Protein AF-A0A2N3QF26-F1 (afdb_monomer_lite)

Secondary structure (DSSP, 8-state):
--TT----PPPPPP-----HHHHHHHHHHTT-BS--HHHHHHHHHHH-HHHHHHHHGGGEEEETTEEEEEEEEEPTT-BHHHHHHHHHHHHHHHHHHHHHHHHHHHHHHHHHHHHHHHHH-TTGGGSGGGSTTS-HHHHHHHHHHHHHHHHH---HHHHHHHHH--SSS--HHHHGGG--HHHHIIIIIHHS-HHHHHHHHHHTT-B-S---GGG-B-HHHHHHHHHHHHHHHHHHHTT---TT---GGG-PPPPPP--GGG-TT-GGGGGGGGTT--SSHHHHHHHHHHHHHHTTTHHHHHHHHHHHH-TTS-HHHHT--TTGGGSTTTS--TTTHHHHHHHHHHHHHHHHHHHHS-HHHHHHHHHHHHHHT-S-HHHHHHHHHHHTTTTSPPPHHHHHHHHHHHHHHHTTT-S-------

pLDDT: mean 91.16, std 11.88, range [35.34, 98.75]

Radius of gyration: 29.39 Å; chains: 1; bounding box: 63×59×89 Å

Structure (mmCIF, N/CA/C/O backbone):
data_AF-A0A2N3QF26-F1
#
_entry.id   AF-A0A2N3QF26-F1
#
loop_
_atom_site.group_PDB
_atom_site.id
_atom_site.type_symbol
_atom_site.label_atom_id
_atom_site.label_alt_id
_atom_site.label_comp_id
_atom_site.label_asym_id
_atom_site.label_entity_id
_atom_site.label_seq_id
_atom_site.pdbx_PDB_ins_code
_atom_site.Cartn_x
_atom_site.Cartn_y
_atom_site.Cartn_z
_atom_site.occupancy
_atom_site.B_iso_or_equiv
_atom_site.auth_seq_id
_atom_site.auth_comp_id
_atom_site.auth_asym_id
_atom_site.auth_atom_id
_atom_site.pdbx_PDB_model_num
ATOM 1 N N . MET A 1 1 ? 15.203 16.065 37.038 1.00 43.53 1 MET A N 1
ATOM 2 C CA . MET A 1 1 ? 16.280 16.205 36.044 1.00 43.53 1 MET A CA 1
ATOM 3 C C . MET A 1 1 ? 17.538 16.141 36.862 1.00 43.53 1 MET A C 1
ATOM 5 O O . MET A 1 1 ? 17.670 16.973 37.750 1.00 43.53 1 MET A O 1
ATOM 9 N N . ASP A 1 2 ? 18.353 15.118 36.649 1.00 53.50 2 ASP A N 1
ATOM 10 C CA . ASP A 1 2 ? 19.681 15.079 37.258 1.00 53.50 2 ASP A CA 1
ATOM 11 C C . ASP A 1 2 ? 20.612 15.972 36.416 1.00 53.50 2 ASP A C 1
ATOM 13 O O . ASP A 1 2 ? 20.248 16.342 35.293 1.00 53.50 2 ASP A O 1
ATOM 17 N N . ASP A 1 3 ? 21.771 16.337 36.967 1.00 51.81 3 ASP A N 1
ATOM 18 C CA . ASP A 1 3 ? 22.710 17.361 36.457 1.00 51.81 3 ASP A CA 1
ATOM 19 C C . ASP A 1 3 ? 23.173 17.151 34.990 1.00 51.81 3 ASP A C 1
ATOM 21 O O . ASP A 1 3 ? 23.673 18.074 34.356 1.00 51.81 3 ASP A O 1
ATOM 25 N N . ASP A 1 4 ? 22.924 15.969 34.411 1.00 62.44 4 ASP A N 1
ATOM 26 C CA . ASP A 1 4 ? 23.272 15.582 33.033 1.00 62.44 4 ASP A CA 1
ATOM 27 C C . ASP A 1 4 ? 22.104 15.644 32.021 1.00 62.44 4 ASP A C 1
ATOM 29 O O . ASP A 1 4 ? 22.229 15.197 30.879 1.00 62.44 4 ASP A O 1
ATOM 33 N N . GLY A 1 5 ? 20.921 16.140 32.403 1.00 54.12 5 GLY A N 1
ATOM 34 C CA . GLY A 1 5 ? 19.781 16.268 31.477 1.00 54.12 5 GLY A CA 1
ATOM 35 C C . GLY A 1 5 ? 19.164 14.936 31.014 1.00 54.12 5 GLY A C 1
ATOM 36 O O . GLY A 1 5 ? 18.272 14.926 30.162 1.00 54.12 5 GLY A O 1
ATOM 37 N N . ILE A 1 6 ? 19.582 13.806 31.593 1.00 60.75 6 ILE A N 1
ATOM 38 C CA . ILE A 1 6 ? 18.999 12.489 31.327 1.00 60.75 6 ILE A CA 1
ATOM 39 C C . ILE A 1 6 ? 17.662 12.387 32.068 1.00 60.75 6 ILE A C 1
ATOM 41 O O . ILE A 1 6 ? 17.575 12.519 33.292 1.00 60.75 6 ILE A O 1
ATOM 45 N N . GLN A 1 7 ? 16.586 12.154 31.317 1.00 70.69 7 GLN A N 1
ATOM 46 C CA . GLN A 1 7 ? 15.273 11.882 31.887 1.00 70.69 7 GLN A CA 1
ATOM 47 C C . GLN A 1 7 ? 15.339 10.569 32.681 1.00 70.69 7 GLN A C 1
ATOM 49 O O . GLN A 1 7 ? 15.508 9.504 32.091 1.00 70.69 7 GLN A O 1
ATOM 54 N N . GLN A 1 8 ? 15.200 10.635 34.011 1.00 73.19 8 GLN A N 1
ATOM 55 C CA . GLN A 1 8 ? 15.078 9.442 34.852 1.00 73.19 8 GLN A CA 1
ATOM 56 C C . GLN A 1 8 ? 13.891 8.603 34.366 1.00 73.19 8 GLN A C 1
ATOM 58 O O . GLN A 1 8 ? 12.732 9.017 34.448 1.00 73.19 8 GLN A O 1
ATOM 63 N N . LEU A 1 9 ? 14.192 7.424 33.828 1.00 80.44 9 LEU A N 1
ATOM 64 C CA . LEU A 1 9 ? 13.188 6.449 33.431 1.00 80.44 9 LEU A CA 1
ATOM 65 C C . LEU A 1 9 ? 12.769 5.660 34.670 1.00 80.44 9 LEU A C 1
ATOM 67 O O . LEU A 1 9 ? 13.603 5.084 35.366 1.00 80.44 9 LEU A O 1
ATOM 71 N N . HIS A 1 10 ? 11.470 5.620 34.949 1.00 81.44 10 HIS A N 1
ATOM 72 C CA . HIS A 1 10 ? 10.944 4.783 36.022 1.00 81.44 10 HIS A CA 1
ATOM 73 C C . HIS A 1 10 ? 10.898 3.312 35.580 1.00 81.44 10 HIS A C 1
ATOM 75 O O . HIS A 1 10 ? 10.584 3.041 34.415 1.00 81.44 10 HIS A O 1
ATOM 81 N N . PRO A 1 11 ? 11.165 2.353 36.489 1.00 83.81 11 PRO A N 1
ATOM 82 C CA . PRO A 1 11 ? 11.002 0.941 36.178 1.00 83.81 11 PRO A CA 1
ATOM 83 C C . PRO A 1 11 ? 9.550 0.655 35.794 1.00 83.81 11 PRO A C 1
ATOM 85 O O . PRO A 1 11 ? 8.614 1.268 36.315 1.00 83.81 11 PRO A O 1
ATOM 88 N N . TYR A 1 12 ? 9.366 -0.293 34.876 1.00 82.25 12 TYR A N 1
ATOM 89 C CA . TYR A 1 12 ? 8.034 -0.724 34.477 1.00 82.25 12 TYR A CA 1
ATOM 90 C C . TYR A 1 12 ? 7.265 -1.228 35.712 1.00 82.25 12 TYR A C 1
ATOM 92 O O . TYR A 1 12 ? 7.781 -2.086 36.436 1.00 82.25 12 TYR A O 1
ATOM 100 N N . PRO A 1 13 ? 6.055 -0.707 35.986 1.00 86.25 13 PRO A N 1
ATOM 101 C CA . PRO A 1 13 ? 5.284 -1.120 37.149 1.00 86.25 13 PRO A CA 1
ATOM 102 C C . PRO A 1 13 ? 4.952 -2.612 37.071 1.00 86.25 13 PRO A C 1
ATOM 104 O O . PRO A 1 13 ? 4.628 -3.139 36.004 1.00 86.25 13 PRO A O 1
ATOM 107 N N . GLN A 1 14 ? 5.006 -3.306 38.209 1.00 85.81 14 GLN A N 1
ATOM 108 C CA . GLN A 1 14 ? 4.639 -4.718 38.254 1.00 85.81 14 GLN A CA 1
ATOM 109 C C . GLN A 1 14 ? 3.149 -4.885 37.926 1.00 85.81 14 GLN A C 1
ATOM 111 O O . GLN A 1 14 ? 2.264 -4.417 38.644 1.00 85.81 14 GLN A O 1
ATOM 116 N N . HIS A 1 15 ? 2.874 -5.571 36.822 1.00 83.06 15 HIS A N 1
ATOM 117 C CA . HIS A 1 15 ? 1.535 -5.956 36.397 1.00 83.06 15 HIS A CA 1
ATOM 118 C C . HIS A 1 15 ? 1.479 -7.484 36.338 1.00 83.06 15 HIS A C 1
ATOM 120 O O . HIS A 1 15 ? 1.835 -8.049 35.301 1.00 83.06 15 HIS A O 1
ATOM 126 N N . PRO A 1 16 ? 1.095 -8.165 37.438 1.00 88.75 16 PRO A N 1
ATOM 127 C CA . PRO A 1 16 ? 1.017 -9.618 37.442 1.00 88.75 16 PRO A CA 1
ATOM 128 C C . PRO A 1 16 ? 0.041 -10.102 36.357 1.00 88.75 16 PRO A C 1
ATOM 130 O O . PRO A 1 16 ? -0.967 -9.429 36.093 1.00 88.75 16 PRO A O 1
ATOM 133 N N . PRO A 1 17 ? 0.335 -11.243 35.709 1.00 91.50 17 PRO A N 1
ATOM 134 C CA . PRO A 1 17 ? -0.543 -11.800 34.693 1.00 91.50 17 PRO A CA 1
ATOM 135 C C . PRO A 1 17 ? -1.908 -12.137 35.301 1.00 91.50 17 PRO A C 1
ATOM 137 O O . PRO A 1 17 ? -2.015 -12.503 36.470 1.00 91.50 17 PRO A O 1
ATOM 140 N N . LYS A 1 18 ? -2.956 -12.004 34.491 1.00 94.56 18 LYS A N 1
ATOM 141 C CA . LYS A 1 18 ? -4.336 -12.336 34.858 1.00 94.56 18 LYS A CA 1
ATOM 142 C C . LYS A 1 18 ? -4.854 -13.442 33.954 1.00 94.56 18 LYS A C 1
ATOM 144 O O . LYS A 1 18 ? -4.462 -13.494 32.786 1.00 94.56 18 LYS A O 1
ATOM 149 N N . SER A 1 19 ? -5.746 -14.284 34.472 1.00 96.69 19 SER A N 1
ATOM 150 C CA . SER A 1 19 ? -6.440 -15.260 33.632 1.00 96.69 19 SER A CA 1
ATOM 151 C C . SER A 1 19 ? -7.351 -14.546 32.627 1.00 96.69 19 SER A C 1
ATOM 153 O O . SER A 1 19 ? -7.770 -13.406 32.846 1.00 96.69 19 SER A O 1
ATOM 155 N N . VAL A 1 20 ? -7.692 -15.216 31.525 1.00 96.94 20 VAL A N 1
ATOM 156 C CA . VAL A 1 20 ? -8.659 -14.694 30.543 1.00 96.94 20 VAL A CA 1
ATOM 157 C C . VAL A 1 20 ? -9.991 -14.366 31.222 1.00 96.94 20 VAL A C 1
ATOM 159 O O . VAL A 1 20 ? -10.564 -13.307 30.967 1.00 96.94 20 VAL A O 1
ATOM 162 N N . GLY A 1 21 ? -10.440 -15.219 32.144 1.00 97.56 21 GLY A N 1
ATOM 163 C CA . GLY A 1 21 ? -11.671 -15.003 32.892 1.00 97.56 21 GLY A CA 1
ATOM 164 C C . GLY A 1 21 ? -11.637 -13.770 33.796 1.00 97.56 21 GLY A C 1
ATOM 165 O O . GLY A 1 21 ? -12.637 -13.054 33.883 1.00 97.56 21 GLY A O 1
ATOM 166 N N . ASP A 1 22 ? -10.501 -13.474 34.433 1.00 97.38 22 ASP A N 1
ATOM 167 C CA . ASP A 1 22 ? -10.335 -12.250 35.235 1.00 97.38 22 ASP A CA 1
ATOM 168 C C . ASP A 1 22 ? -10.293 -11.001 34.350 1.00 97.38 22 ASP A C 1
ATOM 170 O O . ASP A 1 22 ? -10.781 -9.936 34.729 1.00 97.38 22 ASP A O 1
ATOM 174 N N . LEU A 1 23 ? -9.692 -11.113 33.162 1.00 97.31 23 LEU A N 1
ATOM 175 C CA . LEU A 1 23 ? -9.662 -10.031 32.182 1.00 97.31 23 LEU A CA 1
ATOM 176 C C . LEU A 1 23 ? -11.065 -9.733 31.642 1.00 97.31 23 LEU A C 1
ATOM 178 O O . LEU A 1 23 ? -11.435 -8.563 31.563 1.00 97.31 23 LEU A O 1
ATOM 182 N N . ALA A 1 24 ? -11.850 -10.762 31.318 1.00 98.00 24 ALA A N 1
ATOM 183 C CA . ALA A 1 24 ? -13.232 -10.619 30.869 1.00 98.00 24 ALA A CA 1
ATOM 184 C C . ALA A 1 24 ? -14.129 -10.030 31.969 1.00 98.00 24 ALA A C 1
ATOM 186 O O . ALA A 1 24 ? -14.817 -9.037 31.725 1.00 98.00 24 ALA A O 1
ATOM 187 N N . ALA A 1 25 ? -14.064 -10.583 33.188 1.00 97.75 25 ALA A N 1
ATOM 188 C CA . ALA A 1 25 ? -14.806 -10.076 34.344 1.00 97.75 25 ALA A CA 1
ATOM 189 C C . ALA A 1 25 ? -14.500 -8.595 34.591 1.00 97.75 25 ALA A C 1
ATOM 191 O O . ALA A 1 25 ? -15.417 -7.780 34.637 1.00 97.75 25 ALA A O 1
ATOM 192 N N . LYS A 1 26 ? -13.211 -8.222 34.595 1.00 96.94 26 LYS A N 1
ATOM 193 C CA . LYS A 1 26 ? -12.780 -6.830 34.755 1.00 96.94 26 LYS A CA 1
ATOM 194 C C . LYS A 1 26 ? -13.444 -5.890 33.748 1.00 96.94 26 LYS A C 1
ATOM 196 O O . LYS A 1 26 ? -13.823 -4.787 34.126 1.00 96.94 26 LYS A O 1
ATOM 201 N N . LEU A 1 27 ? -13.530 -6.262 32.469 1.00 97.81 27 LEU A N 1
ATOM 202 C CA . LEU A 1 27 ? -14.129 -5.384 31.458 1.00 97.81 27 LEU A CA 1
ATOM 203 C C . LEU A 1 27 ? -15.638 -5.209 31.688 1.00 97.81 27 LEU A C 1
ATOM 205 O O . LEU A 1 27 ? -16.118 -4.079 31.627 1.00 97.81 27 LEU A O 1
ATOM 209 N N . ILE A 1 28 ? -16.353 -6.293 32.006 1.00 97.81 28 ILE A N 1
ATOM 210 C CA . ILE A 1 28 ? -17.800 -6.277 32.281 1.00 97.81 28 ILE A CA 1
ATOM 211 C C . ILE A 1 28 ? -18.106 -5.464 33.546 1.00 97.81 28 ILE A C 1
ATOM 213 O O . ILE A 1 28 ? -18.933 -4.556 33.507 1.00 97.81 28 ILE A O 1
ATOM 217 N N . GLU A 1 29 ? -17.382 -5.713 34.640 1.00 97.69 29 GLU A N 1
ATOM 218 C CA . GLU A 1 29 ? -17.510 -4.979 35.911 1.00 97.69 29 GLU A CA 1
ATOM 219 C C . GLU A 1 29 ? -17.2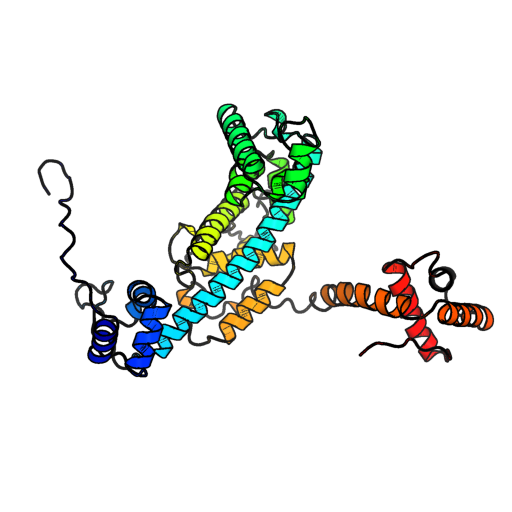53 -3.476 35.753 1.00 97.69 29 GLU A C 1
ATOM 221 O O . GLU A 1 29 ? -17.804 -2.665 36.488 1.00 97.69 29 GLU A O 1
ATOM 226 N N . ASN A 1 30 ? -16.426 -3.091 34.777 1.00 97.81 30 ASN A N 1
ATOM 227 C CA . ASN A 1 30 ? -16.121 -1.694 34.477 1.00 97.81 30 ASN A CA 1
ATOM 228 C C . ASN A 1 30 ? -17.047 -1.088 33.406 1.00 97.81 30 ASN A C 1
ATOM 230 O O . ASN A 1 30 ? -16.693 -0.069 32.811 1.00 97.81 30 ASN A O 1
ATOM 234 N N . GLY A 1 31 ? -18.217 -1.683 33.162 1.00 97.00 31 GLY A N 1
ATOM 235 C CA . GLY A 1 31 ? -19.284 -1.087 32.355 1.00 97.00 31 GLY A CA 1
ATOM 236 C C . GLY A 1 31 ? -19.319 -1.508 30.885 1.00 97.00 31 GLY A C 1
ATOM 237 O O . GLY A 1 31 ? -20.007 -0.860 30.099 1.00 97.00 31 GLY A O 1
ATOM 238 N N . LEU A 1 32 ? -18.604 -2.567 30.483 1.00 97.94 32 LEU A N 1
ATOM 239 C CA . LEU A 1 32 ? -18.746 -3.130 29.137 1.00 97.94 32 LEU A CA 1
ATOM 240 C C . LEU A 1 32 ? -20.041 -3.946 29.033 1.00 97.94 32 LEU A C 1
ATOM 242 O O . LEU A 1 32 ? -20.129 -5.049 29.572 1.00 97.94 32 LEU A O 1
ATOM 246 N N . GLY A 1 33 ? -21.034 -3.419 28.318 1.00 97.06 33 GLY A N 1
ATOM 247 C CA . GLY A 1 33 ? -22.328 -4.074 28.133 1.00 97.06 33 GLY A CA 1
ATOM 248 C C . GLY A 1 33 ? -22.424 -4.950 26.879 1.00 97.06 33 GLY A C 1
ATOM 249 O O . GLY A 1 33 ? -21.571 -4.926 25.991 1.00 97.06 33 GLY A O 1
ATOM 250 N N . GLY A 1 34 ? -23.527 -5.695 26.764 1.00 96.12 34 GLY A N 1
ATOM 251 C CA . GLY A 1 34 ? -23.913 -6.381 25.523 1.00 96.12 34 GLY A CA 1
ATOM 252 C C . GLY A 1 34 ? -23.093 -7.623 25.158 1.00 96.12 34 GLY A C 1
ATOM 253 O O . GLY A 1 34 ? -23.084 -7.994 23.987 1.00 96.12 34 GLY A O 1
ATOM 254 N N . VAL A 1 35 ? -22.409 -8.249 26.121 1.00 97.06 35 VAL A N 1
ATOM 255 C CA . VAL A 1 35 ? -21.685 -9.517 25.945 1.00 97.06 35 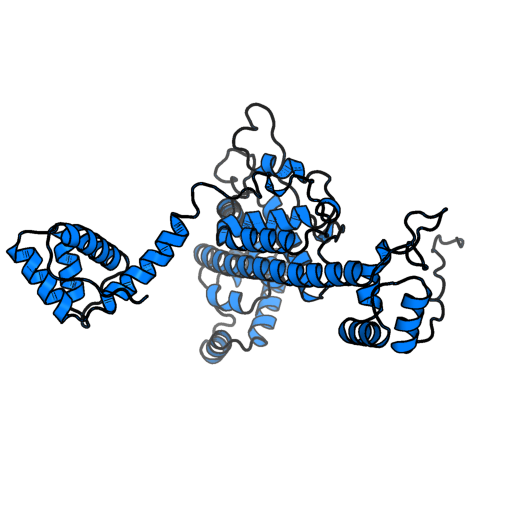VAL A CA 1
ATOM 256 C C . VAL A 1 35 ? -21.689 -10.319 27.247 1.00 97.06 35 VAL A C 1
ATOM 258 O O . VAL A 1 35 ? -21.560 -9.743 28.326 1.00 97.06 35 VAL A O 1
ATOM 261 N N . ASP A 1 36 ? -21.835 -11.640 27.157 1.00 97.12 36 ASP A N 1
ATOM 262 C CA . ASP A 1 36 ? -21.639 -12.535 28.300 1.00 97.12 36 ASP A CA 1
ATOM 263 C C . ASP A 1 36 ? -20.153 -12.877 28.511 1.00 97.12 36 ASP A C 1
ATOM 265 O O . ASP A 1 36 ? -19.320 -12.781 27.604 1.00 97.12 36 ASP A O 1
ATOM 269 N N . ARG A 1 37 ? -19.806 -13.282 29.737 1.00 97.12 37 ARG A N 1
ATOM 270 C CA . ARG A 1 37 ? -18.420 -13.596 30.109 1.00 97.12 37 ARG A CA 1
ATOM 271 C C . ARG A 1 37 ? -17.803 -14.702 29.229 1.00 97.12 37 ARG A C 1
ATOM 273 O O . ARG A 1 37 ? -16.736 -14.434 28.681 1.00 97.12 37 ARG A O 1
ATOM 280 N N . PRO A 1 38 ? -18.438 -15.871 28.998 1.00 97.88 38 PRO A N 1
ATOM 281 C CA . PRO A 1 38 ? -17.870 -16.916 28.133 1.00 97.88 38 PRO A CA 1
ATOM 282 C C . PRO A 1 38 ? -17.596 -16.475 26.687 1.00 97.88 38 PRO A C 1
ATOM 284 O O . PRO A 1 38 ? -16.665 -16.955 26.039 1.00 97.88 38 PRO A O 1
ATOM 287 N N . THR A 1 39 ? -18.420 -15.589 26.134 1.00 97.31 39 THR A N 1
ATOM 288 C CA . THR A 1 39 ? -18.222 -15.038 24.791 1.00 97.31 39 THR A CA 1
ATOM 289 C C . THR A 1 39 ? -17.046 -14.069 24.777 1.00 97.31 39 THR A C 1
ATOM 291 O O . THR A 1 39 ? -16.192 -14.162 23.894 1.00 97.31 39 THR A O 1
ATOM 294 N N . LEU A 1 40 ? -16.949 -13.181 25.770 1.00 97.81 40 LEU A N 1
ATOM 295 C CA . LEU A 1 40 ? -15.833 -12.244 25.886 1.00 97.81 40 LEU A CA 1
ATOM 296 C C . LEU A 1 40 ? -14.493 -12.964 26.112 1.00 97.81 40 LEU A C 1
ATOM 298 O O . LEU A 1 40 ? -13.499 -12.594 25.490 1.00 97.81 40 LEU A O 1
ATOM 302 N N . GLU A 1 41 ? -14.472 -14.014 26.937 1.00 98.19 41 GLU A N 1
ATOM 303 C CA . GLU A 1 41 ? -13.297 -14.869 27.151 1.00 98.19 41 GLU A CA 1
ATOM 304 C C . GLU A 1 41 ? -12.785 -15.450 25.828 1.00 98.19 41 GLU A C 1
ATOM 306 O O . GLU A 1 41 ? -11.631 -15.222 25.463 1.00 98.19 41 GLU A O 1
ATOM 311 N N . ARG A 1 42 ? -13.672 -16.080 25.044 1.00 97.69 42 ARG A N 1
ATOM 312 C CA . ARG A 1 42 ? -13.333 -16.637 23.723 1.00 97.69 42 ARG A CA 1
ATOM 313 C C . ARG A 1 42 ? -12.752 -15.592 22.768 1.00 97.69 42 ARG A C 1
ATOM 315 O O . ARG A 1 42 ? -11.823 -15.884 22.019 1.00 97.69 42 ARG A O 1
ATOM 322 N N . ARG A 1 43 ? -13.266 -14.356 22.781 1.00 96.81 43 ARG A N 1
ATOM 323 C CA . ARG A 1 43 ? -12.722 -13.269 21.943 1.00 96.81 43 ARG A CA 1
ATOM 324 C C . ARG A 1 43 ? -11.360 -12.778 22.426 1.00 96.81 43 ARG A C 1
ATOM 326 O O . ARG A 1 43 ? -10.493 -12.497 21.598 1.00 96.81 43 ARG A O 1
ATOM 333 N N . ILE A 1 44 ? -11.151 -12.700 23.739 1.00 97.50 44 ILE A N 1
ATOM 334 C CA . ILE A 1 44 ? -9.849 -12.358 24.321 1.00 97.50 44 ILE A CA 1
ATOM 335 C C . ILE A 1 44 ? -8.813 -13.441 24.000 1.00 97.50 44 ILE A C 1
ATOM 337 O O . ILE A 1 44 ? -7.684 -13.087 23.672 1.00 97.50 44 ILE A O 1
ATOM 341 N N . GLU A 1 45 ? -9.179 -14.722 24.041 1.00 96.88 45 GLU A N 1
ATOM 342 C CA . GLU A 1 45 ? -8.305 -15.832 23.632 1.00 96.88 45 GLU A CA 1
ATOM 343 C C . GLU A 1 45 ? -7.941 -15.760 22.150 1.00 96.88 45 GLU A C 1
ATOM 345 O O . GLU A 1 45 ? -6.774 -15.896 21.793 1.00 96.88 45 GLU A O 1
ATOM 350 N N . GLN A 1 46 ? -8.927 -15.494 21.290 1.00 95.19 46 GLN A N 1
ATOM 351 C CA . GLN A 1 46 ? -8.729 -15.437 19.844 1.00 95.19 46 GLN A CA 1
ATOM 352 C C . GLN A 1 46 ? -7.827 -14.269 19.411 1.00 95.19 46 GLN A C 1
ATOM 354 O O . GLN A 1 46 ? -6.998 -14.424 18.516 1.00 95.19 46 GLN A O 1
ATOM 359 N N . VAL A 1 47 ? -8.017 -13.082 19.997 1.00 94.81 47 VAL A N 1
ATOM 360 C CA . VAL A 1 47 ? -7.411 -11.830 19.499 1.00 94.81 47 VAL A CA 1
ATOM 361 C C . VAL A 1 47 ? -6.295 -11.310 20.409 1.00 94.81 47 VAL A C 1
ATOM 363 O O . VAL A 1 47 ? -5.371 -10.632 19.954 1.00 94.81 47 VAL A O 1
ATOM 366 N N . GLY A 1 48 ? -6.361 -11.620 21.700 1.00 95.69 48 GLY A N 1
ATOM 367 C CA . GLY A 1 48 ? -5.481 -11.092 22.733 1.00 95.69 48 GLY A CA 1
ATOM 368 C C . GLY A 1 48 ? -6.004 -9.795 23.357 1.00 95.69 48 GLY A C 1
ATOM 369 O O . GLY A 1 48 ? -6.357 -8.830 22.672 1.00 95.69 48 GLY A O 1
ATOM 370 N N . TYR A 1 49 ? -5.977 -9.733 24.693 1.00 95.56 49 TYR A N 1
ATOM 371 C CA . TYR A 1 49 ? -6.456 -8.583 25.474 1.00 95.56 49 TYR A CA 1
ATOM 372 C C . TYR A 1 49 ? -5.773 -7.267 25.078 1.00 95.56 49 TYR A C 1
ATOM 374 O O . TYR A 1 49 ? -6.427 -6.245 24.892 1.00 95.56 49 TYR A O 1
ATOM 382 N N . PHE A 1 50 ? -4.445 -7.266 24.928 1.00 93.38 50 PHE A N 1
ATOM 383 C CA . PHE A 1 50 ? -3.708 -6.037 24.620 1.00 93.38 50 PHE A CA 1
ATOM 384 C C . PHE A 1 50 ? -4.010 -5.505 23.212 1.00 93.38 50 PHE A C 1
ATOM 386 O O . PHE A 1 50 ? -4.074 -4.294 23.015 1.00 93.38 50 PHE A O 1
ATOM 393 N N . ARG A 1 51 ? -4.263 -6.396 22.247 1.00 94.62 51 ARG A N 1
ATOM 394 C CA . ARG A 1 51 ? -4.665 -6.019 20.889 1.00 94.62 51 ARG A CA 1
ATOM 395 C C . ARG A 1 51 ? -6.051 -5.380 20.892 1.00 94.62 51 ARG A C 1
ATOM 397 O O . ARG A 1 51 ? -6.208 -4.274 20.380 1.00 94.62 51 ARG A O 1
ATOM 404 N N . LEU A 1 52 ? -7.032 -6.034 21.520 1.00 96.00 52 LEU A N 1
ATOM 405 C CA . LEU A 1 52 ? -8.387 -5.491 21.638 1.00 96.00 52 LEU A CA 1
ATOM 406 C C . LEU A 1 52 ? -8.426 -4.178 22.440 1.00 96.00 52 LEU A C 1
ATOM 408 O O . LEU A 1 52 ? -9.251 -3.312 22.150 1.00 96.00 52 LEU A O 1
ATOM 412 N N . LYS A 1 53 ? -7.469 -3.958 23.355 1.00 95.38 53 LYS A N 1
ATOM 413 C CA . LYS A 1 53 ? -7.303 -2.679 24.062 1.00 95.38 53 LYS A CA 1
ATOM 414 C C . LYS A 1 53 ? -7.176 -1.480 23.142 1.00 95.38 53 LYS A C 1
ATOM 416 O O . LYS A 1 53 ? -7.721 -0.433 23.477 1.00 95.38 53 LYS A O 1
ATOM 421 N N . GLY A 1 54 ? -6.539 -1.619 21.982 1.00 93.69 54 GLY A N 1
ATOM 422 C CA . GLY A 1 54 ? -6.523 -0.547 20.987 1.00 93.69 54 GLY A CA 1
ATOM 423 C C . GLY A 1 54 ? -7.938 -0.115 20.575 1.00 93.69 54 GLY A C 1
ATOM 424 O O . GLY A 1 54 ? -8.206 1.079 20.451 1.00 93.69 54 GLY A O 1
ATOM 425 N N . TYR A 1 55 ? -8.855 -1.072 20.426 1.00 95.44 55 TYR A N 1
ATOM 426 C CA . TYR A 1 55 ? -10.230 -0.883 19.941 1.00 95.44 55 TYR A CA 1
ATOM 427 C C . TYR A 1 55 ? -11.174 -0.353 20.991 1.00 95.44 55 TYR A C 1
ATOM 429 O O . TYR A 1 55 ? -11.973 0.523 20.687 1.00 95.44 55 TYR A O 1
ATOM 437 N N . TRP A 1 56 ? -11.005 -0.750 22.243 1.00 95.56 56 TRP A N 1
ATOM 438 C CA . TRP A 1 56 ? -11.861 -0.224 23.294 1.00 95.56 56 TRP A CA 1
ATOM 439 C C . TRP A 1 56 ? -11.312 1.025 23.990 1.00 95.56 56 TRP A C 1
ATOM 441 O O . TRP A 1 56 ? -12.060 1.696 24.693 1.00 95.56 56 TRP A O 1
ATOM 451 N N . TYR A 1 57 ? -10.030 1.378 23.809 1.00 94.94 57 TYR A N 1
ATOM 452 C CA . TYR A 1 57 ? -9.433 2.564 24.442 1.00 94.94 57 TYR A CA 1
ATOM 453 C C . TYR A 1 57 ? -10.222 3.864 24.188 1.00 94.94 57 TYR A C 1
ATOM 455 O O . TYR A 1 57 ? -10.423 4.612 25.147 1.00 94.94 57 TYR A O 1
ATOM 463 N N . PRO A 1 58 ? -10.737 4.147 22.972 1.00 92.00 58 PRO A N 1
ATOM 464 C CA . PRO A 1 58 ? -11.583 5.317 22.739 1.00 92.00 58 PRO A CA 1
ATOM 465 C C . PRO A 1 58 ? -12.865 5.333 23.580 1.00 92.00 58 PRO A C 1
ATOM 467 O O . PRO A 1 58 ? -13.313 6.414 23.953 1.00 92.00 58 PRO A O 1
ATOM 470 N N . PHE A 1 59 ? -13.417 4.172 23.936 1.00 94.81 59 PHE A N 1
ATOM 471 C CA . PHE A 1 59 ? -14.656 4.026 24.710 1.00 94.81 59 PHE A CA 1
ATOM 472 C C . PHE A 1 59 ? -14.453 4.158 26.225 1.00 94.81 59 PHE A C 1
ATOM 474 O O . PHE A 1 59 ? -15.413 4.144 26.990 1.00 94.81 59 PHE A O 1
ATOM 481 N N . LEU A 1 60 ? -13.208 4.315 26.675 1.00 96.62 60 LEU A N 1
ATOM 482 C CA . LEU A 1 60 ? -12.886 4.570 28.073 1.00 96.62 60 LEU A CA 1
ATOM 483 C C . LEU A 1 60 ? -13.207 6.018 28.477 1.00 96.62 60 LEU A C 1
ATOM 485 O O . LEU A 1 60 ? -13.211 6.946 27.648 1.00 96.62 60 LEU A O 1
ATOM 489 N N . THR A 1 61 ? -13.436 6.206 29.775 1.00 95.75 61 THR A N 1
ATOM 490 C CA . THR A 1 61 ? -13.729 7.511 30.374 1.00 95.75 61 THR A CA 1
ATOM 491 C C . THR A 1 61 ? -12.495 8.425 30.292 1.00 95.75 61 THR A C 1
ATOM 493 O O . THR A 1 61 ? -11.392 7.995 30.651 1.00 95.75 61 THR A O 1
ATOM 496 N N . PRO A 1 62 ? -12.624 9.665 29.775 1.00 93.88 62 PRO A N 1
ATOM 497 C CA . PRO A 1 62 ? -11.536 10.642 29.792 1.00 93.88 62 PRO A CA 1
ATOM 498 C C . PRO A 1 62 ? -11.146 11.028 31.222 1.00 93.88 62 PRO A C 1
ATOM 500 O O . PRO A 1 62 ? -12.002 11.137 32.095 1.00 93.88 62 PRO A O 1
ATOM 503 N N . ILE A 1 63 ? -9.863 11.300 31.452 1.00 92.81 63 ILE A N 1
ATOM 504 C CA . ILE A 1 63 ? -9.410 11.903 32.711 1.00 92.81 63 ILE A CA 1
ATOM 505 C C . ILE A 1 63 ? -9.652 13.424 32.635 1.00 92.81 63 ILE A C 1
ATOM 507 O O . ILE A 1 63 ? -9.133 14.033 31.696 1.00 92.81 63 ILE A O 1
ATOM 511 N N . PRO A 1 64 ? -10.364 14.052 33.596 1.00 86.50 64 PRO A N 1
ATOM 512 C CA . PRO A 1 64 ? -10.702 15.482 33.555 1.00 86.50 64 PRO A CA 1
ATOM 513 C C . PRO A 1 64 ? -9.502 16.404 33.292 1.00 86.50 64 PRO A C 1
ATOM 515 O O . PRO A 1 64 ? -9.535 17.212 32.369 1.00 86.50 64 PRO A O 1
ATOM 518 N N . ASP A 1 65 ? -8.395 16.197 34.008 1.00 87.19 65 ASP A N 1
ATOM 519 C CA . ASP A 1 65 ? -7.189 17.036 33.893 1.00 87.19 65 ASP A CA 1
ATOM 520 C C . ASP A 1 65 ? -6.233 16.593 32.773 1.00 87.19 65 ASP A C 1
ATOM 522 O O . ASP A 1 65 ? -5.161 17.168 32.572 1.00 87.19 65 ASP A O 1
ATOM 526 N N . ARG A 1 66 ? -6.563 15.505 32.067 1.00 86.12 66 ARG A N 1
ATOM 527 C CA . ARG A 1 66 ? -5.741 14.918 31.000 1.00 86.12 66 ARG A CA 1
ATOM 528 C C . ARG A 1 66 ? -6.649 14.353 29.905 1.00 86.12 66 ARG A C 1
ATOM 530 O O . ARG A 1 66 ? -6.716 13.132 29.764 1.00 86.12 66 ARG A O 1
ATOM 537 N N . PRO A 1 67 ? -7.296 15.200 29.087 1.00 76.94 67 PRO A N 1
ATOM 538 C CA . PRO A 1 67 ? -8.336 14.769 28.145 1.00 76.94 67 PRO A CA 1
ATOM 539 C C . PRO A 1 67 ? -7.846 13.773 27.077 1.00 76.94 67 PRO A C 1
ATOM 541 O O . PRO A 1 67 ? -8.629 12.979 26.559 1.00 76.94 67 PRO A O 1
ATOM 544 N N . ALA A 1 68 ? -6.541 13.756 26.776 1.00 82.69 68 ALA A N 1
ATOM 545 C CA . ALA A 1 68 ? -5.920 12.771 25.884 1.00 82.69 68 ALA A CA 1
ATOM 546 C C . ALA A 1 68 ? -5.746 11.373 26.522 1.00 82.69 68 ALA A C 1
ATOM 548 O O . ALA A 1 68 ? -5.516 10.382 25.821 1.00 82.69 68 ALA A O 1
ATOM 549 N N . LYS A 1 69 ? -5.836 11.270 27.853 1.00 89.88 69 LYS A N 1
ATOM 550 C CA . LYS A 1 69 ? -5.741 10.010 28.593 1.00 89.88 69 LYS A CA 1
ATOM 551 C C . LYS A 1 69 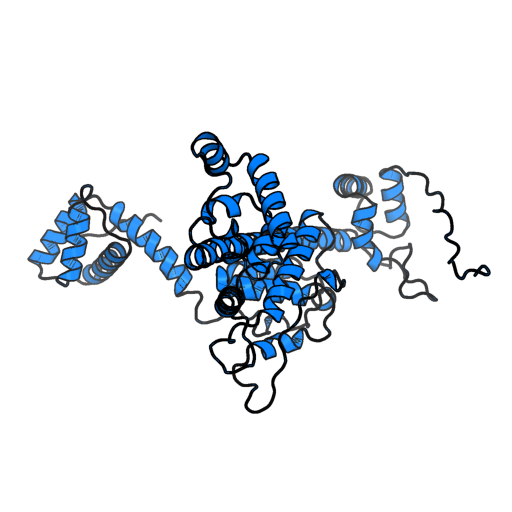? -7.127 9.497 28.947 1.00 89.88 69 LYS A C 1
ATOM 553 O O . LYS A 1 69 ? -7.997 10.244 29.388 1.00 89.88 69 LYS A O 1
ATOM 558 N N . ARG A 1 70 ? -7.304 8.191 28.777 1.00 93.06 70 ARG A N 1
ATOM 559 C CA . ARG A 1 70 ? -8.550 7.491 29.071 1.00 93.06 70 ARG A CA 1
ATOM 560 C C . ARG A 1 70 ? -8.269 6.275 29.936 1.00 93.06 70 ARG A C 1
ATOM 562 O O . ARG A 1 70 ? -7.253 5.601 29.751 1.00 93.06 70 ARG A O 1
ATOM 569 N N . VAL A 1 71 ? -9.157 6.003 30.879 1.00 94.69 71 VAL A N 1
ATOM 570 C CA . VAL A 1 71 ? -9.049 4.883 31.821 1.00 94.69 71 VAL A CA 1
ATOM 571 C C . VAL A 1 71 ? -10.422 4.265 32.047 1.00 94.69 71 VAL A C 1
ATOM 573 O O . VAL A 1 71 ? -11.438 4.880 31.739 1.00 94.69 71 VAL A O 1
ATOM 576 N N . LEU A 1 72 ? -10.448 3.032 32.553 1.00 94.69 72 LEU A N 1
ATOM 577 C CA . LEU A 1 72 ? -11.698 2.440 33.027 1.00 94.69 72 LEU A CA 1
ATOM 578 C C . LEU A 1 72 ? -12.293 3.321 34.148 1.00 94.69 72 LEU A C 1
ATOM 580 O O . LEU A 1 72 ? -11.510 3.904 34.906 1.00 94.69 72 LEU A O 1
ATOM 584 N N . PRO A 1 73 ? -13.629 3.423 34.258 1.00 96.88 73 PRO A N 1
ATOM 585 C CA . PRO A 1 73 ? -14.640 2.606 33.573 1.00 96.88 73 PRO A CA 1
ATOM 586 C C . PRO A 1 73 ? -14.894 2.994 32.105 1.00 96.88 73 PRO A C 1
ATOM 588 O O . PRO A 1 73 ? -14.406 4.013 31.605 1.00 96.88 73 PRO A O 1
ATOM 591 N N . PHE A 1 74 ? -15.639 2.150 31.392 1.00 97.62 74 PHE A N 1
ATOM 592 C CA . PHE A 1 74 ? -16.215 2.482 30.090 1.00 97.62 74 PHE A CA 1
ATOM 593 C C . PHE A 1 74 ? -17.208 3.638 30.214 1.00 97.62 74 PHE A C 1
ATOM 595 O O . PHE A 1 74 ? -17.830 3.822 31.260 1.00 97.62 74 PHE A O 1
ATOM 602 N N . ARG A 1 75 ? -17.365 4.418 29.141 1.00 96.50 75 ARG A N 1
ATOM 603 C CA . ARG A 1 75 ? -18.445 5.407 29.071 1.00 96.50 75 ARG A CA 1
ATOM 604 C C . ARG A 1 75 ? -19.793 4.692 29.115 1.00 96.50 75 ARG A C 1
ATOM 606 O O . ARG A 1 75 ? -19.929 3.595 28.566 1.00 96.50 75 ARG A O 1
ATOM 613 N N . GLU A 1 76 ? -20.776 5.331 29.733 1.00 95.69 76 GLU A N 1
ATOM 614 C CA . GLU A 1 76 ? -22.133 4.800 29.843 1.00 95.69 76 GLU A CA 1
ATOM 615 C C . GLU A 1 76 ? -22.689 4.389 28.469 1.00 95.69 76 GLU A C 1
ATOM 617 O O . GLU A 1 76 ? -22.494 5.083 27.471 1.00 95.69 76 GLU A O 1
ATOM 622 N N . GLY A 1 77 ? -23.329 3.218 28.411 1.00 95.31 77 GLY A N 1
ATOM 623 C CA . GLY A 1 77 ? -23.902 2.674 27.179 1.00 95.31 77 GLY A CA 1
ATOM 624 C C . GLY A 1 77 ? -22.910 2.009 26.218 1.00 95.31 77 GLY A C 1
ATOM 625 O O . GLY A 1 77 ? -23.344 1.529 25.175 1.00 95.31 77 GLY A O 1
ATOM 626 N N . THR A 1 78 ? -21.612 1.923 26.541 1.00 96.75 78 THR A N 1
ATOM 627 C CA . THR A 1 78 ? -20.637 1.204 25.696 1.00 96.75 78 THR A CA 1
ATOM 628 C C . THR A 1 78 ? -21.012 -0.273 25.572 1.00 96.75 78 THR A C 1
ATOM 630 O O . THR A 1 78 ? -21.060 -0.995 26.574 1.00 96.75 78 THR A O 1
ATOM 633 N N . ARG A 1 79 ? -21.212 -0.761 24.342 1.00 97.00 79 ARG A N 1
ATOM 634 C CA . ARG A 1 79 ? -21.501 -2.173 24.082 1.00 97.00 79 ARG A CA 1
ATOM 635 C C . ARG A 1 79 ? -20.323 -2.854 23.390 1.00 97.00 79 ARG A C 1
ATOM 637 O O . ARG A 1 79 ? -19.646 -2.277 22.547 1.00 97.00 79 ARG A O 1
ATOM 644 N N . PHE A 1 80 ? -20.110 -4.134 23.682 1.00 96.75 80 PHE A N 1
ATOM 645 C CA . PHE A 1 80 ? -19.012 -4.911 23.099 1.00 96.75 80 PHE A CA 1
ATOM 646 C C . PHE A 1 80 ? -19.026 -4.950 21.567 1.00 96.75 80 PHE A C 1
ATOM 648 O O . PHE A 1 80 ? -17.961 -4.893 20.957 1.00 96.75 80 PHE A O 1
ATOM 655 N N . HIS A 1 81 ? -20.207 -4.996 20.944 1.00 95.25 81 HIS A N 1
ATOM 656 C CA . HIS A 1 81 ? -20.312 -4.993 19.482 1.00 95.25 81 HIS A CA 1
ATOM 657 C C . HIS A 1 81 ? -19.707 -3.733 18.831 1.00 95.25 81 HIS A C 1
ATOM 659 O O . HIS A 1 81 ? -19.073 -3.864 17.795 1.00 95.25 81 HIS A O 1
ATOM 665 N N . ASP A 1 82 ? -19.751 -2.559 19.480 1.00 93.44 82 ASP A N 1
ATOM 666 C CA . ASP A 1 82 ? -19.167 -1.319 18.938 1.00 93.44 82 ASP A CA 1
ATOM 667 C C . ASP A 1 82 ? -17.639 -1.435 18.800 1.00 93.44 82 ASP A C 1
ATOM 669 O O . ASP A 1 82 ? -17.019 -0.910 17.877 1.00 93.44 82 ASP A O 1
ATOM 673 N N . ILE A 1 83 ? -17.023 -2.152 19.741 1.00 95.81 83 ILE A N 1
ATOM 674 C CA . ILE A 1 83 ? -15.584 -2.425 19.783 1.00 95.81 83 ILE A CA 1
ATOM 675 C C . ILE A 1 83 ? -15.232 -3.553 18.813 1.00 95.81 83 ILE A C 1
ATOM 677 O O . ILE A 1 83 ? -14.216 -3.489 18.117 1.00 95.81 83 ILE A O 1
ATOM 681 N N . TRP A 1 84 ? -16.045 -4.609 18.807 1.00 96.25 84 TRP A N 1
ATOM 682 C CA . TRP A 1 84 ? -15.807 -5.789 17.989 1.00 96.25 84 TRP A CA 1
ATOM 683 C C . TRP A 1 84 ? -15.935 -5.470 16.500 1.00 96.25 84 TRP A C 1
ATOM 685 O O . TRP A 1 84 ? -15.061 -5.853 15.726 1.00 96.25 84 TRP A O 1
ATOM 695 N N . ASP A 1 85 ? -16.940 -4.693 16.106 1.00 95.56 85 ASP A N 1
ATOM 696 C CA . ASP A 1 85 ? -17.134 -4.291 14.716 1.00 95.56 85 ASP A CA 1
ATOM 697 C C . ASP A 1 85 ? -15.984 -3.414 14.213 1.00 95.56 85 ASP A C 1
ATOM 699 O O . ASP A 1 85 ? -15.514 -3.620 13.098 1.00 95.56 85 ASP A O 1
ATOM 703 N N . GLN A 1 86 ? -15.441 -2.513 15.045 1.00 95.88 86 GLN A N 1
ATOM 704 C CA . GLN A 1 86 ? -14.217 -1.772 14.706 1.00 95.88 86 GLN A CA 1
ATOM 705 C C . GLN A 1 86 ? -13.021 -2.699 14.466 1.00 95.88 86 GLN A C 1
ATOM 707 O O . GLN A 1 86 ? -12.204 -2.440 13.583 1.00 95.88 86 GLN A O 1
ATOM 712 N N . TYR A 1 87 ? -12.889 -3.766 15.259 1.00 96.88 87 TYR A N 1
ATOM 713 C CA . TYR A 1 87 ? -11.824 -4.751 15.077 1.00 96.88 87 TYR A CA 1
ATOM 714 C C . TYR A 1 87 ? -11.984 -5.537 13.773 1.00 96.88 87 TYR A C 1
ATOM 716 O O . TYR A 1 87 ? -11.010 -5.683 13.030 1.00 96.88 87 TYR A O 1
ATOM 724 N N . VAL A 1 88 ? -13.197 -6.014 13.484 1.00 97.12 88 VAL A N 1
ATOM 725 C CA . VAL A 1 88 ? -13.483 -6.784 12.267 1.00 97.12 88 VAL A CA 1
ATOM 726 C C . VAL A 1 88 ? -13.349 -5.903 11.024 1.00 97.12 88 VAL A C 1
ATOM 728 O O . VAL A 1 88 ? -12.665 -6.304 10.086 1.00 97.12 88 VAL A O 1
ATOM 731 N N . PHE A 1 89 ? -13.891 -4.683 11.042 1.00 98.25 89 PHE A N 1
ATOM 732 C CA . PHE A 1 89 ? -13.722 -3.709 9.961 1.00 98.25 89 PHE A CA 1
ATOM 733 C C . PHE A 1 89 ? -12.244 -3.473 9.641 1.00 98.25 89 PHE A C 1
ATOM 735 O O . PHE A 1 89 ? -11.831 -3.592 8.492 1.00 98.25 89 PHE A O 1
ATOM 742 N N . ASP A 1 90 ? -11.420 -3.196 10.655 1.00 98.00 90 ASP A N 1
ATOM 743 C CA . ASP A 1 90 ? -9.988 -2.961 10.463 1.00 98.00 90 ASP A CA 1
ATOM 744 C C . ASP A 1 90 ? -9.263 -4.214 9.941 1.00 98.00 90 ASP A C 1
ATOM 746 O O . ASP A 1 90 ? -8.330 -4.119 9.147 1.00 98.00 90 ASP A O 1
ATOM 750 N N . GLN A 1 91 ? -9.693 -5.413 10.345 1.00 97.25 91 GLN A N 1
ATOM 751 C CA . GLN A 1 91 ? -9.176 -6.662 9.785 1.00 97.25 91 GLN A CA 1
ATOM 752 C C . GLN A 1 91 ? -9.493 -6.801 8.297 1.00 97.25 91 GLN A C 1
ATOM 754 O O . GLN A 1 91 ? -8.586 -7.106 7.522 1.00 97.25 91 GLN A O 1
ATOM 759 N N . GLU A 1 92 ? -10.740 -6.582 7.898 1.00 98.50 92 GLU A N 1
ATOM 760 C CA . GLU A 1 92 ? -11.146 -6.664 6.496 1.00 98.50 92 GLU A CA 1
ATOM 761 C C . GLU A 1 92 ? -10.501 -5.562 5.649 1.00 98.50 92 GLU A C 1
ATOM 763 O O . GLU A 1 92 ? -10.018 -5.834 4.550 1.00 98.50 92 GLU A O 1
ATOM 768 N N . LEU A 1 93 ? -10.391 -4.348 6.194 1.00 98.62 93 LEU A N 1
ATOM 769 C CA . LEU A 1 93 ? -9.691 -3.239 5.558 1.00 98.62 93 LEU A CA 1
ATOM 770 C C . LEU A 1 93 ? -8.221 -3.579 5.308 1.00 98.62 93 LEU A C 1
ATOM 772 O O . LEU A 1 93 ? -7.728 -3.361 4.206 1.00 98.62 93 LEU A O 1
ATOM 776 N N . ARG A 1 94 ? -7.515 -4.157 6.291 1.00 98.19 94 ARG A N 1
ATOM 777 C CA . ARG A 1 94 ? -6.121 -4.590 6.102 1.00 98.19 94 ARG A CA 1
ATOM 778 C C . ARG A 1 94 ? -5.972 -5.609 4.979 1.00 98.19 94 ARG A C 1
ATOM 780 O O . ARG A 1 94 ? -4.989 -5.541 4.250 1.00 98.19 94 ARG A O 1
ATOM 787 N N . VAL A 1 95 ? -6.905 -6.555 4.862 1.00 98.19 95 VAL A N 1
ATOM 788 C CA . VAL A 1 95 ? -6.890 -7.549 3.779 1.00 98.19 95 VAL A CA 1
ATOM 789 C C . VAL A 1 95 ? -7.082 -6.858 2.431 1.00 98.19 95 VAL A C 1
ATOM 791 O O . VAL A 1 95 ? -6.321 -7.127 1.507 1.00 98.19 95 VAL A O 1
ATOM 794 N N . LEU A 1 96 ? -8.033 -5.926 2.337 1.00 98.50 96 LEU A N 1
ATOM 795 C CA . LEU A 1 96 ? -8.296 -5.164 1.116 1.00 98.50 96 LEU A CA 1
ATOM 796 C C . LEU A 1 96 ? -7.115 -4.271 0.700 1.00 98.50 96 LEU A C 1
ATOM 798 O O . LEU A 1 96 ? -6.763 -4.216 -0.477 1.00 98.50 96 LEU A O 1
ATOM 802 N N . VAL A 1 97 ? -6.478 -3.596 1.657 1.00 98.50 97 VAL A N 1
ATOM 803 C CA . VAL A 1 97 ? -5.248 -2.826 1.416 1.00 98.50 97 VAL A CA 1
ATOM 804 C C . VAL A 1 97 ? -4.128 -3.758 0.957 1.00 98.50 97 VAL A C 1
ATOM 806 O O . VAL A 1 97 ? -3.436 -3.487 -0.014 1.00 98.50 97 VAL A O 1
ATOM 809 N N . PHE A 1 98 ? -3.945 -4.908 1.605 1.00 97.94 98 PHE A N 1
ATOM 810 C CA . PHE A 1 98 ? -2.891 -5.838 1.201 1.00 97.94 98 PHE A CA 1
ATOM 811 C C . PHE A 1 98 ? -3.108 -6.395 -0.220 1.00 97.94 98 PHE A C 1
ATOM 813 O O . PHE A 1 98 ? -2.146 -6.493 -0.979 1.00 97.94 98 PHE A O 1
ATOM 820 N N . ASP A 1 99 ? -4.355 -6.695 -0.601 1.00 97.56 99 ASP A N 1
ATOM 821 C CA . ASP A 1 99 ? -4.763 -7.090 -1.964 1.00 97.56 99 ASP A CA 1
ATOM 822 C C . ASP A 1 99 ? -4.409 -6.011 -3.007 1.00 97.56 99 ASP A C 1
ATOM 824 O O . ASP A 1 99 ? -3.796 -6.293 -4.044 1.00 97.56 99 ASP A O 1
ATOM 828 N N . GLY A 1 100 ? -4.707 -4.746 -2.693 1.00 98.25 100 GLY A N 1
ATOM 829 C CA . GLY A 1 100 ? -4.327 -3.595 -3.514 1.00 98.25 100 GLY A CA 1
ATOM 830 C C . GLY A 1 100 ? -2.811 -3.467 -3.687 1.00 98.25 100 GLY A C 1
ATOM 831 O O . GLY A 1 100 ? -2.299 -3.409 -4.810 1.00 98.25 100 GLY A O 1
ATOM 832 N N . ILE A 1 101 ? -2.063 -3.522 -2.585 1.00 98.44 101 ILE A N 1
ATOM 833 C CA . ILE A 1 101 ? -0.596 -3.470 -2.601 1.00 98.44 101 ILE A CA 1
ATOM 834 C C . ILE A 1 101 ? 0.011 -4.611 -3.428 1.00 98.44 101 ILE A C 1
ATOM 836 O O . ILE A 1 101 ? 0.982 -4.370 -4.146 1.00 98.44 101 ILE A O 1
ATOM 840 N N . ILE A 1 102 ? -0.532 -5.834 -3.364 1.00 97.56 102 ILE A N 1
ATOM 841 C CA . ILE A 1 102 ? -0.059 -6.964 -4.186 1.00 97.56 102 ILE A CA 1
ATOM 842 C C . ILE A 1 102 ? -0.178 -6.628 -5.675 1.00 97.56 102 ILE A C 1
ATOM 844 O O . ILE A 1 102 ? 0.776 -6.835 -6.428 1.00 97.56 102 ILE A O 1
ATOM 848 N N . THR A 1 103 ? -1.314 -6.071 -6.090 1.00 98.31 103 THR A N 1
ATOM 849 C CA . THR A 1 103 ? -1.559 -5.678 -7.486 1.00 98.31 103 THR A CA 1
ATOM 850 C C . THR A 1 103 ? -0.545 -4.625 -7.947 1.00 98.31 103 THR A C 1
ATOM 852 O O . THR A 1 103 ? 0.084 -4.774 -8.998 1.00 98.31 103 THR A O 1
ATOM 855 N N . ILE A 1 104 ? -0.287 -3.611 -7.113 1.00 98.56 104 ILE A N 1
ATOM 856 C CA . ILE A 1 104 ? 0.742 -2.591 -7.374 1.00 98.56 104 ILE A CA 1
ATOM 857 C C . ILE A 1 104 ? 2.150 -3.211 -7.427 1.00 98.56 104 ILE A C 1
ATOM 859 O O . ILE A 1 104 ? 2.952 -2.854 -8.291 1.00 98.56 104 ILE A O 1
ATOM 863 N N . GLU A 1 105 ? 2.472 -4.145 -6.527 1.00 98.19 105 GLU A N 1
ATOM 864 C CA . GLU A 1 105 ? 3.771 -4.826 -6.481 1.00 98.19 105 GLU A CA 1
ATOM 865 C C . GLU A 1 105 ? 4.034 -5.630 -7.761 1.00 98.19 105 GLU A C 1
ATOM 867 O O . GLU A 1 105 ? 5.136 -5.561 -8.312 1.00 98.19 105 GLU A O 1
ATOM 872 N N . ILE A 1 106 ? 3.036 -6.369 -8.250 1.00 98.25 106 ILE A N 1
ATOM 873 C CA . ILE A 1 106 ? 3.138 -7.154 -9.488 1.00 98.25 106 ILE A CA 1
ATOM 874 C C . ILE A 1 106 ? 3.360 -6.229 -10.688 1.00 98.25 106 ILE A C 1
ATOM 876 O O . ILE A 1 106 ? 4.289 -6.461 -11.469 1.00 98.25 106 ILE A O 1
ATOM 880 N N . TYR A 1 107 ? 2.577 -5.149 -10.794 1.00 98.62 107 TYR A N 1
ATOM 881 C CA . TYR A 1 107 ? 2.757 -4.136 -11.835 1.00 98.62 107 TYR A CA 1
ATOM 882 C C . TYR A 1 107 ? 4.172 -3.546 -11.805 1.00 98.62 107 TYR A C 1
ATOM 884 O O . TYR A 1 107 ? 4.862 -3.517 -12.825 1.00 98.62 107 TYR A O 1
ATOM 892 N N . LEU A 1 108 ? 4.651 -3.149 -10.622 1.00 98.56 108 LEU A N 1
ATOM 893 C CA . LEU A 1 108 ? 5.977 -2.560 -10.452 1.00 98.56 108 LEU A CA 1
ATOM 894 C C . LEU A 1 108 ? 7.099 -3.527 -10.855 1.00 98.56 108 LEU A C 1
ATOM 896 O O . LEU A 1 108 ? 8.057 -3.112 -11.509 1.00 98.56 108 LEU A O 1
ATOM 900 N N . LYS A 1 109 ? 6.989 -4.813 -10.491 1.00 98.62 109 LYS A N 1
ATOM 901 C CA . LYS A 1 109 ? 7.951 -5.855 -10.896 1.00 98.62 109 LYS A CA 1
ATOM 902 C C . LYS A 1 109 ? 8.004 -6.000 -12.409 1.00 98.62 109 LYS A C 1
ATOM 904 O O . LYS A 1 109 ? 9.100 -6.021 -12.964 1.00 98.62 109 LYS A O 1
ATOM 909 N N . SER A 1 110 ? 6.839 -6.085 -13.049 1.00 98.56 110 SER A N 1
ATOM 910 C CA . SER A 1 110 ? 6.730 -6.222 -14.501 1.00 98.56 110 SER A CA 1
ATOM 911 C C . SER A 1 110 ? 7.322 -5.007 -15.217 1.00 98.56 110 SER A C 1
ATOM 913 O O . SER A 1 110 ? 8.231 -5.156 -16.035 1.00 98.56 110 SER A O 1
ATOM 915 N N . PHE A 1 111 ? 6.896 -3.802 -14.827 1.00 98.75 111 PHE A N 1
ATOM 916 C CA . PHE A 1 111 ? 7.362 -2.553 -15.419 1.00 98.75 111 PHE A CA 1
ATOM 917 C C . PHE A 1 111 ? 8.882 -2.398 -15.298 1.00 98.75 111 PHE A C 1
ATOM 919 O O . PHE A 1 111 ? 9.564 -2.151 -16.291 1.00 98.75 111 PHE A O 1
ATOM 926 N N . LEU A 1 112 ? 9.434 -2.558 -14.089 1.00 98.75 112 LEU A N 1
ATOM 927 C CA . LEU A 1 112 ? 10.870 -2.380 -13.870 1.00 98.75 112 LEU A CA 1
ATOM 928 C C . LEU A 1 112 ? 11.691 -3.442 -14.592 1.00 98.75 112 LEU A C 1
ATOM 930 O O . LEU A 1 112 ? 12.719 -3.097 -15.165 1.00 98.75 112 LEU A O 1
ATOM 934 N N . ALA A 1 113 ? 11.256 -4.706 -14.581 1.00 98.69 113 ALA A N 1
ATOM 935 C CA . ALA A 1 113 ? 11.961 -5.754 -15.305 1.00 98.69 113 ALA A CA 1
ATOM 936 C C . ALA A 1 113 ? 12.016 -5.449 -16.804 1.00 98.69 113 ALA A C 1
ATOM 938 O O . ALA A 1 113 ? 13.090 -5.512 -17.391 1.00 98.69 113 ALA A O 1
ATOM 939 N N . HIS A 1 114 ? 10.885 -5.065 -17.397 1.00 98.75 114 HIS A N 1
ATOM 940 C CA . HIS A 1 114 ? 10.799 -4.740 -18.816 1.00 98.75 114 HIS A CA 1
ATOM 941 C C . HIS A 1 114 ? 11.677 -3.538 -19.191 1.00 98.75 114 HIS A C 1
ATOM 943 O O . HIS A 1 114 ? 12.550 -3.641 -20.051 1.00 98.75 114 HIS A O 1
ATOM 949 N N . GLU A 1 115 ? 11.484 -2.399 -18.525 1.00 98.69 115 GLU A N 1
ATOM 950 C CA . GLU A 1 115 ? 12.166 -1.156 -18.894 1.00 98.69 115 GLU A CA 1
ATOM 951 C C . GLU A 1 115 ? 13.672 -1.207 -18.624 1.00 98.69 115 GLU A C 1
ATOM 953 O O . GLU A 1 115 ? 14.459 -0.696 -19.420 1.00 98.69 115 GLU A O 1
ATOM 958 N N . LEU A 1 116 ? 14.098 -1.849 -17.531 1.00 98.62 116 LEU A N 1
ATOM 959 C CA . LEU A 1 116 ? 15.524 -2.010 -17.248 1.00 98.62 116 LEU A CA 1
ATOM 960 C C . LEU A 1 116 ? 16.186 -3.012 -18.200 1.00 98.62 116 LEU A C 1
ATOM 962 O O . LEU A 1 116 ? 17.332 -2.788 -18.587 1.00 98.62 116 LEU A O 1
ATOM 966 N N . SER A 1 117 ? 15.473 -4.060 -18.631 1.00 98.44 117 SER A N 1
ATOM 967 C CA . SER A 1 117 ? 15.963 -4.958 -19.682 1.00 98.44 117 SER A CA 1
ATOM 968 C C . SER A 1 117 ? 16.174 -4.237 -21.009 1.00 98.44 117 SER A C 1
ATOM 970 O O . SER A 1 117 ? 17.200 -4.450 -21.648 1.00 98.44 117 SER A O 1
ATOM 972 N N . LEU A 1 118 ? 15.254 -3.357 -21.415 1.00 98.50 118 LEU A N 1
ATOM 973 C CA . LEU A 1 118 ? 15.429 -2.554 -22.631 1.00 98.50 118 LEU A CA 1
ATOM 974 C C . LEU A 1 118 ? 16.592 -1.561 -22.517 1.00 98.50 118 LEU A C 1
ATOM 976 O O . LEU A 1 118 ? 17.265 -1.287 -23.505 1.00 98.50 118 LEU A O 1
ATOM 980 N N . PHE A 1 119 ? 16.826 -1.018 -21.322 1.00 98.25 119 PHE A N 1
ATOM 981 C CA . PHE A 1 119 ? 17.877 -0.031 -21.089 1.00 98.25 119 PHE A CA 1
ATOM 982 C C . PHE A 1 119 ? 19.284 -0.639 -21.020 1.00 98.25 119 PHE A C 1
ATOM 984 O O . PHE A 1 119 ? 20.213 -0.092 -21.607 1.00 98.25 119 PHE A O 1
ATOM 991 N N . GLY A 1 120 ? 19.454 -1.738 -20.280 1.00 96.44 120 GLY A N 1
ATOM 992 C CA . GLY A 1 120 ? 20.770 -2.296 -19.947 1.00 96.44 120 GLY A CA 1
ATOM 993 C C . GLY A 1 120 ? 21.011 -3.729 -20.422 1.00 96.44 120 GLY A C 1
ATOM 994 O O . GLY A 1 120 ? 22.041 -4.303 -20.074 1.00 96.44 120 GLY A O 1
ATOM 995 N N . GLY A 1 121 ? 20.076 -4.324 -21.164 1.00 97.88 121 GLY A N 1
ATOM 996 C CA . GLY A 1 121 ? 20.092 -5.746 -21.507 1.00 97.88 121 GLY A CA 1
ATOM 997 C C . GLY A 1 121 ? 19.569 -6.638 -20.377 1.00 97.88 121 GLY A C 1
ATOM 998 O O . GLY A 1 121 ? 19.244 -6.190 -19.274 1.00 97.88 121 GLY A O 1
ATOM 999 N N . GLU A 1 122 ? 19.492 -7.939 -20.635 1.00 97.50 122 GLU A N 1
ATOM 1000 C CA . GLU A 1 122 ? 18.871 -8.926 -19.748 1.00 97.50 122 GLU A CA 1
ATOM 1001 C C . GLU A 1 122 ? 19.507 -9.002 -18.345 1.00 97.50 122 GLU A C 1
ATOM 1003 O O . GLU A 1 122 ? 18.800 -9.223 -17.356 1.00 97.50 122 GLU A O 1
ATOM 1008 N N . PHE A 1 123 ? 20.816 -8.741 -18.256 1.00 97.94 123 PHE A N 1
ATOM 1009 C CA . PHE A 1 123 ? 21.623 -8.747 -17.031 1.00 97.94 123 PHE A CA 1
ATOM 1010 C C . PHE A 1 123 ? 22.157 -7.356 -16.659 1.00 97.94 123 PHE A C 1
ATOM 1012 O O . PHE A 1 123 ? 23.101 -7.258 -15.875 1.00 97.94 123 PHE A O 1
ATOM 1019 N N . GLY A 1 124 ? 21.584 -6.273 -17.200 1.00 97.44 124 GLY A N 1
ATOM 1020 C CA . GLY A 1 124 ? 22.125 -4.913 -17.056 1.00 97.44 124 GLY A CA 1
ATOM 1021 C C . GLY A 1 124 ? 22.454 -4.505 -15.615 1.00 97.44 124 GLY A C 1
ATOM 1022 O O . GLY A 1 124 ? 23.479 -3.865 -15.371 1.00 97.44 124 GLY A O 1
ATOM 1023 N N . TYR A 1 125 ? 21.662 -4.971 -14.640 1.00 97.94 125 TYR A N 1
ATOM 1024 C CA . TYR A 1 125 ? 21.851 -4.688 -13.212 1.00 97.94 125 TYR A CA 1
ATOM 1025 C C . TYR A 1 125 ? 23.168 -5.230 -12.649 1.00 97.94 125 TYR A C 1
ATOM 1027 O O . TYR A 1 125 ? 23.572 -4.817 -11.565 1.00 97.94 125 TYR A O 1
ATOM 1035 N N . MET A 1 126 ? 23.841 -6.152 -13.343 1.00 97.38 126 MET A N 1
ATOM 1036 C CA . MET A 1 126 ? 25.149 -6.675 -12.943 1.00 97.38 126 MET A CA 1
ATOM 1037 C C . MET A 1 126 ? 26.271 -5.644 -13.083 1.00 97.38 126 MET A C 1
ATOM 1039 O O . MET A 1 126 ? 27.343 -5.836 -12.513 1.00 97.38 126 MET A O 1
ATOM 1043 N N . THR A 1 127 ? 26.024 -4.540 -13.789 1.00 96.56 127 THR A N 1
ATOM 1044 C CA . THR A 1 127 ? 26.961 -3.424 -13.938 1.00 96.56 127 THR A CA 1
ATOM 1045 C C . THR A 1 127 ? 26.351 -2.140 -13.390 1.00 96.56 127 THR A C 1
ATOM 1047 O O . THR A 1 127 ? 25.131 -1.965 -13.406 1.00 96.56 127 THR A O 1
ATOM 1050 N N . GLN A 1 128 ? 27.194 -1.212 -12.935 1.00 95.75 128 GLN A N 1
ATOM 1051 C CA . GLN A 1 128 ? 26.721 0.086 -12.450 1.00 95.75 128 GLN A CA 1
ATOM 1052 C C . GLN A 1 128 ? 26.026 0.893 -13.562 1.00 95.75 128 GLN A C 1
ATOM 1054 O O . GLN A 1 128 ? 25.086 1.630 -13.290 1.00 95.75 128 GLN A O 1
ATOM 1059 N N . ALA A 1 129 ? 26.419 0.702 -14.826 1.00 97.31 129 ALA A N 1
ATOM 1060 C CA . ALA A 1 129 ? 25.794 1.371 -15.966 1.00 97.31 129 ALA A CA 1
ATOM 1061 C C . ALA A 1 129 ? 24.306 1.011 -16.139 1.00 97.31 129 ALA A C 1
ATOM 1063 O O . ALA A 1 129 ? 23.536 1.856 -16.585 1.00 97.31 129 ALA A O 1
ATOM 1064 N N . GLY A 1 130 ? 23.885 -0.203 -15.757 1.00 97.19 130 GLY A N 1
ATOM 1065 C CA . GLY A 1 130 ? 22.478 -0.622 -15.809 1.00 97.19 130 GLY A CA 1
ATOM 1066 C C . GLY A 1 130 ? 21.626 -0.139 -14.628 1.00 97.19 130 GLY A C 1
ATOM 1067 O O . GLY A 1 130 ? 20.399 -0.163 -14.710 1.00 97.19 130 GLY A O 1
ATOM 1068 N N . LEU A 1 131 ? 22.257 0.318 -13.541 1.00 98.25 131 LEU A N 1
ATOM 1069 C CA . LEU A 1 131 ? 21.606 0.939 -12.380 1.00 98.25 131 LEU A CA 1
ATOM 1070 C C . LEU A 1 131 ? 22.349 2.231 -11.984 1.00 98.25 131 LEU A C 1
ATOM 1072 O O . LEU A 1 131 ? 22.927 2.306 -10.897 1.00 98.25 131 LEU A O 1
ATOM 1076 N N . PRO A 1 132 ? 22.354 3.251 -12.861 1.00 98.12 132 PRO A N 1
ATOM 1077 C CA . PRO A 1 132 ? 23.255 4.399 -12.753 1.00 98.12 132 PRO A CA 1
ATOM 1078 C C . PRO A 1 132 ? 22.956 5.326 -11.569 1.00 98.12 132 PRO A C 1
ATOM 1080 O O . PRO A 1 132 ? 23.789 6.155 -11.220 1.00 98.12 132 PRO A O 1
ATOM 1083 N N . GLU A 1 133 ? 21.782 5.205 -10.945 1.00 98.12 133 GLU A N 1
ATOM 1084 C CA . GLU A 1 133 ? 21.405 6.015 -9.778 1.00 98.12 133 GLU A CA 1
ATOM 1085 C C . GLU A 1 133 ? 21.833 5.372 -8.442 1.00 98.12 133 GLU A C 1
ATOM 1087 O O . GLU A 1 133 ? 21.490 5.889 -7.379 1.00 98.12 133 GLU A O 1
ATOM 1092 N N . LEU A 1 134 ? 22.557 4.245 -8.477 1.00 98.12 134 LEU A N 1
ATOM 1093 C CA . LEU A 1 134 ? 23.269 3.705 -7.317 1.00 98.12 134 LEU A CA 1
ATOM 1094 C C . LEU A 1 134 ? 24.730 4.163 -7.341 1.00 98.12 134 LEU A C 1
ATOM 1096 O O . LEU A 1 134 ? 25.403 4.107 -8.377 1.00 98.12 134 LEU A O 1
ATOM 1100 N N . SER A 1 135 ? 25.247 4.556 -6.177 1.00 97.94 135 SER A N 1
ATOM 1101 C CA . SER A 1 135 ? 26.692 4.684 -5.991 1.00 97.94 135 SER A CA 1
ATOM 1102 C C . SER A 1 135 ? 27.380 3.320 -6.138 1.00 97.94 135 SER A C 1
ATOM 1104 O O . SER A 1 135 ? 26.731 2.271 -6.136 1.00 97.94 135 SER A O 1
ATOM 1106 N N . TYR A 1 136 ? 28.709 3.319 -6.241 1.00 97.50 136 TYR A N 1
ATOM 1107 C CA . TYR A 1 136 ? 29.483 2.081 -6.332 1.00 97.50 136 TYR A CA 1
ATOM 1108 C C . TYR A 1 136 ? 29.194 1.124 -5.158 1.00 97.50 136 TYR A C 1
ATOM 1110 O O . TYR A 1 136 ? 28.837 -0.034 -5.374 1.00 97.50 136 TYR A O 1
ATOM 1118 N N . ASP A 1 137 ? 29.250 1.622 -3.919 1.00 98.19 137 ASP A N 1
ATOM 1119 C CA . ASP A 1 137 ? 29.004 0.806 -2.722 1.00 98.19 137 ASP A CA 1
ATOM 1120 C C . ASP A 1 137 ? 27.550 0.319 -2.639 1.00 98.19 137 ASP A C 1
ATOM 1122 O O . ASP A 1 137 ? 27.273 -0.809 -2.226 1.00 98.19 137 ASP A O 1
ATOM 1126 N N . GLU A 1 138 ? 26.602 1.149 -3.075 1.00 98.25 138 GLU A N 1
ATOM 1127 C CA . GLU A 1 138 ? 25.185 0.788 -3.121 1.00 98.25 138 GLU A CA 1
ATOM 1128 C C . GLU A 1 138 ? 24.900 -0.278 -4.179 1.00 98.25 138 GLU A C 1
ATOM 1130 O O . GLU A 1 138 ? 24.083 -1.173 -3.953 1.00 98.25 138 GLU A O 1
ATOM 1135 N N . HIS A 1 139 ? 25.593 -0.222 -5.318 1.00 98.56 139 HIS A N 1
ATOM 1136 C CA . HIS A 1 139 ? 25.515 -1.240 -6.360 1.00 98.56 139 HIS A CA 1
ATOM 1137 C C . HIS A 1 139 ? 26.076 -2.582 -5.874 1.00 98.56 139 HIS A C 1
ATOM 1139 O O . HIS A 1 139 ? 25.426 -3.615 -6.051 1.00 98.56 139 HIS A O 1
ATOM 1145 N N . LEU A 1 140 ? 27.206 -2.581 -5.161 1.00 98.19 140 LEU A N 1
ATOM 1146 C CA . LEU A 1 140 ? 27.740 -3.793 -4.530 1.00 98.19 140 LEU A CA 1
ATOM 1147 C C . LEU A 1 140 ? 26.763 -4.379 -3.498 1.00 98.19 140 LEU A C 1
ATOM 1149 O O . LEU A 1 140 ? 26.457 -5.576 -3.538 1.00 98.19 140 LEU A O 1
ATOM 1153 N N . ALA A 1 141 ? 26.202 -3.538 -2.626 1.00 98.25 141 ALA A N 1
ATOM 1154 C CA . ALA A 1 141 ? 25.199 -3.959 -1.649 1.00 98.25 141 ALA A CA 1
ATOM 1155 C C . ALA A 1 141 ? 23.928 -4.516 -2.321 1.00 98.25 141 ALA A C 1
ATOM 1157 O O . ALA A 1 141 ? 23.353 -5.508 -1.853 1.00 98.25 141 ALA A O 1
ATOM 1158 N N . CYS A 1 142 ? 23.512 -3.917 -3.442 1.00 98.19 142 CYS A N 1
ATOM 1159 C CA . CYS A 1 142 ? 22.430 -4.407 -4.290 1.00 98.19 142 CYS A CA 1
ATOM 1160 C C . CYS A 1 142 ? 22.738 -5.826 -4.792 1.00 98.19 142 CYS A C 1
ATOM 1162 O O . CYS A 1 142 ? 21.947 -6.740 -4.539 1.00 98.19 142 CYS A O 1
ATOM 1164 N N . LEU A 1 143 ? 23.902 -6.058 -5.409 1.00 98.38 143 LEU A N 1
ATOM 1165 C CA . LEU A 1 143 ? 24.292 -7.383 -5.907 1.00 98.38 143 LEU A CA 1
ATOM 1166 C C . LEU A 1 143 ? 24.327 -8.441 -4.801 1.00 98.38 143 LEU A C 1
ATOM 1168 O O . LEU A 1 143 ? 23.835 -9.555 -4.999 1.00 98.38 143 LEU A O 1
ATOM 1172 N N . ASP A 1 144 ? 24.838 -8.108 -3.620 1.00 98.06 144 ASP A N 1
ATOM 1173 C CA . ASP A 1 144 ? 24.871 -9.040 -2.491 1.00 98.06 144 ASP A CA 1
ATOM 1174 C C . ASP A 1 144 ? 23.477 -9.336 -1.929 1.00 98.06 144 ASP A C 1
ATOM 1176 O O . ASP A 1 144 ? 23.166 -10.473 -1.553 1.00 98.06 144 ASP A O 1
ATOM 1180 N N . SER A 1 145 ? 22.593 -8.339 -1.907 1.00 97.75 145 SER A N 1
ATOM 1181 C CA . SER A 1 145 ? 21.176 -8.515 -1.576 1.00 97.75 145 SER A CA 1
ATOM 1182 C C . SER A 1 145 ? 20.473 -9.453 -2.570 1.00 97.75 145 SER A C 1
ATOM 1184 O O . SER A 1 145 ? 19.802 -10.413 -2.163 1.00 97.75 145 SER A O 1
ATOM 1186 N N . LEU A 1 146 ? 20.697 -9.254 -3.873 1.00 98.06 146 LEU A N 1
ATOM 1187 C CA . LEU A 1 146 ? 20.147 -10.089 -4.943 1.00 98.06 146 LEU A CA 1
ATOM 1188 C C . LEU A 1 146 ? 20.682 -11.525 -4.874 1.00 98.06 146 LEU A C 1
ATOM 1190 O O . LEU A 1 146 ? 19.892 -12.467 -4.897 1.00 98.06 146 LEU A O 1
ATOM 1194 N N . ARG A 1 147 ? 21.995 -11.719 -4.689 1.00 97.69 147 ARG A N 1
ATOM 1195 C CA . ARG A 1 147 ? 22.617 -13.048 -4.526 1.00 97.69 147 ARG A CA 1
ATOM 1196 C C . ARG A 1 147 ? 22.060 -13.809 -3.335 1.00 97.69 147 ARG A C 1
ATOM 1198 O O . ARG A 1 147 ? 21.761 -14.997 -3.461 1.00 97.69 147 ARG A O 1
ATOM 1205 N N . ARG A 1 148 ? 21.898 -13.154 -2.181 1.00 96.94 148 ARG A N 1
ATOM 1206 C CA . ARG A 1 148 ? 21.306 -13.789 -0.991 1.00 96.94 148 ARG A CA 1
ATOM 1207 C C . ARG A 1 148 ? 19.870 -14.236 -1.253 1.00 96.94 148 ARG A C 1
ATOM 1209 O O . ARG A 1 148 ? 19.517 -15.361 -0.902 1.00 96.94 148 ARG A O 1
ATOM 1216 N N . THR A 1 149 ? 19.072 -13.383 -1.892 1.00 96.25 149 THR A N 1
ATOM 1217 C CA . THR A 1 149 ? 17.672 -13.679 -2.228 1.00 96.25 149 THR A CA 1
ATOM 1218 C C . THR A 1 149 ? 17.573 -14.816 -3.247 1.00 96.25 149 THR A C 1
ATOM 1220 O O . THR A 1 149 ? 16.861 -15.794 -3.022 1.00 96.25 149 THR A O 1
ATOM 1223 N N . PHE A 1 150 ? 18.368 -14.753 -4.318 1.00 97.12 150 PHE A N 1
ATOM 1224 C CA . PHE A 1 150 ? 18.449 -15.785 -5.348 1.00 97.12 150 PHE A CA 1
ATOM 1225 C C . PHE A 1 150 ? 18.840 -17.149 -4.773 1.00 97.12 150 PHE A C 1
ATOM 1227 O O . PHE A 1 150 ? 18.157 -18.129 -5.060 1.00 97.12 150 PHE A O 1
ATOM 1234 N N . LYS A 1 151 ? 19.879 -17.221 -3.925 1.00 96.06 151 LYS A N 1
ATOM 1235 C CA . LYS A 1 151 ? 20.349 -18.478 -3.309 1.00 96.06 151 LYS A CA 1
ATOM 1236 C C . LYS A 1 151 ? 19.316 -19.107 -2.370 1.00 96.06 151 LYS A C 1
ATOM 1238 O O . LYS A 1 151 ? 19.189 -20.328 -2.342 1.00 96.06 151 LYS A O 1
ATOM 1243 N N . LYS A 1 152 ? 18.577 -18.289 -1.615 1.00 96.25 152 LYS A N 1
ATOM 1244 C CA . LYS A 1 152 ? 17.550 -18.758 -0.667 1.00 96.25 152 LYS A CA 1
ATOM 1245 C C . LYS A 1 152 ? 16.213 -19.101 -1.327 1.00 96.25 152 LYS A C 1
ATOM 1247 O O . LYS A 1 152 ? 15.414 -19.813 -0.729 1.00 96.25 152 LYS A O 1
ATOM 1252 N N . SER A 1 153 ? 15.951 -18.590 -2.529 1.00 96.12 153 SER A N 1
ATOM 1253 C CA . SER A 1 153 ? 14.677 -18.804 -3.215 1.00 96.12 153 SER A CA 1
ATOM 1254 C C . SER A 1 153 ? 14.474 -20.271 -3.599 1.00 96.12 153 SER A C 1
ATOM 1256 O O . SER A 1 153 ? 15.367 -20.910 -4.157 1.00 96.12 153 SER A O 1
ATOM 1258 N N . ASN A 1 154 ? 13.267 -20.776 -3.342 1.00 95.81 154 ASN A N 1
ATOM 1259 C CA . ASN A 1 154 ? 12.828 -22.120 -3.720 1.00 95.81 154 ASN A CA 1
ATOM 1260 C C . ASN A 1 154 ? 11.849 -22.125 -4.902 1.00 95.81 154 ASN A C 1
ATOM 1262 O O . ASN A 1 154 ? 11.334 -23.191 -5.246 1.00 95.81 154 ASN A O 1
ATOM 1266 N N . ILE A 1 155 ? 11.607 -20.966 -5.525 1.00 96.88 155 ILE A N 1
ATOM 1267 C CA . ILE A 1 155 ? 10.694 -20.826 -6.665 1.00 96.88 155 ILE A CA 1
ATOM 1268 C C . ILE A 1 155 ? 11.168 -21.730 -7.822 1.00 96.88 155 ILE A C 1
ATOM 1270 O O . ILE A 1 155 ? 12.361 -21.691 -8.144 1.00 96.88 155 ILE A O 1
ATOM 1274 N N . PRO A 1 156 ? 10.285 -22.531 -8.459 1.00 98.00 156 PRO A N 1
ATOM 1275 C CA . PRO A 1 156 ? 10.689 -23.557 -9.424 1.00 98.00 156 PRO A CA 1
ATOM 1276 C C . PRO A 1 156 ? 11.605 -23.059 -10.547 1.00 98.00 156 PRO A C 1
ATOM 1278 O O . PRO A 1 156 ? 12.674 -23.628 -10.750 1.00 98.00 156 PRO A O 1
ATOM 1281 N N . TYR A 1 157 ? 11.254 -21.959 -11.221 1.00 97.25 157 TYR A N 1
ATOM 1282 C CA . TYR A 1 157 ? 12.061 -21.426 -12.325 1.00 97.25 157 TYR A CA 1
ATOM 1283 C C . TYR A 1 157 ? 13.391 -20.803 -11.859 1.00 97.25 157 TYR A C 1
ATOM 1285 O O . TYR A 1 157 ? 14.374 -20.838 -12.592 1.00 97.25 157 TYR A O 1
ATOM 1293 N N . ILE A 1 158 ? 13.466 -20.288 -10.625 1.00 97.69 158 ILE A N 1
ATOM 1294 C CA . ILE A 1 158 ? 14.722 -19.798 -10.029 1.00 97.69 158 ILE A CA 1
ATOM 1295 C C . ILE A 1 158 ? 15.655 -20.965 -9.702 1.00 97.69 158 ILE A C 1
ATOM 1297 O O . ILE A 1 158 ? 16.860 -20.892 -9.942 1.00 97.69 158 ILE A O 1
ATOM 1301 N N . ARG A 1 159 ? 15.095 -22.050 -9.160 1.00 97.19 159 ARG A N 1
ATOM 1302 C CA . ARG A 1 159 ? 15.835 -23.283 -8.882 1.00 97.19 159 ARG A CA 1
ATOM 1303 C C . ARG A 1 159 ? 16.344 -23.913 -10.171 1.00 97.19 159 ARG A C 1
ATOM 1305 O O . ARG A 1 159 ? 17.505 -24.293 -10.227 1.00 97.19 159 ARG A O 1
ATOM 1312 N N . HIS A 1 160 ? 15.490 -23.981 -11.192 1.00 97.75 160 HIS A N 1
ATOM 1313 C CA . HIS A 1 160 ? 15.881 -24.433 -12.519 1.00 97.75 160 HIS A CA 1
ATOM 1314 C C . HIS A 1 160 ? 17.046 -23.594 -13.049 1.00 97.75 160 HIS A C 1
ATOM 1316 O O . HIS A 1 160 ? 18.084 -24.159 -13.361 1.00 97.75 160 HIS A O 1
ATOM 1322 N N . PHE A 1 161 ? 16.937 -22.260 -13.033 1.00 98.19 161 PHE A N 1
ATOM 1323 C CA . PHE A 1 161 ? 18.013 -21.390 -13.509 1.00 98.19 161 PHE A CA 1
ATOM 1324 C C . PHE A 1 161 ? 19.358 -21.694 -12.836 1.00 98.19 161 PHE A C 1
ATOM 1326 O O . PHE A 1 161 ? 20.361 -21.896 -13.512 1.00 98.19 161 PHE A O 1
ATOM 1333 N N . ARG A 1 162 ? 19.361 -21.791 -11.499 1.00 96.31 162 ARG A N 1
ATOM 1334 C CA . ARG A 1 162 ? 20.562 -22.070 -10.695 1.00 96.31 162 ARG A CA 1
ATOM 1335 C C . ARG A 1 162 ? 21.230 -23.405 -11.031 1.00 96.31 162 ARG A C 1
ATOM 1337 O O . ARG A 1 162 ? 22.430 -23.539 -10.828 1.00 96.31 162 ARG A O 1
ATOM 1344 N N . ASN A 1 163 ? 20.450 -24.387 -11.472 1.00 96.69 163 ASN A N 1
ATOM 1345 C CA . ASN A 1 163 ? 20.931 -25.736 -11.757 1.00 96.69 163 ASN A CA 1
ATOM 1346 C C . ASN A 1 163 ? 21.286 -25.944 -13.237 1.00 96.69 163 ASN A C 1
ATOM 1348 O O . ASN A 1 163 ? 21.899 -26.957 -13.560 1.00 96.69 163 ASN A O 1
ATOM 1352 N N . THR A 1 164 ? 20.879 -25.026 -14.118 1.00 97.94 164 THR A N 1
ATOM 1353 C CA . THR A 1 164 ? 21.018 -25.164 -15.575 1.00 97.94 164 THR A CA 1
ATOM 1354 C C . THR A 1 164 ? 22.088 -24.239 -16.154 1.00 97.94 164 THR A C 1
ATOM 1356 O O . THR A 1 164 ? 22.799 -24.652 -17.065 1.00 97.94 164 THR A O 1
ATOM 1359 N N . TYR A 1 165 ? 22.204 -23.002 -15.658 1.00 97.25 165 TYR A N 1
ATOM 1360 C CA . TYR A 1 165 ? 23.047 -21.962 -16.265 1.00 97.25 165 TYR A CA 1
ATOM 1361 C C . TYR A 1 165 ? 24.254 -21.609 -15.387 1.00 97.25 165 TYR A C 1
ATOM 1363 O O . TYR A 1 165 ? 24.183 -21.672 -14.160 1.00 97.25 165 TYR A O 1
ATOM 1371 N N . ASP A 1 166 ? 25.355 -21.204 -16.022 1.00 94.38 166 ASP A N 1
ATOM 1372 C CA . ASP A 1 166 ? 26.603 -20.775 -15.375 1.00 94.38 166 ASP A CA 1
ATOM 1373 C C . ASP A 1 166 ? 26.593 -19.291 -14.959 1.00 94.38 166 ASP A C 1
ATOM 1375 O O . ASP A 1 166 ? 27.413 -18.863 -14.140 1.00 94.38 166 ASP A O 1
ATOM 1379 N N . ASN A 1 167 ? 25.635 -18.505 -15.464 1.00 95.62 167 ASN A N 1
ATOM 1380 C CA . ASN A 1 167 ? 25.422 -17.125 -15.044 1.00 95.62 167 ASN A CA 1
ATOM 1381 C C . ASN A 1 167 ? 25.208 -17.039 -13.515 1.00 95.62 167 ASN A C 1
ATOM 1383 O O . ASN A 1 167 ? 24.381 -17.760 -12.949 1.00 95.62 167 ASN A O 1
ATOM 1387 N N . PRO A 1 168 ? 25.864 -16.092 -12.816 1.00 93.50 168 PRO A N 1
ATOM 1388 C CA . PRO A 1 168 ? 25.802 -16.019 -11.355 1.00 93.50 168 PRO A CA 1
ATOM 1389 C C . PRO A 1 168 ? 24.438 -15.554 -10.817 1.00 93.50 168 PRO A C 1
ATOM 1391 O O . PRO A 1 168 ? 24.144 -15.760 -9.637 1.00 93.50 168 PRO A O 1
ATOM 1394 N N . LEU A 1 169 ? 23.630 -14.886 -11.648 1.00 97.38 169 LEU A N 1
ATOM 1395 C CA . LEU A 1 169 ? 22.290 -14.390 -11.336 1.00 97.38 169 LEU A CA 1
ATOM 1396 C C . LEU A 1 169 ? 21.390 -14.446 -12.589 1.00 97.38 169 LEU A C 1
ATOM 1398 O O . LEU A 1 169 ? 21.913 -14.334 -13.696 1.00 97.38 169 LEU A O 1
ATOM 1402 N N . PRO A 1 170 ? 20.060 -14.594 -12.424 1.00 98.00 170 PRO A N 1
ATOM 1403 C CA . PRO A 1 170 ? 19.111 -14.686 -13.533 1.00 98.00 170 PRO A CA 1
ATOM 1404 C C . PRO A 1 170 ? 18.686 -13.323 -14.088 1.00 98.00 170 PRO A C 1
ATOM 1406 O O . PRO A 1 170 ? 18.705 -12.348 -13.343 1.00 98.00 170 PRO A O 1
ATOM 1409 N N . PRO A 1 171 ? 18.224 -13.243 -15.351 1.00 98.31 171 PRO A N 1
ATOM 1410 C CA . PRO A 1 171 ? 17.847 -11.976 -15.975 1.00 98.31 171 PRO A CA 1
ATOM 1411 C C . PRO A 1 171 ? 16.701 -11.277 -15.230 1.00 98.31 171 PRO A C 1
ATOM 1413 O O . PRO A 1 171 ? 15.980 -11.903 -14.442 1.00 98.31 171 PRO A O 1
ATOM 1416 N N . TYR A 1 172 ? 16.504 -9.981 -15.495 1.00 98.50 172 TYR A N 1
ATOM 1417 C CA . TYR A 1 172 ? 15.541 -9.132 -14.775 1.00 98.50 172 TYR A CA 1
ATOM 1418 C C . TYR A 1 172 ? 14.156 -9.776 -14.584 1.00 98.50 172 TYR A C 1
ATOM 1420 O O . TYR A 1 172 ? 13.681 -9.861 -13.452 1.00 98.50 172 TYR A O 1
ATOM 1428 N N . TRP A 1 173 ? 13.526 -10.278 -15.654 1.00 97.94 173 TRP A N 1
ATOM 1429 C CA . TRP A 1 173 ? 12.173 -10.862 -15.613 1.00 97.94 173 TRP A CA 1
ATOM 1430 C C . TRP A 1 173 ? 12.064 -12.119 -14.743 1.00 97.94 173 TRP A C 1
ATOM 1432 O O . TRP A 1 173 ? 10.985 -12.441 -14.250 1.00 97.94 173 TRP A O 1
ATOM 1442 N N . MET A 1 174 ? 13.175 -12.816 -14.503 1.00 98.31 174 MET A N 1
ATOM 1443 C CA . MET A 1 174 ? 13.217 -13.943 -13.577 1.00 98.31 174 MET A CA 1
ATOM 1444 C C . MET A 1 174 ? 13.505 -13.468 -12.153 1.00 98.31 174 MET A C 1
ATOM 1446 O O . MET A 1 174 ? 12.782 -13.844 -11.226 1.00 98.31 174 MET A O 1
ATOM 1450 N N . ILE A 1 175 ? 14.545 -12.644 -11.959 1.00 98.12 175 ILE A N 1
ATOM 1451 C CA . ILE A 1 175 ? 15.014 -12.288 -10.614 1.00 98.12 175 ILE A CA 1
ATOM 1452 C C . ILE A 1 175 ? 13.964 -11.505 -9.826 1.00 98.12 175 ILE A C 1
ATOM 1454 O O . ILE A 1 175 ? 13.797 -11.773 -8.638 1.00 98.12 175 ILE A O 1
ATOM 1458 N N . VAL A 1 176 ? 13.195 -10.614 -10.470 1.00 98.06 176 VAL A N 1
ATOM 1459 C CA . VAL A 1 176 ? 12.152 -9.821 -9.787 1.00 98.06 176 VAL A CA 1
ATOM 1460 C C . VAL A 1 176 ? 11.120 -10.687 -9.070 1.00 98.06 176 VAL A C 1
ATOM 1462 O O . VAL A 1 176 ? 10.591 -10.277 -8.036 1.00 98.06 176 VAL A O 1
ATOM 1465 N N . GLY A 1 177 ? 10.860 -11.898 -9.567 1.00 96.12 177 GLY A N 1
ATOM 1466 C CA . GLY A 1 177 ? 9.852 -12.780 -8.992 1.00 96.12 177 GLY A CA 1
ATOM 1467 C C . GLY A 1 177 ? 10.229 -13.366 -7.628 1.00 96.12 177 GLY A C 1
ATOM 1468 O O . GLY A 1 177 ? 9.339 -13.769 -6.887 1.00 96.12 177 GLY A O 1
ATOM 1469 N N . CYS A 1 178 ? 11.512 -13.363 -7.241 1.00 96.12 178 CYS A N 1
ATOM 1470 C CA . CYS A 1 178 ? 11.926 -13.749 -5.886 1.00 96.12 178 CYS A CA 1
ATOM 1471 C C . CYS A 1 178 ? 12.195 -12.563 -4.951 1.00 96.12 178 CYS A C 1
ATOM 1473 O O . CYS A 1 178 ? 12.489 -12.777 -3.775 1.00 96.12 178 CYS A O 1
ATOM 1475 N N . LEU A 1 179 ? 12.092 -11.323 -5.438 1.00 97.69 179 LEU A N 1
ATOM 1476 C CA . LEU A 1 179 ? 12.323 -10.135 -4.620 1.00 97.69 179 LEU A CA 1
ATOM 1477 C C . LEU A 1 179 ? 11.085 -9.793 -3.791 1.00 97.69 179 LEU A C 1
ATOM 1479 O O . LEU A 1 179 ? 9.954 -9.868 -4.273 1.00 97.69 179 LEU A O 1
ATOM 1483 N N . SER A 1 180 ? 11.312 -9.349 -2.555 1.00 96.25 180 SER A N 1
ATOM 1484 C CA . SER A 1 180 ? 10.284 -8.641 -1.788 1.00 96.25 180 SER A CA 1
ATOM 1485 C C . SER A 1 180 ? 10.047 -7.243 -2.372 1.00 96.25 180 SER A C 1
ATOM 1487 O O . SER A 1 180 ? 10.952 -6.684 -2.999 1.00 96.25 180 SER A O 1
ATOM 1489 N N . TYR A 1 181 ? 8.890 -6.636 -2.090 1.00 97.50 181 TYR A N 1
ATOM 1490 C CA . TYR A 1 181 ? 8.626 -5.227 -2.409 1.00 97.50 181 TYR A CA 1
ATOM 1491 C C . TYR A 1 181 ? 9.779 -4.300 -1.993 1.00 97.50 181 TYR A C 1
ATOM 1493 O O . TYR A 1 181 ? 10.259 -3.490 -2.783 1.00 97.50 181 TYR A O 1
ATOM 1501 N N . GLY A 1 182 ? 10.254 -4.435 -0.748 1.00 96.62 182 GLY A N 1
ATOM 1502 C CA . GLY A 1 182 ? 11.320 -3.590 -0.209 1.00 96.62 182 GLY A CA 1
ATOM 1503 C C . GLY A 1 182 ? 12.627 -3.747 -0.982 1.00 96.62 182 GLY A C 1
ATOM 1504 O O . GLY A 1 182 ? 13.244 -2.751 -1.342 1.00 96.62 182 GLY A O 1
ATOM 1505 N N . THR A 1 183 ? 13.009 -4.986 -1.299 1.00 96.88 183 THR A N 1
ATOM 1506 C CA . THR A 1 183 ? 14.208 -5.282 -2.096 1.00 96.88 183 THR A CA 1
ATOM 1507 C C . THR A 1 183 ? 14.091 -4.728 -3.514 1.00 96.88 183 THR A C 1
ATOM 1509 O O . THR A 1 183 ? 15.037 -4.122 -4.003 1.00 96.88 183 THR A O 1
ATOM 1512 N N . LEU A 1 184 ? 12.937 -4.892 -4.166 1.00 98.19 184 LEU A N 1
ATOM 1513 C CA . LEU A 1 184 ? 12.687 -4.352 -5.504 1.00 98.19 184 LEU A CA 1
ATOM 1514 C C . LEU A 1 184 ? 12.788 -2.820 -5.520 1.00 98.19 184 LEU A C 1
ATOM 1516 O O . LEU A 1 184 ? 13.463 -2.251 -6.378 1.00 98.19 184 LEU A O 1
ATOM 1520 N N . LYS A 1 185 ? 12.141 -2.155 -4.556 1.00 97.75 185 LYS A N 1
ATOM 1521 C CA . LYS A 1 185 ? 12.152 -0.695 -4.430 1.00 97.75 185 LYS A CA 1
ATOM 1522 C C . LYS A 1 185 ? 13.568 -0.167 -4.164 1.00 97.75 185 LYS A C 1
ATOM 1524 O O . LYS A 1 185 ? 13.995 0.783 -4.816 1.00 97.75 185 LYS A O 1
ATOM 1529 N N . GLU A 1 186 ? 14.292 -0.783 -3.233 1.00 96.50 186 GLU A N 1
ATOM 1530 C CA . GLU A 1 186 ? 15.628 -0.340 -2.814 1.00 96.50 186 GLU A CA 1
ATOM 1531 C C . GLU A 1 186 ? 16.711 -0.603 -3.864 1.00 96.50 186 GLU A C 1
ATOM 1533 O O . GLU A 1 186 ? 17.596 0.224 -4.041 1.00 96.50 186 GLU A O 1
ATOM 1538 N N . ASN A 1 187 ? 16.628 -1.722 -4.585 1.00 96.81 187 ASN A N 1
ATOM 1539 C CA . ASN A 1 187 ? 17.652 -2.101 -5.555 1.00 96.81 187 ASN A CA 1
ATOM 1540 C C . ASN A 1 187 ? 17.325 -1.595 -6.965 1.00 96.81 187 ASN A C 1
ATOM 1542 O O . ASN A 1 187 ? 18.146 -0.941 -7.601 1.00 96.81 187 ASN A O 1
ATOM 1546 N N . PHE A 1 188 ? 16.129 -1.903 -7.475 1.00 98.38 188 PHE A N 1
ATOM 1547 C CA . PHE A 1 188 ? 15.787 -1.659 -8.879 1.00 98.38 188 PHE A CA 1
ATOM 1548 C C . PHE A 1 188 ? 15.120 -0.313 -9.088 1.00 98.38 188 PHE A C 1
ATOM 1550 O O . PHE A 1 188 ? 15.597 0.453 -9.917 1.00 98.38 188 PHE A O 1
ATOM 1557 N N . TYR A 1 189 ? 14.074 0.030 -8.329 1.00 98.56 189 TYR A N 1
ATOM 1558 C CA . TYR A 1 189 ? 13.456 1.347 -8.502 1.00 98.56 189 TYR A CA 1
ATOM 1559 C C . TYR A 1 189 ? 14.446 2.462 -8.158 1.00 98.56 189 TYR A C 1
ATOM 1561 O O . TYR A 1 189 ? 14.587 3.396 -8.938 1.00 98.56 189 TYR A O 1
ATOM 1569 N N . ARG A 1 190 ? 15.171 2.368 -7.034 1.00 98.12 190 ARG A N 1
ATOM 1570 C CA . ARG A 1 190 ? 16.154 3.391 -6.644 1.00 98.12 190 ARG A CA 1
ATOM 1571 C C . ARG A 1 190 ? 17.302 3.514 -7.641 1.00 98.12 190 ARG A C 1
ATOM 1573 O O . ARG A 1 190 ? 17.654 4.642 -7.974 1.00 98.12 190 ARG A O 1
ATOM 1580 N N . GLY A 1 191 ? 17.826 2.393 -8.137 1.00 98.12 191 GLY A N 1
ATOM 1581 C CA . GLY A 1 191 ? 18.929 2.372 -9.097 1.00 98.12 191 GLY A CA 1
ATOM 1582 C C . GLY A 1 191 ? 18.547 2.693 -10.539 1.00 98.12 191 GLY A C 1
ATOM 1583 O O . GLY A 1 191 ? 19.419 3.039 -11.332 1.00 98.12 191 GLY A O 1
ATOM 1584 N N . ALA A 1 192 ? 17.260 2.610 -10.886 1.00 98.56 192 ALA A N 1
ATOM 1585 C CA . ALA A 1 192 ? 16.788 2.873 -12.238 1.00 98.56 192 ALA A CA 1
ATOM 1586 C C . ALA A 1 192 ? 17.091 4.315 -12.685 1.00 98.56 192 ALA A C 1
ATOM 1588 O O . ALA A 1 192 ? 16.902 5.243 -11.889 1.00 98.56 192 ALA A O 1
ATOM 1589 N N . PRO A 1 193 ? 17.449 4.530 -13.965 1.00 97.94 193 PRO A N 1
ATOM 1590 C CA . PRO A 1 193 ? 17.575 5.856 -14.553 1.00 97.94 193 PRO A CA 1
ATOM 1591 C C . PRO A 1 193 ? 16.348 6.732 -14.295 1.00 97.94 193 PRO A C 1
ATOM 1593 O O . PRO A 1 193 ? 15.200 6.271 -14.324 1.00 97.94 193 PRO A O 1
ATOM 1596 N N . ASN A 1 194 ? 16.573 8.034 -14.126 1.00 97.06 194 ASN A N 1
ATOM 1597 C CA . ASN A 1 194 ? 15.480 8.981 -13.916 1.00 97.06 194 ASN A CA 1
ATOM 1598 C C . ASN A 1 194 ? 14.459 9.002 -15.069 1.00 97.06 194 ASN A C 1
ATOM 1600 O O . ASN A 1 194 ? 13.283 9.247 -14.815 1.00 97.06 194 ASN A O 1
ATOM 1604 N N . SER A 1 195 ? 14.856 8.699 -16.310 1.00 96.81 195 SER A N 1
ATOM 1605 C CA . SER A 1 195 ? 13.929 8.551 -17.445 1.00 96.81 195 SER A CA 1
ATOM 1606 C C . SER A 1 195 ? 12.910 7.424 -17.226 1.00 96.81 195 SER A C 1
ATOM 1608 O O . SER A 1 195 ? 11.714 7.645 -17.402 1.00 96.81 195 SER A O 1
ATOM 1610 N N . ILE A 1 196 ? 13.349 6.254 -16.751 1.00 98.12 196 ILE A N 1
ATOM 1611 C CA . ILE A 1 196 ? 12.473 5.112 -16.442 1.00 98.12 196 ILE A CA 1
ATOM 1612 C C . ILE A 1 196 ? 11.550 5.440 -15.264 1.00 98.12 196 ILE A C 1
ATOM 1614 O O . ILE A 1 196 ? 10.350 5.181 -15.330 1.00 98.12 196 ILE A O 1
ATOM 1618 N N . LYS A 1 197 ? 12.071 6.080 -14.208 1.00 98.31 197 LYS A N 1
ATOM 1619 C CA . LYS A 1 197 ? 11.251 6.528 -13.065 1.00 98.31 197 LYS A CA 1
ATOM 1620 C C . LYS A 1 197 ? 10.165 7.521 -13.490 1.00 98.31 197 LYS A C 1
ATOM 1622 O O . LYS A 1 197 ? 9.034 7.432 -13.018 1.00 98.31 197 LYS A O 1
ATOM 1627 N N . ARG A 1 198 ? 10.487 8.459 -14.391 1.00 97.81 198 ARG A N 1
ATOM 1628 C CA . ARG A 1 198 ? 9.504 9.401 -14.955 1.00 97.81 198 ARG A CA 1
ATOM 1629 C C . ARG A 1 198 ? 8.475 8.698 -15.817 1.00 97.81 198 ARG A C 1
ATOM 1631 O O . ARG A 1 198 ? 7.295 9.002 -15.680 1.00 97.81 198 ARG A O 1
ATOM 1638 N N . LYS A 1 199 ? 8.902 7.748 -16.650 1.00 97.50 199 LYS A N 1
ATOM 1639 C CA . LYS A 1 199 ? 7.994 6.927 -17.455 1.00 97.50 199 LYS A CA 1
ATOM 1640 C C . LYS A 1 199 ? 7.009 6.167 -16.564 1.00 97.50 199 LYS A C 1
ATOM 1642 O O . LYS A 1 199 ? 5.814 6.199 -16.834 1.00 97.50 199 LYS A O 1
ATOM 1647 N N . LEU A 1 200 ? 7.484 5.579 -15.462 1.00 98.38 200 LEU A N 1
ATOM 1648 C CA . LEU A 1 200 ? 6.624 4.918 -14.478 1.00 98.38 200 LEU A CA 1
ATOM 1649 C C . LEU A 1 200 ? 5.620 5.895 -13.856 1.00 98.38 200 LEU A C 1
ATOM 1651 O O . LEU A 1 200 ? 4.423 5.620 -13.851 1.00 98.38 200 LEU A O 1
ATOM 1655 N N . ALA A 1 201 ? 6.085 7.050 -13.373 1.00 98.25 201 ALA A N 1
ATOM 1656 C CA . ALA A 1 201 ? 5.212 8.066 -12.787 1.00 98.25 201 ALA A CA 1
ATOM 1657 C C . ALA A 1 201 ? 4.136 8.530 -13.780 1.00 98.25 201 ALA A C 1
ATOM 1659 O O . ALA A 1 201 ? 2.959 8.535 -13.436 1.00 98.25 201 ALA A O 1
ATOM 1660 N N . ALA A 1 202 ? 4.515 8.816 -15.026 1.00 96.38 202 ALA A N 1
ATOM 1661 C CA . ALA A 1 202 ? 3.576 9.196 -16.075 1.00 96.38 202 ALA A CA 1
ATOM 1662 C C . ALA A 1 202 ? 2.581 8.070 -16.412 1.00 96.38 202 ALA A C 1
ATOM 1664 O O . ALA A 1 202 ? 1.399 8.352 -16.571 1.00 96.38 202 ALA A O 1
ATOM 1665 N N . SER A 1 203 ? 3.018 6.803 -16.452 1.00 96.25 203 SER A N 1
ATOM 1666 C CA . SER A 1 203 ? 2.123 5.651 -16.681 1.00 96.25 203 SER A CA 1
ATOM 1667 C C . SER A 1 203 ? 1.066 5.481 -15.585 1.00 96.25 203 SER A C 1
ATOM 1669 O O . SER A 1 203 ? -0.023 4.991 -15.847 1.00 96.25 203 SER A O 1
ATOM 1671 N N . LEU A 1 204 ? 1.377 5.938 -14.370 1.00 97.50 204 LEU A N 1
ATOM 1672 C CA . LEU A 1 204 ? 0.480 5.941 -13.213 1.00 97.50 204 LEU A CA 1
ATOM 1673 C C . LEU A 1 204 ? -0.243 7.284 -13.033 1.00 97.50 204 LEU A C 1
ATOM 1675 O O . LEU A 1 204 ? -0.831 7.530 -11.984 1.00 97.50 204 LEU A O 1
ATOM 1679 N N . HIS A 1 205 ? -0.162 8.165 -14.033 1.00 96.06 205 HIS A N 1
ATOM 1680 C CA . HIS A 1 205 ? -0.745 9.508 -14.053 1.00 96.06 205 HIS A CA 1
ATOM 1681 C C . HIS A 1 205 ? -0.251 10.450 -12.935 1.00 96.06 205 HIS A C 1
ATOM 1683 O O . HIS A 1 205 ? -0.845 11.484 -12.640 1.00 96.06 205 HIS A O 1
ATOM 1689 N N . VAL A 1 206 ? 0.904 10.146 -12.346 1.00 97.31 206 VAL A N 1
ATOM 1690 C CA . VAL A 1 206 ? 1.569 10.984 -11.346 1.00 97.31 206 VAL A CA 1
ATOM 1691 C C . VAL A 1 206 ? 2.386 12.055 -12.068 1.00 97.31 206 VAL A C 1
ATOM 1693 O O . VAL A 1 206 ? 3.574 11.874 -12.358 1.00 97.31 206 VAL A O 1
ATOM 1696 N N . PHE A 1 207 ? 1.735 13.172 -12.394 1.00 95.50 207 PHE A N 1
ATOM 1697 C CA . PHE A 1 207 ? 2.311 14.207 -13.255 1.00 95.50 207 PHE A CA 1
ATOM 1698 C C . PHE A 1 207 ? 3.020 15.330 -12.499 1.00 95.50 207 PHE A C 1
ATOM 1700 O O . PHE A 1 207 ? 2.606 15.760 -11.420 1.00 95.50 207 PHE A O 1
ATOM 1707 N N . ASN A 1 208 ? 4.078 15.846 -13.119 1.00 92.50 208 ASN A N 1
ATOM 1708 C CA . ASN A 1 208 ? 4.828 17.019 -12.701 1.00 92.50 208 ASN A CA 1
ATOM 1709 C C . ASN A 1 208 ? 4.153 18.289 -13.249 1.00 92.50 208 ASN A C 1
ATOM 1711 O O . ASN A 1 208 ? 3.718 18.293 -14.398 1.00 92.50 208 ASN A O 1
ATOM 1715 N N . PRO A 1 209 ? 4.087 19.393 -12.480 1.00 87.56 209 PRO A N 1
ATOM 1716 C CA . PRO A 1 209 ? 3.525 20.655 -12.970 1.00 87.56 209 PRO A CA 1
ATOM 1717 C C . PRO A 1 209 ? 4.362 21.332 -14.070 1.00 87.56 209 PRO A C 1
ATOM 1719 O O . PRO A 1 209 ? 3.921 22.331 -14.636 1.00 87.56 209 PRO A O 1
ATOM 1722 N N . ASN A 1 210 ? 5.579 20.852 -14.338 1.00 85.06 210 ASN A N 1
ATOM 1723 C CA . ASN A 1 210 ? 6.417 21.337 -15.428 1.00 85.06 210 ASN A CA 1
ATOM 1724 C C . ASN A 1 210 ? 5.855 20.876 -16.784 1.00 85.06 210 ASN A C 1
ATOM 1726 O O . ASN A 1 210 ? 5.590 19.693 -16.978 1.00 85.06 210 ASN A O 1
ATOM 1730 N N . SER A 1 211 ? 5.705 21.812 -17.722 1.00 77.94 211 SER A N 1
ATOM 1731 C CA . SER A 1 211 ? 5.184 21.560 -19.068 1.00 77.94 211 SER A CA 1
ATOM 1732 C C . SER A 1 211 ? 6.167 20.844 -19.997 1.00 77.94 211 SER A C 1
ATOM 1734 O O . SER A 1 211 ? 5.757 20.419 -21.073 1.00 77.94 211 SER A O 1
ATOM 1736 N N . ASN A 1 212 ? 7.442 20.702 -19.618 1.00 84.31 212 ASN A N 1
ATOM 1737 C CA . ASN A 1 212 ? 8.411 19.952 -20.410 1.00 84.31 212 ASN A CA 1
ATOM 1738 C C . ASN A 1 212 ? 8.048 18.443 -20.425 1.00 84.31 212 ASN A C 1
ATOM 1740 O O . ASN A 1 212 ? 8.081 17.807 -19.362 1.00 84.31 212 ASN A O 1
ATOM 1744 N N . PRO A 1 213 ? 7.762 17.852 -21.606 1.00 79.12 213 PRO A N 1
ATOM 1745 C CA . PRO A 1 213 ? 7.417 16.435 -21.746 1.00 79.12 213 PRO A CA 1
ATOM 1746 C C . PRO A 1 213 ? 8.462 15.474 -21.159 1.00 79.12 213 PRO A C 1
ATOM 1748 O O . PRO A 1 213 ? 8.098 14.450 -20.581 1.00 79.12 213 PRO A O 1
ATOM 1751 N N . ASP A 1 214 ? 9.749 15.830 -21.207 1.00 81.50 214 ASP A N 1
ATOM 1752 C CA . ASP A 1 214 ? 10.849 14.989 -20.712 1.00 81.50 214 ASP A CA 1
ATOM 1753 C C . ASP A 1 214 ? 10.834 14.813 -19.187 1.00 81.50 214 ASP A C 1
ATOM 1755 O O . ASP A 1 214 ? 11.480 13.917 -18.634 1.00 81.50 214 ASP A O 1
ATOM 1759 N N . VAL A 1 215 ? 10.106 15.684 -18.481 1.00 85.88 215 VAL A N 1
ATOM 1760 C CA . VAL A 1 215 ? 9.959 15.660 -17.022 1.00 85.88 215 VAL A CA 1
ATOM 1761 C C . VAL A 1 215 ? 8.513 15.510 -16.567 1.00 85.88 215 VAL A C 1
ATOM 1763 O O . VAL A 1 215 ? 8.216 15.761 -15.399 1.00 85.88 215 VAL A O 1
ATOM 1766 N N . HIS A 1 216 ? 7.637 15.054 -17.464 1.00 88.69 216 HIS A N 1
ATOM 1767 C CA . HIS A 1 216 ? 6.198 14.982 -17.239 1.00 88.69 216 HIS A CA 1
ATOM 1768 C C . HIS A 1 216 ? 5.800 14.098 -16.047 1.00 88.69 216 HIS A C 1
ATOM 1770 O O . HIS A 1 216 ? 4.834 14.406 -15.361 1.00 88.69 216 HIS A O 1
ATOM 1776 N N . GLY A 1 217 ? 6.557 13.040 -15.741 1.00 95.94 217 GLY A N 1
ATOM 1777 C CA . GLY A 1 217 ? 6.345 12.220 -14.543 1.00 95.94 217 GLY A CA 1
ATOM 1778 C C . GLY A 1 217 ? 6.983 12.814 -13.278 1.00 95.94 217 GLY A C 1
ATOM 1779 O O . GLY A 1 217 ? 8.173 13.147 -13.263 1.00 95.94 217 GLY A O 1
ATOM 1780 N N . ASP A 1 218 ? 6.231 12.899 -12.178 1.00 96.75 218 ASP A N 1
ATOM 1781 C CA . ASP A 1 218 ? 6.741 13.381 -10.887 1.00 96.75 218 ASP A CA 1
ATOM 1782 C C . ASP A 1 218 ? 7.385 12.250 -10.062 1.00 96.75 218 ASP A C 1
ATOM 1784 O O . ASP A 1 218 ? 6.754 11.593 -9.230 1.00 96.75 218 ASP A O 1
ATOM 1788 N N . ILE A 1 219 ? 8.699 12.070 -10.250 1.00 96.56 219 ILE A N 1
ATOM 1789 C CA . ILE A 1 219 ? 9.511 11.108 -9.481 1.00 96.56 219 ILE A CA 1
ATOM 1790 C C . ILE A 1 219 ? 9.413 11.364 -7.970 1.00 96.56 219 ILE A C 1
ATOM 1792 O O . ILE A 1 219 ? 9.484 10.418 -7.186 1.00 96.56 219 ILE A O 1
ATOM 1796 N N . LYS A 1 220 ? 9.296 12.623 -7.524 1.00 96.56 220 LYS A N 1
ATOM 1797 C CA . LYS A 1 220 ? 9.335 12.952 -6.090 1.00 96.56 220 LYS A CA 1
ATOM 1798 C C . LYS A 1 220 ? 8.066 12.478 -5.394 1.00 96.56 220 LYS A C 1
ATOM 1800 O O . LYS A 1 220 ? 8.156 11.975 -4.276 1.00 96.56 220 LYS A O 1
ATOM 1805 N N . ILE A 1 221 ? 6.912 12.647 -6.039 1.00 97.62 221 ILE A N 1
ATOM 1806 C CA . ILE A 1 221 ? 5.635 12.132 -5.537 1.00 97.62 221 ILE A CA 1
ATOM 1807 C C . ILE A 1 221 ? 5.643 10.606 -5.583 1.00 97.62 221 ILE A C 1
ATOM 1809 O O . ILE A 1 221 ? 5.477 9.981 -4.538 1.00 97.62 221 ILE A O 1
ATOM 1813 N N . LEU A 1 222 ? 5.958 10.005 -6.737 1.00 98.38 222 LEU A N 1
ATOM 1814 C CA . LEU A 1 222 ? 5.937 8.547 -6.868 1.00 98.38 222 LEU A CA 1
ATOM 1815 C C . LEU A 1 222 ? 6.908 7.861 -5.895 1.00 98.38 222 LEU A C 1
ATOM 1817 O O . LEU A 1 222 ? 6.540 6.897 -5.235 1.00 98.38 222 LEU A O 1
ATOM 1821 N N . SER A 1 223 ? 8.135 8.368 -5.744 1.00 98.06 223 SER A N 1
ATOM 1822 C CA . SER A 1 223 ? 9.115 7.768 -4.823 1.00 98.06 223 SER A CA 1
ATOM 1823 C C . SER A 1 223 ? 8.651 7.817 -3.370 1.00 98.06 223 SER A C 1
ATOM 1825 O O . SER A 1 223 ? 8.929 6.891 -2.609 1.00 98.06 223 SER A O 1
ATOM 1827 N N . ASN A 1 224 ? 7.946 8.885 -2.982 1.00 97.94 224 ASN A N 1
ATOM 1828 C CA . ASN A 1 224 ? 7.335 8.964 -1.666 1.00 97.94 224 ASN A CA 1
ATOM 1829 C C . ASN A 1 224 ? 6.191 7.951 -1.537 1.00 97.94 224 ASN A C 1
ATOM 1831 O O . ASN A 1 224 ? 6.194 7.188 -0.581 1.00 97.94 224 ASN A O 1
ATOM 1835 N N . TRP A 1 225 ? 5.291 7.873 -2.517 1.00 98.44 225 TRP A N 1
ATOM 1836 C CA . TRP A 1 225 ? 4.176 6.924 -2.508 1.00 98.44 225 TRP A CA 1
ATOM 1837 C C . TRP A 1 225 ? 4.641 5.470 -2.430 1.00 98.44 225 TRP A C 1
ATOM 1839 O O . TRP A 1 225 ? 4.121 4.703 -1.625 1.00 98.44 225 TRP A O 1
ATOM 1849 N N . LEU A 1 226 ? 5.679 5.095 -3.184 1.00 98.50 226 LEU A N 1
ATOM 1850 C CA . LEU A 1 226 ? 6.256 3.751 -3.115 1.00 98.50 226 LEU A CA 1
ATOM 1851 C C . LEU A 1 226 ? 6.846 3.437 -1.732 1.00 98.50 226 LEU A C 1
ATOM 1853 O O . LEU A 1 226 ? 6.799 2.285 -1.298 1.00 98.50 226 LEU A O 1
ATOM 1857 N N . GLU A 1 227 ? 7.393 4.432 -1.027 1.00 97.88 227 GLU A N 1
ATOM 1858 C CA . GLU A 1 227 ? 7.827 4.272 0.363 1.00 97.88 227 GLU A CA 1
ATOM 1859 C C . GLU A 1 227 ? 6.636 4.177 1.325 1.00 97.88 227 GLU A C 1
ATOM 1861 O O . GLU A 1 227 ? 6.628 3.300 2.185 1.00 97.88 227 GLU A O 1
ATOM 1866 N N . THR A 1 228 ? 5.602 5.000 1.152 1.00 97.56 228 THR A N 1
ATOM 1867 C CA . THR A 1 228 ? 4.370 4.936 1.947 1.00 97.56 228 THR A CA 1
ATOM 1868 C C . THR A 1 228 ? 3.686 3.569 1.808 1.00 97.56 228 THR A C 1
ATOM 1870 O O . THR A 1 228 ? 3.302 2.967 2.810 1.00 97.56 228 THR A O 1
ATOM 1873 N N . ILE A 1 229 ? 3.626 3.012 0.592 1.00 98.31 229 ILE A N 1
ATOM 1874 C CA . ILE A 1 229 ? 3.145 1.646 0.322 1.00 98.31 229 ILE A CA 1
ATOM 1875 C C . ILE A 1 229 ? 3.985 0.609 1.065 1.00 98.31 229 ILE A C 1
ATOM 1877 O O . ILE A 1 229 ? 3.432 -0.306 1.668 1.00 98.31 229 ILE A O 1
ATOM 1881 N N . ARG A 1 230 ? 5.317 0.755 1.099 1.00 97.38 230 ARG A N 1
ATOM 1882 C CA . ARG A 1 230 ? 6.189 -0.152 1.866 1.00 97.38 230 ARG A CA 1
ATOM 1883 C C . ARG A 1 230 ? 5.828 -0.157 3.354 1.00 97.38 230 ARG A C 1
ATOM 1885 O O . ARG A 1 230 ? 5.802 -1.222 3.970 1.00 97.38 230 ARG A O 1
ATOM 1892 N N . GLN A 1 231 ? 5.569 1.018 3.927 1.00 96.88 231 GLN A N 1
ATOM 1893 C CA . GLN A 1 231 ? 5.191 1.165 5.335 1.00 96.88 231 GLN A CA 1
ATOM 1894 C C . GLN A 1 231 ? 3.817 0.537 5.602 1.00 96.88 231 GLN A C 1
ATOM 1896 O O . GLN A 1 231 ? 3.688 -0.280 6.512 1.00 96.88 231 GLN A O 1
ATOM 1901 N N . ALA A 1 232 ? 2.823 0.833 4.761 1.00 97.38 232 ALA A N 1
ATOM 1902 C CA . ALA A 1 232 ? 1.482 0.257 4.852 1.00 97.38 232 ALA A CA 1
ATOM 1903 C C . ALA A 1 232 ? 1.476 -1.271 4.672 1.00 97.38 232 ALA A C 1
ATOM 1905 O O . ALA A 1 232 ? 0.812 -1.979 5.430 1.00 97.38 232 ALA A O 1
ATOM 1906 N N . ARG A 1 233 ? 2.274 -1.804 3.736 1.00 97.06 233 ARG A N 1
ATOM 1907 C CA . ARG A 1 233 ? 2.472 -3.249 3.533 1.00 97.06 233 ARG A CA 1
ATOM 1908 C C . ARG A 1 233 ? 2.999 -3.924 4.793 1.00 97.06 233 ARG A C 1
ATOM 1910 O O . ARG A 1 233 ? 2.534 -4.996 5.160 1.00 97.06 233 ARG A O 1
ATOM 1917 N N . ASN A 1 234 ? 3.990 -3.320 5.447 1.00 94.94 234 ASN A N 1
ATOM 1918 C CA . ASN A 1 234 ? 4.542 -3.871 6.681 1.00 94.94 234 ASN A CA 1
ATOM 1919 C C . ASN A 1 234 ? 3.505 -3.827 7.808 1.00 94.94 234 ASN A C 1
ATOM 1921 O O . ASN A 1 234 ? 3.320 -4.822 8.498 1.00 94.94 234 ASN A O 1
ATOM 1925 N N . MET A 1 235 ? 2.793 -2.710 7.950 1.00 94.88 235 MET A N 1
ATOM 1926 C CA . MET A 1 235 ? 1.757 -2.530 8.968 1.00 94.88 235 MET A CA 1
ATOM 1927 C C . MET A 1 235 ? 0.631 -3.568 8.829 1.00 94.88 235 MET A C 1
ATOM 1929 O O . MET A 1 235 ? 0.274 -4.254 9.786 1.00 94.88 235 MET A O 1
ATOM 1933 N N . THR A 1 236 ? 0.120 -3.754 7.611 1.00 96.00 236 THR A N 1
ATOM 1934 C CA . THR A 1 236 ? -0.915 -4.754 7.304 1.00 96.00 236 THR A CA 1
ATOM 1935 C C . THR A 1 236 ? -0.412 -6.188 7.505 1.00 96.00 236 THR A C 1
ATOM 1937 O O . THR A 1 236 ? -1.113 -6.988 8.126 1.00 96.00 236 THR A O 1
ATOM 1940 N N . ALA A 1 237 ? 0.818 -6.502 7.078 1.00 93.44 237 ALA A N 1
ATOM 1941 C CA . ALA A 1 237 ? 1.432 -7.823 7.255 1.00 93.44 237 ALA A CA 1
ATOM 1942 C C . ALA A 1 237 ? 1.754 -8.174 8.720 1.00 93.44 237 ALA A C 1
ATOM 1944 O O . ALA A 1 237 ? 1.744 -9.347 9.082 1.00 93.44 237 ALA A O 1
ATOM 1945 N N . HIS A 1 238 ? 2.024 -7.180 9.571 1.00 93.19 238 HIS A N 1
ATOM 1946 C CA . HIS A 1 238 ? 2.199 -7.364 11.018 1.00 93.19 238 HIS A CA 1
ATOM 1947 C C . HIS A 1 238 ? 0.876 -7.289 11.799 1.00 93.19 238 HIS A C 1
ATOM 1949 O O . HIS A 1 238 ? 0.858 -7.435 13.024 1.00 93.19 238 HIS A O 1
ATOM 1955 N N . HIS A 1 239 ? -0.246 -7.135 11.088 1.00 91.62 239 HIS A N 1
ATOM 1956 C CA . HIS A 1 239 ? -1.589 -6.995 11.646 1.00 91.62 239 HIS A CA 1
ATOM 1957 C C . HIS A 1 239 ? -1.735 -5.793 12.583 1.00 91.62 239 HIS A C 1
ATOM 1959 O O . HIS A 1 239 ? -2.554 -5.823 13.502 1.00 91.62 239 HIS A O 1
ATOM 1965 N N . ASP A 1 240 ? -0.950 -4.742 12.387 1.00 93.50 240 ASP A N 1
ATOM 1966 C CA . ASP A 1 240 ? -1.090 -3.507 13.148 1.00 93.50 240 ASP A CA 1
ATOM 1967 C C . ASP A 1 240 ? -2.429 -2.837 12.820 1.00 93.50 240 ASP A C 1
ATOM 1969 O O . ASP A 1 240 ? -3.050 -3.083 11.785 1.00 93.50 240 ASP A O 1
ATOM 1973 N N . ARG A 1 241 ? -2.925 -2.002 13.726 1.00 94.50 241 ARG A N 1
ATOM 1974 C CA . ARG A 1 241 ? -4.159 -1.255 13.478 1.00 94.50 241 ARG A CA 1
ATOM 1975 C C . ARG A 1 241 ? -3.962 -0.304 12.295 1.00 94.50 241 ARG A C 1
ATOM 1977 O O . ARG A 1 241 ? -3.001 0.453 12.301 1.00 94.50 241 ARG A O 1
ATOM 1984 N N . PHE A 1 242 ? -4.879 -0.315 11.328 1.00 96.50 242 PHE A N 1
ATOM 1985 C CA . PHE A 1 242 ? -4.730 0.456 10.091 1.00 96.50 242 PHE A CA 1
ATOM 1986 C C . PHE A 1 242 ? -5.756 1.584 9.957 1.00 96.50 242 PHE A C 1
ATOM 1988 O O . PHE A 1 242 ? -5.397 2.709 9.617 1.00 96.50 242 PHE A O 1
ATOM 1995 N N . TRP A 1 243 ? -7.028 1.302 10.233 1.00 95.69 243 TRP A N 1
ATOM 1996 C CA . TRP A 1 243 ? -8.153 2.132 9.805 1.00 95.69 243 TRP A CA 1
ATOM 1997 C C . TRP A 1 243 ? -8.072 3.601 10.227 1.00 95.69 243 TRP A C 1
ATOM 1999 O O . TRP A 1 243 ? -8.369 4.482 9.427 1.00 95.69 243 TRP A O 1
ATOM 2009 N N . ASN A 1 244 ? -7.616 3.881 11.445 1.00 93.25 244 ASN A N 1
ATOM 2010 C CA . ASN A 1 244 ? -7.436 5.232 11.971 1.00 93.25 244 ASN A CA 1
ATOM 2011 C C . ASN A 1 244 ? -5.982 5.515 12.378 1.00 93.25 244 ASN A C 1
ATOM 2013 O O . ASN A 1 244 ? -5.731 6.264 13.323 1.00 93.25 244 ASN A O 1
ATOM 2017 N N . GLU A 1 245 ? -5.019 4.892 11.695 1.00 92.06 245 GLU A N 1
ATOM 2018 C CA . GLU A 1 245 ? -3.601 5.179 11.904 1.00 92.06 245 GLU A CA 1
ATOM 2019 C C . GLU A 1 245 ? -3.289 6.623 11.488 1.00 92.06 245 GLU A C 1
ATOM 2021 O O . GLU A 1 245 ? -3.414 6.994 10.323 1.00 92.06 245 GLU A O 1
ATOM 2026 N N . SER A 1 246 ? -2.875 7.443 12.452 1.00 87.44 246 SER A N 1
ATOM 2027 C CA . SER A 1 246 ? -2.572 8.864 12.260 1.00 87.44 246 SER A CA 1
ATOM 2028 C C . SER A 1 246 ? -1.074 9.148 12.110 1.00 87.44 246 SER A C 1
ATOM 2030 O O . SER A 1 246 ? -0.665 10.307 12.045 1.00 87.44 246 SER A O 1
ATOM 2032 N N . SER A 1 247 ? -0.228 8.115 12.113 1.00 87.19 247 SER A N 1
ATOM 2033 C CA . SER A 1 247 ? 1.212 8.242 11.921 1.00 87.19 247 SER A CA 1
ATOM 2034 C C . SER A 1 247 ? 1.548 8.828 10.553 1.00 87.19 247 SER A C 1
ATOM 2036 O O . SER A 1 247 ? 1.040 8.405 9.515 1.00 87.19 247 SER A O 1
ATOM 2038 N N . THR A 1 248 ? 2.535 9.723 10.532 1.00 86.00 248 THR A N 1
ATOM 2039 C CA . THR A 1 248 ? 3.099 10.272 9.292 1.00 86.00 248 THR A CA 1
ATOM 2040 C C . THR A 1 248 ? 3.749 9.207 8.403 1.00 86.00 248 THR A C 1
ATOM 2042 O O . THR A 1 248 ? 3.996 9.470 7.230 1.00 86.00 248 THR A O 1
ATOM 2045 N N . ARG A 1 249 ? 4.003 7.994 8.922 1.00 87.06 249 ARG A N 1
ATOM 2046 C CA . ARG A 1 249 ? 4.607 6.880 8.169 1.00 87.06 249 ARG A CA 1
ATOM 2047 C C . ARG A 1 249 ? 3.755 6.413 6.993 1.00 87.06 249 ARG A C 1
ATOM 2049 O O . ARG A 1 249 ? 4.319 5.994 5.987 1.00 87.06 249 ARG A O 1
ATOM 2056 N N . ILE A 1 250 ? 2.430 6.473 7.124 1.00 92.25 250 ILE A N 1
ATOM 2057 C CA . ILE A 1 250 ? 1.499 6.080 6.059 1.00 92.25 250 ILE A CA 1
ATOM 2058 C C . ILE A 1 250 ? 0.851 7.285 5.369 1.00 92.25 250 ILE A C 1
ATOM 2060 O O . ILE A 1 250 ? 0.013 7.101 4.497 1.00 92.25 250 ILE A O 1
ATOM 2064 N N . ALA A 1 251 ? 1.249 8.512 5.712 1.00 93.56 251 ALA A N 1
ATOM 2065 C CA . ALA A 1 251 ? 0.745 9.713 5.060 1.00 93.56 251 ALA A CA 1
ATOM 2066 C C . ALA A 1 251 ? 1.485 9.931 3.726 1.00 93.56 251 ALA A C 1
ATOM 2068 O O . ALA A 1 251 ? 2.692 10.207 3.735 1.00 93.56 251 ALA A O 1
ATOM 2069 N N . PRO A 1 252 ? 0.815 9.806 2.566 1.00 95.88 252 PRO A N 1
ATOM 2070 C CA . PRO A 1 252 ? 1.457 10.083 1.295 1.00 95.88 252 PRO A CA 1
ATOM 2071 C C . PRO A 1 252 ? 1.645 11.585 1.103 1.00 95.88 252 PRO A C 1
ATOM 2073 O O . PRO A 1 252 ? 0.830 12.416 1.509 1.00 95.88 252 PRO A O 1
ATOM 2076 N N . LYS A 1 253 ? 2.723 11.949 0.418 1.00 95.94 253 LYS A N 1
ATOM 2077 C CA . LYS A 1 253 ? 2.935 13.307 -0.060 1.00 95.94 253 LYS A CA 1
ATOM 2078 C C . LYS A 1 253 ? 1.880 13.623 -1.110 1.00 95.94 253 LYS A C 1
ATOM 2080 O O . LYS A 1 253 ? 1.777 12.935 -2.123 1.00 95.94 253 LYS A O 1
ATOM 2085 N N . LEU A 1 254 ? 1.137 14.697 -0.880 1.00 96.06 254 LEU A N 1
ATOM 2086 C CA . LEU A 1 254 ? 0.088 15.123 -1.793 1.00 96.06 254 LEU A CA 1
ATOM 2087 C C . LEU A 1 254 ? 0.665 15.920 -2.973 1.00 96.06 254 LEU A C 1
ATOM 2089 O O . LEU A 1 254 ? 1.636 16.671 -2.794 1.00 96.06 254 LEU A O 1
ATOM 2093 N N . PRO A 1 255 ? 0.059 15.814 -4.166 1.00 94.81 255 PRO A N 1
ATOM 2094 C CA . PRO A 1 255 ? 0.381 16.679 -5.294 1.00 94.81 255 PRO A CA 1
ATOM 2095 C C . PRO A 1 255 ? 0.161 18.153 -4.942 1.00 94.81 255 PRO A C 1
ATOM 2097 O O . PRO A 1 255 ? -0.627 18.499 -4.054 1.00 94.81 255 PRO A O 1
ATOM 2100 N N . LYS A 1 256 ? 0.862 19.055 -5.633 1.00 92.12 256 LYS A N 1
ATOM 2101 C CA . LYS A 1 256 ? 0.706 20.500 -5.406 1.00 92.12 256 LYS A CA 1
ATOM 2102 C C . LYS A 1 256 ? -0.676 20.971 -5.855 1.00 92.12 256 LYS A C 1
ATOM 2104 O O . LYS A 1 256 ? -1.143 20.530 -6.895 1.00 92.12 256 LYS A O 1
ATOM 2109 N N . HIS A 1 257 ? -1.268 21.904 -5.118 1.00 93.62 257 HIS A N 1
ATOM 2110 C CA . HIS A 1 257 ? -2.424 22.666 -5.588 1.00 93.62 257 HIS A CA 1
ATOM 2111 C C . HIS A 1 257 ? -1.977 23.645 -6.684 1.00 93.62 257 HIS A C 1
ATOM 2113 O O . HIS A 1 257 ? -0.868 24.190 -6.609 1.00 93.62 257 HIS A O 1
ATOM 2119 N N . ARG A 1 258 ? -2.832 23.897 -7.678 1.00 93.62 258 ARG A N 1
ATOM 2120 C CA . ARG A 1 258 ? -2.646 24.955 -8.680 1.00 93.62 258 ARG A CA 1
ATOM 2121 C C . ARG A 1 258 ? -3.916 25.788 -8.825 1.00 93.62 258 ARG A C 1
ATOM 2123 O O . ARG A 1 258 ? -5.010 25.246 -8.902 1.00 93.62 258 ARG A O 1
ATOM 2130 N N . SER A 1 259 ? -3.743 27.103 -8.922 1.00 92.06 259 SER A N 1
ATOM 2131 C CA . SER A 1 259 ? -4.814 28.094 -9.068 1.00 92.06 259 SER A CA 1
ATOM 2132 C C . SER A 1 259 ? -4.688 28.877 -10.387 1.00 92.06 259 SER A C 1
ATOM 2134 O O . SER A 1 259 ? -3.683 28.773 -11.098 1.00 92.06 259 SER A O 1
ATOM 2136 N N . GLY A 1 260 ? -5.713 29.662 -10.735 1.00 90.12 260 GLY A N 1
ATOM 2137 C CA . GLY A 1 260 ? -5.724 30.500 -11.941 1.00 90.12 260 GLY A CA 1
ATOM 2138 C C . GLY A 1 260 ? -5.731 29.691 -13.244 1.00 90.12 260 GLY A C 1
ATOM 2139 O O . GLY A 1 260 ? -6.318 28.615 -13.309 1.00 90.12 260 GLY A O 1
ATOM 2140 N N . SER A 1 261 ? -5.033 30.180 -14.276 1.00 86.25 261 SER A N 1
ATOM 2141 C CA . SER A 1 261 ? -4.918 29.528 -15.600 1.00 86.25 261 SER A CA 1
ATOM 2142 C C . SER A 1 261 ? -4.251 28.147 -15.572 1.00 86.25 261 SER A C 1
ATOM 2144 O O . SER A 1 261 ? -4.223 27.434 -16.569 1.00 86.25 261 SER A O 1
ATOM 2146 N N . HIS A 1 262 ? -3.689 27.776 -14.428 1.00 84.81 262 HIS A N 1
ATOM 2147 C CA . HIS A 1 262 ? -2.965 26.541 -14.194 1.00 84.81 262 HIS A CA 1
ATOM 2148 C C . HIS A 1 262 ? -3.772 25.486 -13.425 1.00 84.81 262 HIS A C 1
ATOM 2150 O O . HIS A 1 262 ? -3.240 24.402 -13.178 1.00 84.81 262 HIS A O 1
ATOM 2156 N N . ALA A 1 263 ? -4.999 25.821 -13.011 1.00 87.38 263 ALA A N 1
ATOM 2157 C CA . ALA A 1 263 ? -5.881 24.951 -12.236 1.00 87.38 263 ALA A CA 1
ATOM 2158 C C . ALA A 1 263 ? -6.648 23.947 -13.103 1.00 87.38 263 ALA A C 1
ATOM 2160 O O . ALA A 1 263 ? -6.903 22.829 -12.659 1.00 87.38 263 ALA A O 1
ATOM 2161 N N . THR A 1 264 ? -7.031 24.356 -14.314 1.00 85.19 264 THR A N 1
ATOM 2162 C CA . THR A 1 264 ? -7.841 23.542 -15.223 1.00 85.19 264 THR A CA 1
ATOM 2163 C C . THR A 1 264 ? -7.121 22.236 -15.547 1.00 85.19 264 THR A C 1
ATOM 2165 O O . THR A 1 264 ? -5.941 22.252 -15.895 1.00 85.19 264 THR A O 1
ATOM 2168 N N . ASP A 1 265 ? -7.831 21.119 -15.378 1.00 84.75 265 ASP A N 1
ATOM 2169 C CA . ASP A 1 265 ? -7.363 19.747 -15.621 1.00 84.75 265 ASP A CA 1
ATOM 2170 C C . ASP A 1 265 ? -6.125 19.316 -14.813 1.00 84.75 265 ASP A C 1
ATOM 2172 O O . ASP A 1 265 ? -5.521 18.272 -15.071 1.00 84.75 265 ASP A O 1
ATOM 2176 N N . TRP A 1 266 ? -5.734 20.091 -13.795 1.00 92.56 266 TRP A N 1
ATOM 2177 C CA . TRP A 1 266 ? -4.622 19.716 -12.939 1.00 92.56 266 TRP A CA 1
ATOM 2178 C C . TRP A 1 266 ? -5.052 18.668 -11.910 1.00 92.56 266 TRP A C 1
ATOM 2180 O O . TRP A 1 266 ? -5.682 18.981 -10.900 1.00 92.56 266 TRP A O 1
ATOM 2190 N N . TRP A 1 267 ? -4.603 17.432 -12.132 1.00 93.62 267 TRP A N 1
ATOM 2191 C CA . TRP A 1 267 ? -4.898 16.261 -11.296 1.00 93.62 267 TRP A CA 1
ATOM 2192 C C . TRP A 1 267 ? -4.651 16.472 -9.795 1.00 93.62 267 TRP A C 1
ATOM 2194 O O . TRP A 1 267 ? -5.295 15.854 -8.954 1.00 93.62 267 TRP A O 1
ATOM 2204 N N . GLY A 1 268 ? -3.700 17.340 -9.434 1.00 94.31 268 GLY A N 1
ATOM 2205 C CA . GLY A 1 268 ? -3.336 17.569 -8.043 1.00 94.31 268 GLY A CA 1
ATOM 2206 C C . GLY A 1 268 ? -4.369 18.350 -7.229 1.00 94.31 268 GLY A C 1
ATOM 2207 O O . GLY A 1 268 ? -4.295 18.315 -6.001 1.00 94.31 268 GLY A O 1
ATOM 2208 N N . ASN A 1 269 ? -5.321 19.023 -7.882 1.00 95.25 269 ASN A N 1
ATOM 2209 C CA . ASN A 1 269 ? -6.410 19.735 -7.208 1.00 95.25 269 ASN A CA 1
ATOM 2210 C C . ASN A 1 269 ? -7.474 18.773 -6.660 1.00 95.25 269 ASN A C 1
ATOM 2212 O O . ASN A 1 269 ? -8.072 19.054 -5.624 1.00 95.25 269 ASN A O 1
ATOM 2216 N N . ASP A 1 270 ? -7.627 17.584 -7.253 1.00 94.88 270 ASP A N 1
ATOM 2217 C CA . ASP A 1 270 ? -8.552 16.550 -6.761 1.00 94.88 270 ASP A CA 1
ATOM 2218 C C . ASP A 1 270 ? -8.181 16.025 -5.357 1.00 94.88 270 ASP A C 1
ATOM 2220 O O . ASP A 1 270 ? -8.972 15.351 -4.697 1.00 94.88 270 ASP A O 1
ATOM 2224 N N . TRP A 1 271 ? -6.975 16.349 -4.882 1.00 95.88 271 TRP A N 1
ATOM 2225 C CA . TRP A 1 271 ? -6.436 15.943 -3.585 1.00 95.88 271 TRP A CA 1
ATOM 2226 C C . TRP A 1 271 ? -6.644 16.978 -2.478 1.00 95.88 271 TRP A C 1
ATOM 2228 O O . TRP A 1 271 ? -6.237 16.737 -1.339 1.00 95.88 271 TRP A O 1
ATOM 2238 N N . ASP A 1 272 ? -7.239 18.134 -2.783 1.00 94.50 272 ASP A N 1
ATOM 2239 C CA . ASP A 1 272 ? -7.355 19.247 -1.837 1.00 94.50 272 ASP A CA 1
ATOM 2240 C C . ASP A 1 272 ? -8.138 18.874 -0.571 1.00 94.50 272 ASP A C 1
ATOM 2242 O O . ASP A 1 272 ? -7.751 19.290 0.520 1.00 94.50 272 ASP A O 1
ATOM 2246 N N . ALA A 1 273 ? -9.142 17.999 -0.693 1.00 93.88 273 ALA A N 1
ATOM 2247 C CA . ALA A 1 273 ? -9.929 17.481 0.431 1.00 93.88 273 ALA A CA 1
ATOM 2248 C C . ALA A 1 273 ? -9.094 16.731 1.488 1.00 93.88 273 ALA A C 1
ATOM 2250 O O . ALA A 1 273 ? -9.523 16.584 2.629 1.00 93.88 273 ALA A O 1
ATOM 2251 N N . PHE A 1 274 ? -7.891 16.271 1.132 1.00 94.69 274 PHE A N 1
ATOM 2252 C CA . PHE A 1 274 ? -6.993 15.550 2.036 1.00 94.69 274 PHE A CA 1
ATOM 2253 C C . PHE A 1 274 ? -5.875 16.434 2.600 1.00 94.69 274 PHE A C 1
ATOM 2255 O O . PHE A 1 274 ? -5.072 15.973 3.415 1.00 94.69 274 PHE A O 1
ATOM 2262 N N . ARG A 1 275 ? -5.789 17.712 2.205 1.00 92.19 275 ARG A N 1
ATOM 2263 C CA . ARG A 1 275 ? -4.789 18.630 2.768 1.00 92.19 275 ARG A CA 1
ATOM 2264 C C . ARG A 1 275 ? -5.133 18.939 4.222 1.00 92.19 275 ARG A C 1
ATOM 2266 O O . ARG A 1 275 ? -6.163 19.528 4.514 1.00 92.19 275 ARG A O 1
ATOM 2273 N N . GLY A 1 276 ? -4.243 18.551 5.134 1.00 85.06 276 GLY A N 1
ATOM 2274 C CA . GLY A 1 276 ? -4.460 18.702 6.577 1.00 85.06 276 GLY A CA 1
ATOM 2275 C C . GLY A 1 276 ? -5.311 17.593 7.202 1.00 85.06 276 GLY A C 1
ATOM 2276 O O . GLY A 1 276 ? -5.502 17.599 8.416 1.00 85.06 276 GLY A O 1
ATOM 2277 N N . SER A 1 277 ? -5.769 16.623 6.405 1.00 86.31 277 SER A N 1
ATOM 2278 C CA . SER A 1 277 ? -6.383 15.404 6.923 1.00 86.31 277 SER A CA 1
ATOM 2279 C C . SER A 1 277 ? -5.361 14.583 7.719 1.00 86.31 277 SER A C 1
ATOM 2281 O O . SER A 1 277 ? -4.171 14.547 7.393 1.00 86.31 277 SER A O 1
ATOM 2283 N N . THR A 1 278 ? -5.832 13.920 8.773 1.00 85.75 278 THR A N 1
ATOM 2284 C CA . THR A 1 278 ? -5.061 12.938 9.544 1.00 85.75 278 THR A CA 1
ATOM 2285 C C . THR A 1 278 ? -5.755 11.585 9.450 1.00 85.75 278 THR A C 1
ATOM 2287 O O . THR A 1 278 ? -6.976 11.533 9.357 1.00 85.75 278 THR A O 1
ATOM 2290 N N . GLY A 1 279 ? -4.992 10.492 9.471 1.00 91.00 279 GLY A N 1
ATOM 2291 C CA . GLY A 1 279 ? -5.538 9.139 9.345 1.00 91.00 279 GLY A CA 1
ATOM 2292 C C . GLY A 1 279 ? -5.148 8.437 8.040 1.00 91.00 279 GLY A C 1
ATOM 2293 O O . GLY A 1 279 ? -4.266 8.883 7.302 1.00 91.00 279 GLY A O 1
ATOM 2294 N N . SER A 1 280 ? -5.826 7.325 7.753 1.00 96.56 280 SER A N 1
ATOM 2295 C CA . SER A 1 280 ? -5.549 6.442 6.614 1.00 96.56 280 SER A CA 1
ATOM 2296 C C . SER A 1 280 ? -6.166 6.899 5.282 1.00 96.56 280 SER A C 1
ATOM 2298 O O . SER A 1 280 ? -5.801 6.378 4.230 1.00 96.56 280 SER A O 1
ATOM 2300 N N . ALA A 1 281 ? -7.064 7.888 5.277 1.00 96.88 281 ALA A N 1
ATOM 2301 C CA . ALA A 1 281 ? -7.843 8.293 4.104 1.00 96.88 281 ALA A CA 1
ATOM 2302 C C . ALA A 1 281 ? -6.984 8.748 2.918 1.00 96.88 281 ALA A C 1
ATOM 2304 O O . ALA A 1 281 ? -7.250 8.374 1.773 1.00 96.88 281 ALA A O 1
ATOM 2305 N N . ALA A 1 282 ? -5.923 9.518 3.176 1.00 96.75 282 ALA A N 1
ATOM 2306 C CA . ALA A 1 282 ? -5.002 9.953 2.128 1.00 96.75 282 ALA A CA 1
ATOM 2307 C C . ALA A 1 282 ? -4.266 8.759 1.493 1.00 96.75 282 ALA A C 1
ATOM 2309 O O . ALA A 1 282 ? -4.096 8.720 0.275 1.00 96.75 282 ALA A O 1
ATOM 2310 N N . PHE A 1 283 ? -3.881 7.764 2.301 1.00 97.94 283 PHE A N 1
ATOM 2311 C CA . PHE A 1 283 ? -3.297 6.519 1.803 1.00 97.94 283 PHE A CA 1
ATOM 2312 C C . PHE A 1 283 ? -4.298 5.730 0.958 1.00 97.94 283 PHE A C 1
ATOM 2314 O O . PHE A 1 283 ? -3.976 5.358 -0.164 1.00 97.94 283 PHE A O 1
ATOM 2321 N N . LEU A 1 284 ? -5.510 5.506 1.471 1.00 98.25 284 LEU A N 1
ATOM 2322 C CA . LEU A 1 284 ? -6.558 4.751 0.776 1.00 98.25 284 LEU A CA 1
ATOM 2323 C C . LEU A 1 284 ? -6.926 5.407 -0.558 1.00 98.25 284 LEU A C 1
ATOM 2325 O O . LEU A 1 284 ? -7.138 4.731 -1.559 1.00 98.25 284 LEU A O 1
ATOM 2329 N N . THR A 1 285 ? -6.933 6.738 -0.591 1.00 97.88 285 THR A N 1
ATOM 2330 C CA . THR A 1 285 ? -7.153 7.508 -1.818 1.00 97.88 285 THR A CA 1
ATOM 2331 C C . THR A 1 285 ? -5.994 7.346 -2.802 1.00 97.88 285 THR A C 1
ATOM 2333 O O . THR A 1 285 ? -6.226 7.201 -4.000 1.00 97.88 285 THR A O 1
ATOM 2336 N N . MET A 1 286 ? -4.749 7.318 -2.318 1.00 98.25 286 MET A N 1
ATOM 2337 C CA . MET A 1 286 ? -3.576 7.035 -3.147 1.00 98.25 286 MET A CA 1
ATOM 2338 C C . MET A 1 286 ? -3.579 5.624 -3.716 1.00 98.25 286 MET A C 1
ATOM 2340 O O . MET A 1 286 ? -3.318 5.448 -4.905 1.00 98.25 286 MET A O 1
ATOM 2344 N N . GLU A 1 287 ? -3.897 4.631 -2.899 1.00 98.44 287 GLU A N 1
ATOM 2345 C CA . GLU A 1 287 ? -4.019 3.250 -3.343 1.00 98.44 287 GLU A CA 1
ATOM 2346 C C . GLU A 1 287 ? -5.114 3.104 -4.408 1.00 98.44 287 GLU A C 1
ATOM 2348 O O . GLU A 1 287 ? -4.839 2.608 -5.500 1.00 98.44 287 GLU A O 1
ATOM 2353 N N . ASN A 1 288 ? -6.309 3.645 -4.155 1.00 98.19 288 ASN A N 1
ATOM 2354 C CA . ASN A 1 288 ? -7.398 3.719 -5.131 1.00 98.19 288 ASN A CA 1
ATOM 2355 C C . ASN A 1 288 ? -6.965 4.376 -6.450 1.00 98.19 288 ASN A C 1
ATOM 2357 O O . ASN A 1 288 ? -7.255 3.868 -7.536 1.00 98.19 288 ASN A O 1
ATOM 2361 N N . TYR A 1 289 ? -6.275 5.514 -6.361 1.00 97.94 289 TYR A N 1
ATOM 2362 C CA . TYR A 1 289 ? -5.828 6.273 -7.522 1.00 97.94 289 TYR A CA 1
ATOM 2363 C C . TYR A 1 289 ? -4.883 5.452 -8.403 1.00 97.94 289 TYR A C 1
ATOM 2365 O O . TYR A 1 289 ? -5.098 5.366 -9.614 1.00 97.94 289 TYR A O 1
ATOM 2373 N N . LEU A 1 290 ? -3.878 4.816 -7.791 1.00 98.44 290 LEU A N 1
ATOM 2374 C CA . LEU A 1 290 ? -2.918 3.960 -8.488 1.00 98.44 290 LEU A CA 1
ATOM 2375 C C . LEU A 1 290 ? -3.599 2.731 -9.094 1.00 98.44 290 LEU A C 1
ATOM 2377 O O . LEU A 1 290 ? -3.398 2.436 -10.269 1.00 98.44 290 LEU A O 1
ATOM 2381 N N . LEU A 1 291 ? -4.445 2.045 -8.324 1.00 98.06 291 LEU A N 1
ATOM 2382 C CA . LEU A 1 291 ? -5.149 0.848 -8.785 1.00 98.06 291 LEU A CA 1
ATOM 2383 C C . LEU A 1 291 ? -6.119 1.145 -9.921 1.00 98.06 291 LEU A C 1
ATOM 2385 O O . LEU A 1 291 ? -6.207 0.357 -10.856 1.00 98.06 291 LEU A O 1
ATOM 2389 N N . THR A 1 292 ? -6.760 2.315 -9.913 1.00 96.25 292 THR A N 1
ATOM 2390 C CA . THR A 1 292 ? -7.614 2.750 -11.024 1.00 96.25 292 THR A CA 1
ATOM 2391 C C . THR A 1 292 ? -6.841 2.824 -12.346 1.00 96.25 292 THR A C 1
ATOM 2393 O O . THR A 1 292 ? -7.427 2.547 -13.391 1.00 96.25 292 THR A O 1
ATOM 2396 N N . GLN A 1 293 ? -5.541 3.152 -12.320 1.00 95.44 293 GLN A N 1
ATOM 2397 C CA . GLN A 1 293 ? -4.709 3.177 -13.532 1.00 95.44 293 GLN A CA 1
ATOM 2398 C C . GLN A 1 293 ? -4.159 1.796 -13.917 1.00 95.44 293 GLN A C 1
ATOM 2400 O O . GLN A 1 293 ? -3.882 1.568 -15.091 1.00 95.44 293 GLN A O 1
ATOM 2405 N N . ILE A 1 294 ? -3.991 0.891 -12.946 1.00 95.69 294 ILE A N 1
ATOM 2406 C CA . ILE A 1 294 ? -3.382 -0.433 -13.153 1.00 95.69 294 ILE A CA 1
ATOM 2407 C C . ILE A 1 294 ? -4.428 -1.484 -13.546 1.00 95.69 294 ILE A C 1
ATOM 2409 O O . ILE A 1 294 ? -4.249 -2.173 -14.544 1.00 95.69 294 ILE A O 1
ATOM 2413 N N . ASP A 1 295 ? -5.497 -1.610 -12.759 1.00 91.12 295 ASP A N 1
ATOM 2414 C CA . ASP A 1 295 ? -6.471 -2.717 -12.818 1.00 91.12 295 ASP A CA 1
ATOM 2415 C C . ASP A 1 295 ? -7.933 -2.215 -12.769 1.00 91.12 295 ASP A C 1
ATOM 2417 O O . ASP A 1 295 ? -8.904 -2.959 -12.626 1.00 91.12 295 ASP A O 1
ATOM 2421 N N . GLY A 1 296 ? -8.121 -0.898 -12.881 1.00 91.62 296 GLY A N 1
ATOM 2422 C CA . GLY A 1 296 ? -9.436 -0.276 -12.908 1.00 91.62 296 GLY A CA 1
ATOM 2423 C C . GLY A 1 296 ? -10.124 -0.198 -11.534 1.00 91.62 296 GLY A C 1
ATOM 2424 O O . GLY A 1 296 ? -9.484 -0.149 -10.484 1.00 91.62 296 GLY A O 1
ATOM 2425 N N . PRO A 1 297 ? -11.465 -0.106 -11.503 1.00 91.31 297 PRO A N 1
ATOM 2426 C CA . PRO A 1 297 ? -12.204 0.381 -10.337 1.00 91.31 297 PRO A CA 1
ATOM 2427 C C . PRO A 1 297 ? -12.603 -0.713 -9.334 1.00 91.31 297 PRO A C 1
ATOM 2429 O O . PRO A 1 297 ? -13.419 -0.469 -8.444 1.00 91.31 297 PRO A O 1
ATOM 2432 N N . SER A 1 298 ? -12.099 -1.943 -9.484 1.00 92.12 298 SER A N 1
ATOM 2433 C CA . SER A 1 298 ? -12.479 -3.085 -8.637 1.00 92.12 298 SER A CA 1
ATOM 2434 C C . SER A 1 298 ? -12.212 -2.825 -7.156 1.00 92.12 298 SER A C 1
ATOM 2436 O O . SER A 1 298 ? -13.119 -2.938 -6.330 1.00 92.12 298 SER A O 1
ATOM 2438 N N . TRP A 1 299 ? -11.001 -2.375 -6.829 1.00 96.56 299 TRP A N 1
ATOM 2439 C CA . TRP A 1 299 ? -10.620 -2.064 -5.455 1.00 96.56 299 TRP A CA 1
ATOM 2440 C C . TRP A 1 299 ? -11.507 -0.972 -4.839 1.00 96.56 299 TRP A C 1
ATOM 2442 O O . TRP A 1 299 ? -11.983 -1.122 -3.715 1.00 96.56 299 TRP A O 1
ATOM 2452 N N . ARG A 1 300 ? -11.825 0.081 -5.608 1.00 96.69 300 ARG A N 1
ATOM 2453 C CA . ARG A 1 300 ? -12.719 1.168 -5.177 1.00 96.69 300 ARG A CA 1
ATOM 2454 C C . ARG A 1 300 ? -14.093 0.649 -4.766 1.00 96.69 300 ARG A C 1
ATOM 2456 O O . ARG A 1 300 ? -14.603 1.041 -3.722 1.00 96.69 300 ARG A O 1
ATOM 2463 N N . ARG A 1 301 ? -14.681 -0.233 -5.584 1.00 95.56 301 ARG A N 1
ATOM 2464 C CA . ARG A 1 301 ? -15.984 -0.858 -5.303 1.00 95.56 301 ARG A CA 1
ATOM 2465 C C . ARG A 1 301 ? -15.926 -1.660 -4.006 1.00 95.56 301 ARG A C 1
ATOM 2467 O O . ARG A 1 301 ? -16.711 -1.385 -3.109 1.00 95.56 301 ARG A O 1
ATOM 2474 N N . LYS A 1 302 ? -14.922 -2.535 -3.857 1.00 97.44 302 LYS A N 1
ATOM 2475 C CA . LYS A 1 302 ? -14.705 -3.319 -2.628 1.00 97.44 302 LYS A CA 1
ATOM 2476 C C . LYS A 1 302 ? -14.575 -2.430 -1.382 1.00 97.44 302 LYS A C 1
ATOM 2478 O O . LYS A 1 302 ? -15.116 -2.776 -0.336 1.00 97.44 302 LYS A O 1
ATOM 2483 N N . PHE A 1 303 ? -13.872 -1.298 -1.482 1.00 98.00 303 PHE A N 1
ATOM 2484 C CA . PHE A 1 303 ? -13.722 -0.360 -0.366 1.00 98.00 303 PHE A CA 1
ATOM 2485 C C . PHE A 1 303 ? -15.041 0.330 -0.004 1.00 98.00 303 PHE A C 1
ATOM 2487 O O . PHE A 1 303 ? -15.402 0.367 1.170 1.00 98.00 303 PHE A O 1
ATOM 2494 N N . ILE A 1 304 ? -15.782 0.836 -0.995 1.00 97.00 304 ILE A N 1
ATOM 2495 C CA . ILE A 1 304 ? -17.097 1.456 -0.767 1.00 97.00 304 ILE A CA 1
ATOM 2496 C C . ILE A 1 304 ? -18.063 0.437 -0.147 1.00 97.00 304 ILE A C 1
ATOM 2498 O O . ILE A 1 304 ? -18.700 0.735 0.859 1.00 97.00 304 ILE A O 1
ATOM 2502 N N . ASP A 1 305 ? -18.106 -0.788 -0.673 1.00 97.19 305 ASP A N 1
ATOM 2503 C CA . ASP A 1 305 ? -18.956 -1.857 -0.142 1.00 97.19 305 ASP A CA 1
ATOM 2504 C C . ASP A 1 305 ? -18.556 -2.241 1.295 1.00 97.19 305 ASP A C 1
ATOM 2506 O O . ASP A 1 305 ? -19.413 -2.534 2.128 1.00 97.19 305 ASP A O 1
ATOM 2510 N N . LEU A 1 306 ? -17.258 -2.218 1.624 1.00 98.06 306 LEU A N 1
ATOM 2511 C CA . LEU A 1 306 ? -16.778 -2.389 2.997 1.00 98.06 306 LEU A CA 1
ATOM 2512 C C . LEU A 1 306 ? -17.279 -1.255 3.905 1.00 98.06 306 LEU A C 1
ATOM 2514 O O . LEU A 1 306 ? -17.816 -1.543 4.970 1.00 98.06 306 LEU A O 1
ATOM 2518 N N . MET A 1 307 ? -17.172 0.009 3.490 1.00 97.31 307 MET A N 1
ATOM 2519 C CA . MET A 1 307 ? -17.695 1.143 4.266 1.00 97.31 307 MET A CA 1
ATOM 2520 C C . MET A 1 307 ? -19.215 1.047 4.473 1.00 97.31 307 MET A C 1
ATOM 2522 O O . MET A 1 307 ? -19.701 1.283 5.576 1.00 97.31 307 MET A O 1
ATOM 2526 N N . HIS A 1 308 ? -19.973 0.631 3.452 1.00 96.25 308 HIS A N 1
ATOM 2527 C CA . HIS A 1 308 ? -21.432 0.465 3.537 1.00 96.25 308 HIS A CA 1
ATOM 2528 C C . HIS A 1 308 ? -21.862 -0.695 4.439 1.00 96.25 308 HIS A C 1
ATOM 2530 O O . HIS A 1 308 ? -22.928 -0.625 5.047 1.00 96.25 308 HIS A O 1
ATOM 2536 N N . ARG A 1 309 ? -21.041 -1.745 4.574 1.00 97.25 309 ARG A N 1
ATOM 2537 C CA . ARG A 1 309 ? -21.280 -2.830 5.543 1.00 97.25 309 ARG A CA 1
ATOM 2538 C C . ARG A 1 309 ? -21.037 -2.412 6.992 1.00 97.25 309 ARG A C 1
ATOM 2540 O O . ARG A 1 309 ? -21.593 -3.042 7.887 1.00 97.25 309 ARG A O 1
ATOM 2547 N N . TYR A 1 310 ? -20.244 -1.364 7.215 1.00 96.69 310 TYR A N 1
ATOM 2548 C CA . TYR A 1 310 ? -19.905 -0.850 8.541 1.00 96.69 310 TYR A CA 1
ATOM 2549 C C . TYR A 1 310 ? -20.252 0.647 8.691 1.00 96.69 310 TYR A C 1
ATOM 2551 O O . TYR A 1 310 ? -19.362 1.461 8.955 1.00 96.69 310 TYR A O 1
ATOM 2559 N N . PRO A 1 311 ? -21.538 1.042 8.569 1.00 94.62 311 PRO A N 1
ATOM 2560 C CA . PRO A 1 311 ? -21.955 2.451 8.603 1.00 94.62 311 PRO A CA 1
ATOM 2561 C C . PRO A 1 311 ? -21.686 3.152 9.947 1.00 94.62 311 PRO A C 1
ATOM 2563 O O . PRO A 1 311 ? -21.673 4.377 10.023 1.00 94.62 311 PRO A O 1
ATOM 2566 N N . GLN A 1 312 ? -21.468 2.387 11.018 1.00 91.44 312 GLN A N 1
ATOM 2567 C CA . GLN A 1 312 ? -21.091 2.869 12.347 1.00 91.44 312 GLN A CA 1
ATOM 2568 C C . GLN A 1 312 ? -19.630 3.330 12.439 1.00 91.44 312 GLN A C 1
ATOM 2570 O O . GLN A 1 312 ? -19.253 3.958 13.429 1.00 91.44 312 GLN A O 1
ATOM 2575 N N . ILE A 1 313 ? -18.789 3.004 11.450 1.00 93.75 313 ILE A N 1
ATOM 2576 C CA . ILE A 1 313 ? -17.392 3.434 11.418 1.00 93.75 313 ILE A CA 1
ATOM 2577 C C . ILE A 1 313 ? -17.330 4.864 10.874 1.00 93.75 313 ILE A C 1
ATOM 2579 O O . ILE A 1 313 ? -17.647 5.095 9.707 1.00 93.75 313 ILE A O 1
ATOM 2583 N N . PRO A 1 314 ? -16.901 5.848 11.684 1.00 92.62 314 PRO A N 1
ATOM 2584 C CA . PRO A 1 314 ? -16.899 7.235 11.253 1.00 92.62 314 PRO A CA 1
ATOM 2585 C C . PRO A 1 314 ? -15.769 7.475 10.249 1.00 92.62 314 PRO A C 1
ATOM 2587 O O . PRO A 1 314 ? -14.593 7.496 10.623 1.00 92.62 314 PRO A O 1
ATOM 2590 N N . ALA A 1 315 ? -16.125 7.724 8.987 1.00 95.19 315 ALA A N 1
ATOM 2591 C CA . ALA A 1 315 ? -15.175 8.084 7.933 1.00 95.19 315 ALA A CA 1
ATOM 2592 C C . ALA A 1 315 ? -14.247 9.267 8.323 1.00 95.19 315 ALA A C 1
ATOM 2594 O O . ALA A 1 315 ? -13.040 9.171 8.068 1.00 95.19 315 ALA A O 1
ATOM 2595 N N . PRO A 1 316 ? -14.710 10.305 9.058 1.00 95.00 316 PRO A N 1
ATOM 2596 C CA . PRO A 1 316 ? -13.831 11.362 9.568 1.00 95.00 316 PRO A CA 1
ATOM 2597 C C . PRO A 1 316 ? -12.710 10.893 10.494 1.00 95.00 316 PRO A C 1
ATOM 2599 O O . PRO A 1 316 ? -11.635 11.487 10.495 1.00 95.00 316 PRO A O 1
ATOM 2602 N N . ALA A 1 317 ? -12.892 9.800 11.243 1.00 93.31 317 ALA A N 1
ATOM 2603 C CA . ALA A 1 317 ? -11.820 9.248 12.077 1.00 93.31 317 ALA A CA 1
ATOM 2604 C C . ALA A 1 317 ? -10.710 8.574 11.251 1.00 93.31 317 ALA A C 1
ATOM 2606 O O . ALA A 1 317 ? -9.599 8.395 11.748 1.00 93.31 317 ALA A O 1
ATOM 2607 N N . MET A 1 318 ? -11.004 8.210 10.001 1.00 95.44 318 MET A N 1
ATOM 2608 C CA . MET A 1 318 ? -10.010 7.758 9.029 1.00 95.44 318 MET A CA 1
ATOM 2609 C C . MET A 1 318 ? -9.365 8.935 8.285 1.00 95.44 318 MET A C 1
ATOM 2611 O O . MET A 1 318 ? -8.357 8.733 7.616 1.00 95.44 318 MET A O 1
ATOM 2615 N N . GLY A 1 319 ? -9.929 10.144 8.381 1.00 95.62 319 GLY A N 1
ATOM 2616 C CA . GLY A 1 319 ? -9.474 11.337 7.666 1.00 95.62 319 GLY A CA 1
ATOM 2617 C C . GLY A 1 319 ? -10.273 11.683 6.407 1.00 95.62 319 GLY A C 1
ATOM 2618 O O . GLY A 1 319 ? -9.851 12.550 5.639 1.00 95.62 319 GLY A O 1
ATOM 2619 N N . PHE A 1 320 ? -11.395 11.012 6.153 1.00 96.62 320 PHE A N 1
ATOM 2620 C CA . PHE A 1 320 ? -12.290 11.375 5.056 1.00 96.62 320 PHE A CA 1
ATOM 2621 C C . PHE A 1 320 ? -13.190 12.556 5.456 1.00 96.62 320 PHE A C 1
ATOM 2623 O O . PHE A 1 320 ? -13.649 12.591 6.596 1.00 96.62 320 PHE A O 1
ATOM 2630 N N . PRO A 1 321 ? -13.488 13.510 4.557 1.00 94.50 321 PRO A N 1
ATOM 2631 C CA . PRO A 1 321 ? -14.599 14.434 4.785 1.00 94.50 321 PRO A CA 1
ATOM 2632 C C . PRO A 1 321 ? -15.938 13.678 4.775 1.00 94.50 321 PRO A C 1
ATOM 2634 O O . PRO A 1 321 ? -16.021 12.563 4.257 1.00 94.50 321 PRO A O 1
ATOM 2637 N N . ASP A 1 322 ? -16.996 14.276 5.324 1.00 90.94 322 ASP A N 1
ATOM 2638 C CA . ASP A 1 322 ? -18.314 13.624 5.412 1.00 90.94 322 ASP A CA 1
ATOM 2639 C C . ASP A 1 322 ? -18.869 13.225 4.031 1.00 90.94 322 ASP A C 1
ATOM 2641 O O . ASP A 1 322 ? -19.497 12.179 3.885 1.00 90.94 322 ASP A O 1
ATOM 2645 N N . ASP A 1 323 ? -18.581 14.012 2.993 1.00 91.12 323 ASP A N 1
ATOM 2646 C CA . ASP A 1 323 ? -19.034 13.825 1.613 1.00 91.12 323 ASP A CA 1
ATOM 2647 C C . ASP A 1 323 ? -17.994 13.138 0.707 1.00 91.12 323 ASP A C 1
ATOM 2649 O O . ASP A 1 323 ? -18.005 13.322 -0.515 1.00 91.12 323 ASP A O 1
ATOM 2653 N N . TRP A 1 324 ? -17.094 12.330 1.280 1.00 94.50 324 TRP A N 1
ATOM 2654 C CA . TRP A 1 324 ? -15.948 11.757 0.563 1.00 94.50 324 TRP A CA 1
ATOM 2655 C C . TRP A 1 324 ? -16.307 10.939 -0.686 1.00 94.50 324 TRP A C 1
ATOM 2657 O O . TRP A 1 324 ? -15.565 10.984 -1.666 1.00 94.50 324 TRP A O 1
ATOM 2667 N N . GLU A 1 325 ? -17.446 10.237 -0.705 1.00 94.00 325 GLU A N 1
ATOM 2668 C CA . GLU A 1 325 ? -17.910 9.475 -1.881 1.00 94.00 325 GLU A CA 1
ATOM 2669 C C . GLU A 1 325 ? -18.192 10.378 -3.096 1.00 94.00 325 GLU A C 1
ATOM 2671 O O . GLU A 1 325 ? -18.179 9.933 -4.247 1.00 94.00 325 GLU A O 1
ATOM 2676 N N . SER A 1 326 ? -18.428 11.669 -2.848 1.00 92.94 326 SER A N 1
ATOM 2677 C CA . SER A 1 326 ? -18.655 12.681 -3.874 1.00 92.94 326 SER A CA 1
ATOM 2678 C C . SER A 1 326 ? -17.365 13.323 -4.394 1.00 92.94 326 SER A C 1
ATOM 2680 O O . SER A 1 326 ? -17.427 14.129 -5.323 1.00 92.94 326 SER A O 1
ATOM 2682 N N . LEU A 1 327 ? -16.194 12.982 -3.854 1.00 94.25 327 LEU A N 1
ATOM 2683 C CA . LEU A 1 327 ? -14.914 13.500 -4.342 1.00 94.25 327 LEU A CA 1
ATOM 2684 C C . LEU A 1 327 ? -14.571 12.905 -5.708 1.00 94.25 327 LEU A C 1
ATOM 2686 O O . LEU A 1 327 ? -14.852 11.738 -5.970 1.00 94.25 327 LEU A O 1
ATOM 2690 N N . ALA A 1 328 ? -13.903 13.672 -6.574 1.00 92.44 328 ALA A N 1
ATOM 2691 C CA . ALA A 1 328 ? -13.527 13.225 -7.920 1.00 92.44 328 ALA A CA 1
ATOM 2692 C C . ALA A 1 328 ? -12.758 11.888 -7.919 1.00 92.44 328 ALA A C 1
ATOM 2694 O O . ALA A 1 328 ? -13.019 11.025 -8.753 1.00 92.44 328 ALA A O 1
ATOM 2695 N N . LEU A 1 329 ? -11.884 11.683 -6.926 1.00 93.94 329 LEU A N 1
ATOM 2696 C CA . LEU A 1 329 ? -11.092 10.459 -6.759 1.00 93.94 329 LEU A CA 1
ATOM 2697 C C . LEU A 1 329 ? -11.932 9.239 -6.334 1.00 93.94 329 LEU A C 1
ATOM 2699 O O . LEU A 1 329 ? -11.493 8.106 -6.515 1.00 93.94 329 LEU A O 1
ATOM 2703 N N . TRP A 1 330 ? -13.137 9.448 -5.799 1.00 94.88 330 TRP A N 1
ATOM 2704 C CA . TRP A 1 330 ? -14.010 8.402 -5.249 1.00 94.88 330 TRP A CA 1
ATOM 2705 C C . TRP A 1 330 ? -15.335 8.228 -5.997 1.00 94.88 330 TRP A C 1
ATOM 2707 O O . TRP A 1 330 ? -15.969 7.177 -5.870 1.00 94.88 330 TRP A O 1
ATOM 2717 N N . ARG A 1 331 ? -15.731 9.199 -6.829 1.00 86.94 331 ARG A N 1
ATOM 2718 C CA . ARG A 1 331 ? -16.944 9.114 -7.647 1.00 86.94 331 ARG A CA 1
ATOM 2719 C C . ARG A 1 331 ? -16.915 7.868 -8.526 1.00 86.94 331 ARG A C 1
ATOM 2721 O O . ARG A 1 331 ? -15.950 7.597 -9.241 1.00 86.94 331 ARG A O 1
ATOM 2728 N N . ARG A 1 332 ? -18.037 7.146 -8.546 1.00 68.56 332 ARG A N 1
ATOM 2729 C CA . ARG A 1 332 ? -18.296 6.104 -9.547 1.00 68.56 332 ARG A CA 1
ATOM 2730 C C . ARG A 1 332 ? -18.322 6.775 -10.922 1.00 68.56 332 ARG A C 1
ATOM 2732 O O . ARG A 1 332 ? -19.199 7.593 -11.199 1.00 68.56 332 ARG A O 1
ATOM 2739 N N . SER A 1 333 ? -17.337 6.482 -11.766 1.00 55.56 333 SER A N 1
ATOM 2740 C CA . SER A 1 333 ? -17.279 7.003 -13.131 1.00 55.56 333 SER A CA 1
ATOM 2741 C C . SER A 1 333 ? -18.493 6.502 -13.914 1.00 55.56 333 SER A C 1
ATOM 2743 O O . SER A 1 333 ? -18.541 5.330 -14.275 1.00 55.56 333 SER A O 1
ATOM 2745 N N . ARG A 1 334 ? -19.468 7.379 -14.185 1.00 42.50 334 ARG A N 1
ATOM 2746 C CA . ARG A 1 334 ? -20.727 7.010 -14.857 1.00 42.50 334 ARG A CA 1
ATOM 2747 C C . ARG A 1 334 ? -20.576 6.553 -16.320 1.00 42.50 334 ARG A C 1
ATOM 2749 O O . ARG A 1 334 ? -21.554 6.071 -16.868 1.00 42.50 334 ARG A O 1
ATOM 2756 N N . GLU A 1 335 ? -19.401 6.642 -16.956 1.00 38.69 335 GLU A N 1
ATOM 2757 C CA . GLU A 1 335 ? -19.309 6.513 -18.430 1.00 38.69 335 GLU A CA 1
ATOM 2758 C C . GLU A 1 335 ? -18.146 5.673 -18.998 1.00 38.69 335 GLU A C 1
ATOM 2760 O O . GLU A 1 335 ? -17.857 5.750 -20.189 1.00 38.69 335 GLU A O 1
ATOM 2765 N N . ARG A 1 336 ? -17.470 4.818 -18.216 1.00 41.03 336 ARG A N 1
ATOM 2766 C CA . ARG A 1 336 ? -16.457 3.888 -18.789 1.00 41.03 336 ARG A CA 1
ATOM 2767 C C . ARG A 1 336 ? -16.504 2.448 -18.275 1.00 41.03 336 ARG A C 1
ATOM 2769 O O . ARG A 1 336 ? -15.793 1.597 -18.806 1.00 41.03 336 ARG A O 1
ATOM 2776 N N . GLU A 1 337 ? -17.351 2.156 -17.289 1.00 43.12 337 GLU A N 1
ATOM 2777 C CA . GLU A 1 337 ? -17.405 0.841 -16.634 1.00 43.12 337 GLU A CA 1
ATOM 2778 C C . GLU A 1 337 ? -18.183 -0.226 -17.425 1.00 43.12 337 GLU A C 1
ATOM 2780 O O . GLU A 1 337 ? -17.816 -1.392 -17.332 1.00 43.12 337 GLU A O 1
ATOM 2785 N N . SER A 1 338 ? -19.147 0.125 -18.289 1.00 36.25 338 SER A N 1
ATOM 2786 C CA . SER A 1 338 ? -19.805 -0.874 -19.158 1.00 36.25 338 SER A CA 1
ATOM 2787 C C . SER A 1 338 ? -19.064 -1.133 -20.476 1.00 36.25 338 SER A C 1
ATOM 2789 O O . SER A 1 338 ? -19.447 -2.008 -21.232 1.00 36.25 338 SER A O 1
ATOM 2791 N N . GLY A 1 339 ? -18.008 -0.376 -20.800 1.00 38.12 339 GLY A N 1
ATOM 2792 C CA . GLY A 1 339 ? -17.340 -0.478 -22.105 1.00 38.12 339 GLY A CA 1
ATOM 2793 C C . GLY A 1 339 ? -16.081 -1.346 -22.127 1.00 38.12 339 GLY A C 1
ATOM 2794 O O . GLY A 1 339 ? -15.732 -1.851 -23.187 1.00 38.12 339 GLY A O 1
ATOM 2795 N N . ARG A 1 340 ? -15.371 -1.478 -20.995 1.00 39.12 340 ARG A N 1
ATOM 2796 C CA . ARG A 1 340 ? -14.099 -2.226 -20.893 1.00 39.12 340 ARG A CA 1
ATOM 2797 C C . ARG A 1 340 ? -14.267 -3.600 -20.256 1.00 39.12 340 ARG A C 1
ATOM 2799 O O . ARG A 1 340 ? -13.889 -4.574 -20.879 1.00 39.12 340 ARG A O 1
ATOM 2806 N N . VAL A 1 341 ? -14.929 -3.684 -19.101 1.00 43.44 341 VAL A N 1
ATOM 2807 C CA . VAL A 1 341 ? -15.242 -4.977 -18.462 1.00 43.44 341 VAL A CA 1
ATOM 2808 C C . VAL A 1 341 ? -16.146 -5.809 -19.372 1.00 43.44 341 VAL A C 1
ATOM 2810 O O . VAL A 1 341 ? -15.863 -6.964 -19.635 1.00 43.44 341 VAL A O 1
ATOM 2813 N N . GLN A 1 342 ? -17.150 -5.179 -19.987 1.00 46.91 342 GLN A N 1
ATOM 2814 C CA . GLN A 1 342 ? -18.005 -5.850 -20.966 1.00 46.91 342 GLN A CA 1
ATOM 2815 C C . GLN A 1 342 ? -17.282 -6.163 -22.285 1.00 46.91 342 GLN A C 1
ATOM 2817 O O . GLN A 1 342 ? -17.745 -7.027 -23.010 1.00 46.91 342 GLN A O 1
ATOM 2822 N N . ARG A 1 343 ? -16.169 -5.492 -22.626 1.00 47.31 343 ARG A N 1
ATOM 2823 C CA . ARG A 1 343 ? -15.346 -5.876 -23.789 1.00 47.31 343 ARG A CA 1
ATOM 2824 C C . ARG A 1 343 ? -14.503 -7.101 -23.480 1.00 47.31 343 ARG A C 1
ATOM 2826 O O . ARG A 1 343 ? -14.557 -8.031 -24.266 1.00 47.31 343 ARG A O 1
ATOM 2833 N N . ASP A 1 344 ? -13.801 -7.111 -22.352 1.00 50.44 344 ASP A N 1
ATOM 2834 C CA . ASP A 1 344 ? -12.920 -8.220 -21.979 1.00 50.44 344 ASP A CA 1
ATOM 2835 C C . ASP A 1 344 ? -13.743 -9.488 -21.658 1.00 50.44 344 ASP A C 1
ATOM 2837 O O . ASP A 1 344 ? -13.407 -10.577 -22.125 1.00 50.44 344 ASP A O 1
ATOM 2841 N N . ASP A 1 345 ? -14.894 -9.344 -20.981 1.00 54.69 345 ASP A N 1
ATOM 2842 C CA . ASP A 1 345 ? -15.838 -10.447 -20.744 1.00 54.69 345 ASP A CA 1
ATOM 2843 C C . ASP A 1 345 ? -16.497 -10.925 -22.054 1.00 54.69 345 ASP A C 1
ATOM 2845 O O . ASP A 1 345 ? -16.624 -12.131 -22.272 1.00 54.69 345 ASP A O 1
ATOM 2849 N N . ASN A 1 346 ? -16.862 -10.014 -22.973 1.00 61.25 346 ASN A N 1
ATOM 2850 C CA . ASN A 1 346 ? -17.397 -10.408 -24.283 1.00 61.25 346 ASN A CA 1
ATOM 2851 C C . ASN A 1 346 ? -16.327 -11.053 -25.174 1.00 61.25 346 ASN A C 1
ATOM 2853 O O . ASN A 1 346 ? -16.666 -11.916 -25.971 1.00 61.25 346 ASN A O 1
ATOM 2857 N N . GLU A 1 347 ? -15.057 -10.653 -25.105 1.00 63.06 347 GLU A N 1
ATOM 2858 C CA . GLU A 1 347 ? -13.990 -11.229 -25.936 1.00 63.06 347 GLU A CA 1
ATOM 2859 C C . GLU A 1 347 ? -13.715 -12.692 -25.557 1.00 63.06 347 GLU A C 1
ATOM 2861 O O . GLU A 1 347 ? -13.650 -13.549 -26.448 1.00 63.06 347 GLU A O 1
ATOM 2866 N N . ILE A 1 348 ? -13.680 -13.001 -24.254 1.00 67.44 348 ILE A N 1
ATOM 2867 C CA . ILE A 1 348 ? -13.569 -14.376 -23.744 1.00 67.44 348 ILE A CA 1
ATOM 2868 C C . ILE A 1 348 ? -14.843 -15.179 -24.055 1.00 67.44 348 ILE A C 1
ATOM 2870 O O . ILE A 1 348 ? -14.756 -16.316 -24.532 1.00 67.44 348 ILE A O 1
ATOM 2874 N N . GLU A 1 349 ? -16.028 -14.597 -23.843 1.00 77.62 349 GLU A N 1
ATOM 2875 C CA . GLU A 1 349 ? -17.299 -15.275 -24.124 1.00 77.62 349 GLU A CA 1
ATOM 2876 C C . GLU A 1 349 ? -17.475 -15.561 -25.621 1.00 77.62 349 GLU A C 1
ATOM 2878 O O . GLU A 1 349 ? -17.848 -16.671 -25.998 1.00 77.62 349 GLU A O 1
ATOM 2883 N N . ASN A 1 350 ? -17.125 -14.616 -26.496 1.00 82.69 350 ASN A N 1
ATOM 2884 C CA . ASN A 1 350 ? -17.224 -14.780 -27.946 1.00 82.69 350 ASN A CA 1
ATOM 2885 C C . ASN A 1 350 ? -16.351 -15.933 -28.440 1.00 82.69 350 ASN A C 1
ATOM 2887 O O . ASN A 1 350 ? -16.793 -16.734 -29.266 1.00 82.69 350 ASN A O 1
ATOM 2891 N N . GLN A 1 351 ? -15.114 -16.041 -27.945 1.00 83.56 351 GLN A N 1
ATOM 2892 C CA . GLN A 1 351 ? -14.240 -17.146 -28.328 1.00 83.56 351 GLN A CA 1
ATOM 2893 C C . GLN A 1 351 ? -14.786 -18.484 -27.825 1.00 83.56 351 GLN A C 1
ATOM 2895 O O . GLN A 1 351 ? -14.791 -19.461 -28.576 1.00 83.56 351 GLN A O 1
ATOM 2900 N N . ARG A 1 352 ? -15.320 -18.524 -26.600 1.00 84.25 352 ARG A N 1
ATOM 2901 C CA . ARG A 1 352 ? -15.957 -19.721 -26.042 1.00 84.25 352 ARG A CA 1
ATOM 2902 C C . ARG A 1 352 ? -17.173 -20.158 -26.861 1.00 84.25 352 ARG A C 1
ATOM 2904 O O . ARG A 1 352 ? -17.266 -21.330 -27.217 1.00 84.25 352 ARG A O 1
ATOM 2911 N N . VAL A 1 353 ? -18.072 -19.233 -27.202 1.00 85.94 353 VAL A N 1
ATOM 2912 C CA . VAL A 1 353 ? -19.264 -19.503 -28.025 1.00 85.94 353 VAL A CA 1
ATOM 2913 C C . VAL A 1 353 ? -18.862 -20.048 -29.393 1.00 85.94 353 VAL A C 1
ATOM 2915 O O . VAL A 1 353 ? -19.416 -21.057 -29.827 1.00 85.94 353 VAL A O 1
ATOM 2918 N N . VAL A 1 354 ? -17.870 -19.433 -30.047 1.00 88.75 354 VAL A N 1
ATOM 2919 C CA . VAL A 1 354 ? -17.440 -19.845 -31.390 1.00 88.75 354 VAL A CA 1
ATOM 2920 C C . VAL A 1 354 ? -16.769 -21.217 -31.386 1.00 88.75 354 VAL A C 1
ATOM 2922 O O . VAL A 1 354 ? -17.084 -22.053 -32.232 1.00 88.75 354 VAL A O 1
ATOM 2925 N N . VAL A 1 355 ? -15.880 -21.474 -30.424 1.00 86.38 355 VAL A N 1
ATOM 2926 C CA . VAL A 1 355 ? -15.143 -22.745 -30.318 1.00 86.38 355 VAL A CA 1
ATOM 2927 C C . VAL A 1 355 ? -16.042 -23.898 -29.855 1.00 86.38 355 VAL A C 1
ATOM 2929 O O . VAL A 1 355 ? -15.834 -25.037 -30.266 1.00 86.38 355 VAL A O 1
ATOM 2932 N N . ASN A 1 356 ? -17.065 -23.625 -29.038 1.00 88.31 356 ASN A N 1
ATOM 2933 C CA . ASN A 1 356 ? -18.025 -24.645 -28.605 1.00 88.31 356 ASN A CA 1
ATOM 2934 C C . ASN A 1 356 ? -18.940 -25.127 -29.740 1.00 88.31 356 ASN A C 1
ATOM 2936 O O . ASN A 1 356 ? -19.466 -26.241 -29.670 1.00 88.31 356 ASN A O 1
ATOM 2940 N N . GLN A 1 357 ? -19.128 -24.320 -30.789 1.00 87.25 357 GLN A N 1
ATOM 2941 C CA . GLN A 1 357 ? -19.758 -24.798 -32.013 1.00 87.25 357 GLN A CA 1
ATOM 2942 C C . GLN A 1 357 ? -18.757 -25.649 -32.798 1.00 87.25 357 GLN A C 1
ATOM 2944 O O . GLN A 1 357 ? -17.644 -25.219 -33.103 1.00 87.25 357 GLN A O 1
ATOM 2949 N N . LYS A 1 358 ? -19.154 -26.878 -33.135 1.00 86.31 358 LYS A N 1
ATOM 2950 C CA . LYS A 1 358 ? -18.290 -27.801 -33.878 1.00 86.31 358 LYS A CA 1
ATOM 2951 C C . LYS A 1 358 ? -18.005 -27.280 -35.301 1.00 86.31 358 LYS A C 1
ATOM 2953 O O . LYS A 1 358 ? -18.838 -26.555 -35.845 1.00 86.31 358 LYS A O 1
ATOM 2958 N N . PRO A 1 359 ? -16.888 -27.668 -35.943 1.00 89.56 359 PRO A N 1
ATOM 2959 C CA . PRO A 1 359 ? -16.540 -27.205 -37.292 1.00 89.56 359 PRO A CA 1
ATOM 2960 C C . PRO A 1 359 ? -17.662 -27.425 -38.320 1.00 89.56 359 PRO A C 1
ATOM 2962 O O . PRO A 1 359 ? -17.925 -26.555 -39.147 1.00 89.56 359 PRO A O 1
ATOM 2965 N N . GLU A 1 360 ? -18.416 -28.525 -38.207 1.00 92.38 360 GLU A N 1
ATOM 2966 C CA . GLU A 1 360 ? -19.517 -28.857 -39.119 1.00 92.38 360 GLU A CA 1
ATOM 2967 C C . GLU A 1 360 ? -20.705 -27.887 -39.010 1.00 92.38 360 GLU A C 1
ATOM 2969 O O . GLU A 1 360 ? -21.511 -27.779 -39.935 1.00 92.38 360 GLU A O 1
ATOM 2974 N N . PHE A 1 361 ? -20.852 -27.189 -37.877 1.00 94.56 361 PHE A N 1
ATOM 2975 C CA . PHE A 1 361 ? -21.807 -26.088 -37.748 1.00 94.56 361 PHE A CA 1
ATOM 2976 C C . PHE A 1 361 ? -21.359 -24.908 -38.616 1.00 94.56 361 PHE A C 1
ATOM 2978 O O . PHE A 1 361 ? -22.140 -24.402 -39.421 1.00 94.56 361 PHE A O 1
ATOM 2985 N N . TRP A 1 362 ? -20.085 -24.527 -38.517 1.00 95.00 362 TRP A N 1
ATOM 2986 C CA . TRP A 1 362 ? -19.524 -23.408 -39.270 1.00 95.00 362 TRP A CA 1
ATOM 2987 C C . TRP A 1 362 ? -19.460 -23.671 -40.773 1.00 95.00 362 TRP A C 1
ATOM 2989 O O . TRP A 1 362 ? -19.732 -22.755 -41.539 1.00 95.00 362 TRP A O 1
ATOM 2999 N N . GLU A 1 363 ? -19.226 -24.911 -41.212 1.00 93.12 363 GLU A N 1
ATOM 3000 C CA . GLU A 1 363 ? -19.322 -25.281 -42.634 1.00 93.12 363 GLU A CA 1
ATOM 3001 C C . GLU A 1 363 ? -20.728 -25.053 -43.212 1.00 93.12 363 GLU A C 1
ATOM 3003 O O . GLU A 1 363 ? -20.886 -24.682 -44.378 1.00 93.12 363 GLU A O 1
ATOM 3008 N N . LYS A 1 364 ? -21.777 -25.291 -42.413 1.00 94.06 364 LYS A N 1
ATOM 3009 C CA . LYS A 1 364 ? -23.165 -25.049 -42.836 1.00 94.06 364 LYS A CA 1
ATOM 3010 C C . LYS A 1 364 ? -23.465 -23.557 -42.914 1.00 94.06 364 LYS A C 1
ATOM 3012 O O . LYS A 1 364 ? -24.064 -23.122 -43.896 1.00 94.06 364 LYS A O 1
ATOM 3017 N N . VAL A 1 365 ? -23.007 -22.790 -41.923 1.00 93.62 365 VAL A N 1
ATOM 3018 C CA . VAL A 1 365 ? -23.118 -21.324 -41.918 1.00 93.62 365 VAL A CA 1
ATOM 3019 C C . VAL A 1 365 ? -22.370 -20.728 -43.112 1.00 93.62 365 VAL A C 1
ATOM 3021 O O . VAL A 1 365 ? -22.926 -19.906 -43.830 1.00 93.62 365 VAL A O 1
ATOM 3024 N N . GLU A 1 366 ? -21.147 -21.185 -43.388 1.00 94.62 366 GLU A N 1
ATOM 3025 C CA . GLU A 1 366 ? -20.340 -20.733 -44.526 1.00 94.62 366 GLU A CA 1
ATOM 3026 C C . GLU A 1 366 ? -21.058 -20.962 -45.862 1.00 94.62 366 GLU A C 1
ATOM 3028 O O . GLU A 1 366 ? -21.181 -20.039 -46.668 1.00 94.62 366 GLU A O 1
ATOM 3033 N N . LYS A 1 367 ? -21.594 -22.170 -46.083 1.00 92.75 367 LYS A N 1
ATOM 3034 C CA . LYS A 1 367 ? -22.355 -22.495 -47.301 1.00 92.75 367 LYS A CA 1
ATOM 3035 C C . LYS A 1 367 ? -23.594 -21.622 -47.458 1.00 92.75 367 LYS A C 1
ATOM 3037 O O . LYS A 1 367 ? -23.904 -21.199 -48.571 1.00 92.75 367 LYS A O 1
ATOM 3042 N N . TRP A 1 368 ? -24.294 -21.353 -46.361 1.00 93.44 368 TRP A N 1
ATOM 3043 C CA . TRP A 1 368 ? -25.482 -20.509 -46.373 1.00 93.44 368 TRP A CA 1
ATOM 3044 C C . TRP A 1 368 ? -25.148 -19.052 -46.695 1.00 93.44 368 TRP A C 1
ATOM 3046 O O . TRP A 1 368 ? -25.754 -18.493 -47.601 1.00 93.44 368 TRP A O 1
ATOM 3056 N N . LEU A 1 369 ? -24.110 -18.481 -46.071 1.00 92.50 369 LEU A N 1
ATOM 3057 C CA . LEU A 1 369 ? -23.634 -17.123 -46.370 1.00 92.50 369 LEU A CA 1
ATOM 3058 C C . LEU A 1 369 ? -23.268 -16.949 -47.851 1.00 92.50 369 LEU A C 1
ATOM 3060 O O . LEU A 1 369 ? -23.527 -15.906 -48.441 1.00 92.50 369 LEU A O 1
ATOM 3064 N N . VAL A 1 370 ? -22.669 -17.970 -48.471 1.00 89.81 370 VAL A N 1
ATOM 3065 C CA . VAL A 1 370 ? -22.356 -17.943 -49.909 1.00 89.81 370 VAL A CA 1
ATOM 3066 C C . VAL A 1 370 ? -23.621 -18.046 -50.765 1.00 89.81 370 VAL A C 1
ATOM 3068 O O . VAL A 1 370 ? -23.714 -17.367 -51.783 1.00 89.81 370 VAL A O 1
ATOM 3071 N N . THR A 1 371 ? -24.583 -18.877 -50.361 1.00 90.94 371 THR A N 1
ATOM 3072 C CA . THR A 1 371 ? -25.822 -19.120 -51.119 1.00 90.94 371 THR A CA 1
ATOM 3073 C C . THR A 1 371 ? -26.739 -17.899 -51.112 1.00 90.94 371 THR A C 1
ATOM 3075 O O . THR A 1 371 ? -27.230 -17.503 -52.164 1.00 90.94 371 THR A O 1
ATOM 3078 N N . GLU A 1 372 ? -26.912 -17.272 -49.949 1.00 88.94 372 GLU A N 1
ATOM 3079 C CA . GLU A 1 372 ? -27.784 -16.104 -49.767 1.00 88.94 372 GLU A CA 1
ATOM 3080 C C . GLU A 1 372 ? -27.067 -14.772 -50.051 1.00 88.94 372 GLU A C 1
ATOM 3082 O O . GLU A 1 372 ? -27.677 -13.710 -50.030 1.00 88.94 372 GLU A O 1
ATOM 3087 N N . GLY A 1 373 ? -25.763 -14.803 -50.344 1.00 88.25 373 GLY A N 1
ATOM 3088 C CA . GLY A 1 373 ? -24.971 -13.601 -50.618 1.00 88.25 373 GLY A CA 1
ATOM 3089 C C . GLY A 1 373 ? -24.630 -12.766 -49.378 1.00 88.25 373 GLY A C 1
ATOM 3090 O O . GLY A 1 373 ? -24.087 -11.669 -49.517 1.00 88.25 373 GLY A O 1
ATOM 3091 N N . GLU A 1 374 ? -24.867 -13.299 -48.181 1.00 88.75 374 GLU A N 1
ATOM 3092 C CA . GLU A 1 374 ? -24.733 -12.599 -46.909 1.00 88.75 374 GLU A CA 1
ATOM 3093 C C . GLU A 1 374 ? -23.295 -12.511 -46.378 1.00 88.75 374 GLU A C 1
ATOM 3095 O O . GLU A 1 374 ? -22.429 -13.361 -46.626 1.00 88.75 374 GLU A O 1
ATOM 3100 N N . GLY A 1 375 ? -23.042 -11.453 -45.605 1.00 87.69 375 GLY A N 1
ATOM 3101 C CA . GLY A 1 375 ? -21.744 -11.166 -44.995 1.00 87.69 375 GLY A CA 1
ATOM 3102 C C . GLY A 1 375 ? -20.695 -10.577 -45.951 1.00 87.69 375 GLY A C 1
ATOM 3103 O O . GLY A 1 375 ? -20.658 -10.813 -47.156 1.00 87.69 375 GLY A O 1
ATOM 3104 N N . THR A 1 376 ? -19.785 -9.784 -45.396 1.00 91.31 376 THR A N 1
ATOM 3105 C CA . THR A 1 376 ? -18.629 -9.221 -46.110 1.00 91.31 376 THR A CA 1
ATOM 3106 C C . THR A 1 376 ? -17.560 -10.285 -46.381 1.00 91.31 376 THR A C 1
ATOM 3108 O O . THR A 1 376 ? -17.518 -11.332 -45.736 1.00 91.31 376 THR A O 1
ATOM 3111 N N . GLU A 1 377 ? -16.622 -10.006 -47.293 1.00 88.81 377 GLU A N 1
ATOM 3112 C CA . GLU A 1 377 ? -15.463 -10.880 -47.554 1.00 88.81 377 GLU A CA 1
ATOM 3113 C C . GLU A 1 377 ? -14.671 -11.195 -46.272 1.00 88.81 377 GLU A C 1
ATOM 3115 O O . GLU A 1 377 ? -14.292 -12.339 -46.022 1.00 88.81 377 GLU A O 1
ATOM 3120 N N . LYS A 1 378 ? -14.502 -10.191 -45.403 1.00 89.69 378 LYS A N 1
ATOM 3121 C CA . LYS A 1 378 ? -13.837 -10.339 -44.104 1.00 89.69 378 LYS A CA 1
ATOM 3122 C C . LYS A 1 378 ? -14.610 -11.258 -43.155 1.00 89.69 378 LYS A C 1
ATOM 3124 O O . LYS A 1 378 ? -13.999 -12.075 -42.470 1.00 89.69 378 LYS A O 1
ATOM 3129 N N . GLU A 1 379 ? -15.928 -11.110 -43.088 1.00 93.12 379 GLU A N 1
ATOM 3130 C CA . GLU A 1 379 ? -16.800 -11.919 -42.230 1.00 93.12 379 GLU A CA 1
ATOM 3131 C C . GLU A 1 379 ? -16.828 -13.379 -42.687 1.00 93.12 379 GLU A C 1
ATOM 3133 O O . GLU A 1 379 ? -16.561 -14.270 -41.880 1.00 93.12 379 GLU A O 1
ATOM 3138 N N . ARG A 1 380 ? -17.018 -13.619 -43.992 1.00 92.88 380 ARG A N 1
ATOM 3139 C CA . ARG A 1 380 ? -16.939 -14.962 -44.586 1.00 92.88 380 ARG A CA 1
ATOM 3140 C C . ARG A 1 380 ? -15.567 -15.600 -44.360 1.00 92.88 380 ARG A C 1
ATOM 3142 O O . ARG A 1 380 ? -15.489 -16.757 -43.961 1.00 92.88 380 ARG A O 1
ATOM 3149 N N . GLY A 1 381 ? -14.487 -14.825 -44.487 1.00 91.25 381 GLY A N 1
ATOM 3150 C CA . GLY A 1 381 ? -13.133 -15.285 -44.171 1.00 91.25 381 GLY A CA 1
ATOM 3151 C C . GLY A 1 381 ? -12.933 -15.676 -42.700 1.00 91.25 381 GLY A C 1
ATOM 3152 O O . GLY A 1 381 ? -12.168 -16.594 -42.413 1.00 91.25 381 GLY A O 1
ATOM 3153 N N . CYS A 1 382 ? -13.619 -15.028 -41.751 1.00 94.62 382 CYS A N 1
ATOM 3154 C CA . CYS A 1 382 ? -13.568 -15.424 -40.340 1.00 94.62 382 CYS A CA 1
ATOM 3155 C C . CYS A 1 382 ? -14.350 -16.721 -40.089 1.00 94.62 382 CYS A C 1
ATOM 3157 O O . CYS A 1 382 ? -13.834 -17.607 -39.409 1.00 94.62 382 CYS A O 1
ATOM 3159 N N . VAL A 1 383 ? -15.543 -16.866 -40.676 1.00 93.94 383 VAL A N 1
ATOM 3160 C CA . VAL A 1 383 ? -16.348 -18.098 -40.577 1.00 93.94 383 VAL A CA 1
ATOM 3161 C C . VAL A 1 383 ? -15.610 -19.292 -41.189 1.00 93.94 383 VAL A C 1
ATOM 3163 O O . VAL A 1 383 ? -15.565 -20.350 -40.569 1.00 93.94 383 VAL A O 1
ATOM 3166 N N . HIS A 1 384 ? -14.929 -19.106 -42.324 1.00 95.12 384 HIS A N 1
ATOM 3167 C CA . HIS A 1 384 ? -14.084 -20.138 -42.934 1.00 95.12 384 HIS A CA 1
ATOM 3168 C C . HIS A 1 384 ? -12.980 -20.639 -41.984 1.00 95.12 384 HIS A C 1
ATOM 3170 O O . HIS A 1 384 ? -12.684 -21.833 -41.907 1.00 95.12 384 HIS A O 1
ATOM 3176 N N . VAL A 1 385 ? -12.375 -19.732 -41.206 1.00 93.31 385 VAL A N 1
ATOM 3177 C CA . VAL A 1 385 ? -11.381 -20.110 -40.189 1.00 93.31 385 VAL A CA 1
ATOM 3178 C C . VAL A 1 385 ? -12.015 -20.957 -39.084 1.00 93.31 385 VAL A C 1
ATOM 3180 O O . VAL A 1 385 ? -11.391 -21.921 -38.652 1.00 93.31 385 VAL A O 1
ATOM 3183 N N . ALA A 1 386 ? -13.243 -20.653 -38.660 1.00 93.06 386 ALA A N 1
ATOM 3184 C CA . ALA A 1 386 ? -13.968 -21.472 -37.688 1.00 93.06 386 ALA A CA 1
ATOM 3185 C C . ALA A 1 386 ? -14.377 -22.846 -38.262 1.00 93.06 386 ALA A C 1
ATOM 3187 O O . ALA A 1 386 ? -14.258 -23.856 -37.571 1.00 93.06 386 ALA A O 1
ATOM 3188 N N . ALA A 1 387 ? -14.763 -22.915 -39.539 1.00 92.88 387 ALA A N 1
ATOM 3189 C CA . ALA A 1 387 ? -15.033 -24.170 -40.251 1.00 92.88 387 ALA A CA 1
ATOM 3190 C C . ALA A 1 387 ? -13.779 -25.048 -40.418 1.00 92.88 387 ALA A C 1
ATOM 3192 O O . ALA A 1 387 ? -13.874 -26.266 -40.497 1.00 92.88 387 ALA A O 1
ATOM 3193 N N . SER A 1 388 ? -12.588 -24.443 -40.397 1.00 91.81 388 SER A N 1
ATOM 3194 C CA . SER A 1 388 ? -11.305 -25.149 -40.499 1.00 91.81 388 SER A CA 1
ATOM 3195 C C . SER A 1 388 ? -10.806 -25.742 -39.170 1.00 91.81 388 SER A C 1
ATOM 3197 O O . SER A 1 388 ? -9.722 -26.340 -39.127 1.00 91.81 388 SER A O 1
ATOM 3199 N N . MET A 1 389 ? -11.534 -25.572 -38.062 1.00 90.50 389 MET A N 1
ATOM 3200 C CA . MET A 1 389 ? -11.168 -26.182 -36.780 1.00 90.50 389 MET A CA 1
ATOM 3201 C C . MET A 1 389 ? -11.133 -27.724 -36.904 1.00 90.50 389 MET A C 1
ATOM 3203 O O . MET A 1 389 ? -11.957 -28.298 -37.608 1.00 90.50 389 MET A O 1
ATOM 3207 N N . PRO A 1 390 ? -10.185 -28.431 -36.252 1.00 82.25 390 PRO A N 1
ATOM 3208 C CA . PRO A 1 390 ? -9.198 -27.938 -35.288 1.00 82.25 390 PRO A CA 1
ATOM 3209 C C . PRO A 1 390 ? -7.878 -27.454 -35.916 1.00 82.25 390 PRO A C 1
ATOM 3211 O O . PRO A 1 390 ? -6.993 -27.018 -35.186 1.00 82.25 390 PRO A O 1
ATOM 3214 N N . SER A 1 391 ? -7.710 -27.529 -37.243 1.00 86.88 391 SER A N 1
ATOM 3215 C CA . SER A 1 391 ? -6.434 -27.196 -37.906 1.00 86.88 391 SER A CA 1
ATOM 3216 C C . SER A 1 391 ? -6.029 -25.726 -37.739 1.00 86.88 391 SER A C 1
ATOM 3218 O O . SER A 1 391 ? -4.841 -25.404 -37.691 1.00 86.88 391 SER A O 1
ATOM 3220 N N . LYS A 1 392 ? -7.018 -24.835 -37.596 1.00 87.44 392 LYS A N 1
ATOM 3221 C CA . LYS A 1 392 ? -6.831 -23.416 -37.302 1.00 87.44 392 LYS A CA 1
ATOM 3222 C C . LYS A 1 392 ? -7.932 -22.946 -36.360 1.00 87.44 392 LYS A C 1
ATOM 3224 O O . LYS A 1 392 ? -9.106 -23.136 -36.648 1.00 87.44 392 LYS A O 1
ATOM 3229 N N . ILE A 1 393 ? -7.545 -22.330 -35.246 1.00 87.56 393 ILE A N 1
ATOM 3230 C CA . ILE A 1 393 ? -8.482 -21.784 -34.259 1.00 87.56 393 ILE A CA 1
ATOM 3231 C C . ILE A 1 393 ? -8.634 -20.279 -34.524 1.00 87.56 393 ILE A C 1
ATOM 3233 O O . ILE A 1 393 ? -7.615 -19.591 -34.667 1.00 87.56 393 ILE A O 1
ATOM 3237 N N . PRO A 1 394 ? -9.865 -19.743 -34.619 1.00 89.38 394 PRO A N 1
ATOM 3238 C CA . PRO A 1 394 ? -10.074 -18.313 -34.790 1.00 89.38 394 PRO A CA 1
ATOM 3239 C C . PRO A 1 394 ? -9.564 -17.524 -33.574 1.00 89.38 394 PRO A C 1
ATOM 3241 O O . PRO A 1 394 ? -9.777 -17.883 -32.416 1.00 89.38 394 PRO A O 1
ATOM 3244 N N . THR A 1 395 ? -8.884 -16.413 -33.851 1.00 89.69 395 THR A N 1
ATOM 3245 C CA . THR A 1 395 ? -8.462 -15.442 -32.827 1.00 89.69 395 THR A CA 1
ATOM 3246 C C . THR A 1 395 ? -9.669 -14.776 -32.160 1.00 89.69 395 THR A C 1
ATOM 3248 O O . THR A 1 395 ? -10.754 -14.739 -32.738 1.00 89.69 395 THR A O 1
ATOM 3251 N N . GLU A 1 396 ? -9.483 -14.169 -30.987 1.00 84.56 396 GLU A N 1
ATOM 3252 C CA . GLU A 1 396 ? -10.538 -13.431 -30.262 1.00 84.56 396 GLU A CA 1
ATOM 3253 C C . GLU A 1 396 ? -11.223 -12.377 -31.149 1.00 84.56 396 GLU A C 1
ATOM 3255 O O . GLU A 1 396 ? -12.449 -12.319 -31.239 1.00 84.56 396 GLU A O 1
ATOM 3260 N N . LYS A 1 397 ? -10.437 -11.616 -31.926 1.00 85.94 397 LYS A N 1
ATOM 3261 C CA . LYS A 1 397 ? -10.962 -10.623 -32.881 1.00 85.94 397 LYS A CA 1
ATOM 3262 C C . LYS A 1 397 ? -11.803 -11.251 -33.991 1.00 85.94 397 LYS A C 1
ATOM 3264 O O . LYS A 1 397 ? -12.765 -10.637 -34.440 1.00 85.94 397 LYS A O 1
ATOM 3269 N N . GLN A 1 398 ? -11.438 -12.444 -34.458 1.00 89.88 398 GLN A N 1
ATOM 3270 C CA . GLN A 1 398 ? -12.227 -13.168 -35.458 1.00 89.88 398 GLN A CA 1
ATOM 3271 C C . GLN A 1 398 ? -13.508 -13.726 -34.840 1.00 89.88 398 GLN A C 1
ATOM 3273 O O . GLN A 1 398 ? -14.555 -13.646 -35.473 1.00 89.88 398 GLN A O 1
ATOM 3278 N N . CYS A 1 399 ? -13.455 -14.210 -33.597 1.00 91.62 399 CYS A N 1
ATOM 3279 C CA . CYS A 1 399 ? -14.632 -14.692 -32.878 1.00 91.62 399 CYS A CA 1
ATOM 3280 C C . CYS A 1 399 ? -15.646 -13.568 -32.643 1.00 91.62 399 CYS A C 1
ATOM 3282 O O . CYS A 1 399 ? -16.830 -13.760 -32.894 1.00 91.62 399 CYS A O 1
ATOM 3284 N N . ALA A 1 400 ? -15.189 -12.369 -32.273 1.00 87.38 400 ALA A N 1
ATOM 3285 C CA . ALA A 1 400 ? -16.057 -11.198 -32.146 1.00 87.38 400 ALA A CA 1
ATOM 3286 C C . ALA A 1 400 ? -16.744 -10.822 -33.474 1.00 87.38 400 ALA A C 1
ATOM 3288 O O . ALA A 1 400 ? -17.926 -10.482 -33.487 1.00 87.38 400 ALA A O 1
ATOM 3289 N N . VAL A 1 401 ? -16.027 -10.921 -34.603 1.00 89.81 401 VAL A N 1
ATOM 3290 C CA . VAL A 1 401 ? -16.603 -10.702 -35.944 1.00 89.81 401 VAL A CA 1
ATOM 3291 C C . VAL A 1 401 ? -17.655 -11.764 -36.274 1.00 89.81 401 VAL A C 1
ATOM 3293 O O . VAL A 1 401 ? -18.716 -11.417 -36.783 1.00 89.81 401 VAL A O 1
ATOM 3296 N N . ILE A 1 402 ? -17.389 -13.035 -35.962 1.00 91.69 402 ILE A N 1
ATOM 3297 C CA . ILE A 1 402 ? -18.324 -14.145 -36.199 1.00 91.69 402 ILE A CA 1
ATOM 3298 C C . ILE A 1 402 ? -19.596 -13.972 -35.363 1.00 91.69 402 ILE A C 1
ATOM 3300 O O . ILE A 1 402 ? -20.690 -14.046 -35.910 1.00 91.69 402 ILE A O 1
ATOM 3304 N N . VAL A 1 403 ? -19.477 -13.690 -34.062 1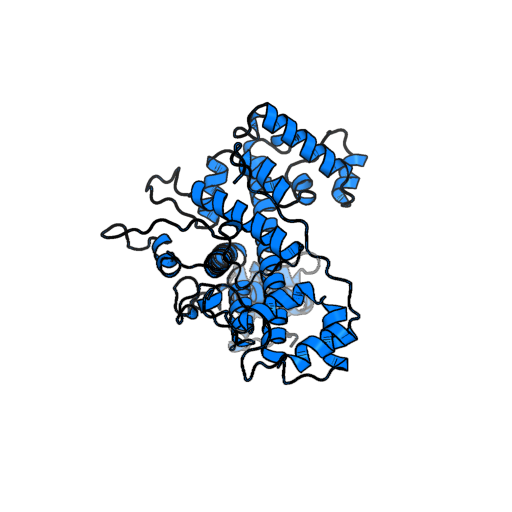.00 89.50 403 VAL A N 1
ATOM 3305 C CA . VAL A 1 403 ? -20.641 -13.499 -33.180 1.00 89.50 403 VAL A CA 1
ATOM 3306 C C . VAL A 1 403 ? -21.476 -12.294 -33.619 1.00 89.50 403 VAL A C 1
ATOM 3308 O O . VAL A 1 403 ? -22.700 -12.389 -33.704 1.00 89.50 403 VAL A O 1
ATOM 3311 N N . GLY A 1 404 ? -20.825 -11.180 -33.973 1.00 86.62 404 GLY A N 1
ATOM 3312 C CA . GLY A 1 404 ? -21.510 -9.997 -34.498 1.00 86.62 404 GLY A CA 1
ATOM 3313 C C . GLY A 1 404 ? -22.250 -10.264 -35.813 1.00 86.62 404 GLY A C 1
ATOM 3314 O O . GLY A 1 404 ? -23.381 -9.810 -35.978 1.00 86.62 404 GLY A O 1
ATOM 3315 N N . LEU A 1 405 ? -21.644 -11.037 -36.722 1.00 90.31 405 LEU A N 1
ATOM 3316 C CA . LEU A 1 405 ? -22.296 -11.493 -37.951 1.00 90.31 405 LEU A CA 1
ATOM 3317 C C . LEU A 1 405 ? -23.527 -12.347 -37.636 1.00 90.31 405 LEU A C 1
ATOM 3319 O O . LEU A 1 405 ? -24.592 -12.070 -38.175 1.00 90.31 405 LEU A O 1
ATOM 3323 N N . MET A 1 406 ? -23.391 -13.349 -36.761 1.00 90.69 406 MET A N 1
ATOM 3324 C CA . MET A 1 406 ? -24.470 -14.285 -36.432 1.00 90.69 406 MET A CA 1
ATOM 3325 C C . MET A 1 406 ? -25.697 -13.572 -35.855 1.00 90.69 406 MET A C 1
ATOM 3327 O O . MET A 1 406 ? -26.807 -13.837 -36.299 1.00 90.69 406 MET A O 1
ATOM 3331 N N . HIS A 1 407 ? -25.510 -12.609 -34.948 1.00 85.69 407 HIS A N 1
ATOM 3332 C CA . HIS A 1 407 ? -26.623 -11.804 -34.429 1.00 85.69 407 HIS A CA 1
ATOM 3333 C C . HIS A 1 407 ? -27.289 -10.924 -35.491 1.00 85.69 407 HIS A C 1
ATOM 3335 O O . HIS A 1 407 ? -28.489 -10.655 -35.413 1.00 85.69 407 HIS A O 1
ATOM 3341 N N . ARG A 1 408 ? -26.524 -10.450 -36.479 1.00 87.88 408 ARG A N 1
ATOM 3342 C CA . ARG A 1 408 ? -27.078 -9.662 -37.582 1.00 87.88 408 ARG A CA 1
ATOM 3343 C C . ARG A 1 408 ? -27.950 -10.539 -38.481 1.00 87.88 408 ARG A C 1
ATOM 3345 O O . ARG A 1 408 ? -29.127 -10.236 -38.644 1.00 87.88 408 ARG A O 1
ATOM 3352 N N . ILE A 1 409 ? -27.403 -11.660 -38.955 1.00 85.62 409 ILE A N 1
ATOM 3353 C CA . ILE A 1 409 ? -28.089 -12.551 -39.903 1.00 85.62 409 ILE A CA 1
ATOM 3354 C C . ILE A 1 409 ? -29.231 -13.355 -39.263 1.00 85.62 409 ILE A C 1
ATOM 3356 O O . ILE A 1 409 ? -30.130 -13.818 -39.959 1.00 85.62 409 ILE A O 1
ATOM 3360 N N . GLU A 1 410 ? -29.240 -13.506 -37.935 1.00 83.31 410 GLU A N 1
ATOM 3361 C CA . GLU A 1 410 ? -30.356 -14.106 -37.190 1.00 83.31 410 GLU A CA 1
ATOM 3362 C C . GLU A 1 410 ? -31.659 -13.312 -37.383 1.00 83.31 410 GLU A C 1
ATOM 3364 O O . GLU A 1 410 ? -32.724 -13.901 -37.553 1.00 83.31 410 GLU A O 1
ATOM 3369 N N . ASN A 1 411 ? -31.573 -11.980 -37.466 1.00 74.94 411 ASN A N 1
ATOM 3370 C CA . ASN A 1 411 ? -32.724 -11.123 -37.772 1.00 74.94 411 ASN A CA 1
ATOM 3371 C C . ASN A 1 411 ? -33.089 -11.112 -39.268 1.00 74.94 411 ASN A C 1
ATOM 3373 O O . ASN A 1 411 ? -34.175 -10.666 -39.632 1.00 74.94 411 ASN A O 1
ATOM 3377 N N . GLU A 1 412 ? -32.198 -11.610 -40.126 1.00 75.50 412 GLU A N 1
ATOM 3378 C CA . GLU A 1 412 ? -32.353 -11.673 -41.585 1.00 75.50 412 GLU A CA 1
ATOM 3379 C C . GLU A 1 412 ? -32.829 -13.066 -42.052 1.00 75.50 412 GLU A C 1
ATOM 3381 O O . GLU A 1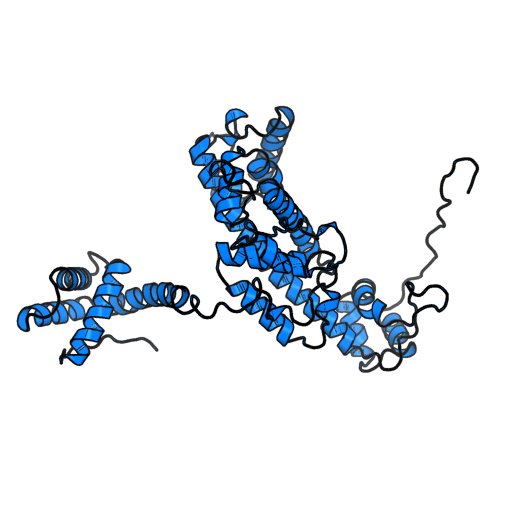 412 ? -32.947 -13.320 -43.247 1.00 75.50 412 GLU A O 1
ATOM 3386 N N . GLY A 1 413 ? -33.168 -13.965 -41.116 1.00 76.12 413 GLY A N 1
ATOM 3387 C CA . GLY A 1 413 ? -33.758 -15.276 -41.409 1.00 76.12 413 GLY A CA 1
ATOM 3388 C C . GLY A 1 413 ? -32.759 -16.432 -41.511 1.00 76.12 413 GLY A C 1
ATOM 3389 O O . GLY A 1 413 ? -33.107 -17.488 -42.042 1.00 76.12 413 GLY A O 1
ATOM 3390 N N . CYS A 1 414 ? -31.534 -16.267 -41.000 1.00 85.38 414 CYS A N 1
ATOM 3391 C CA . CYS A 1 414 ? -30.559 -17.354 -40.917 1.00 85.38 414 CYS A CA 1
ATOM 3392 C C . CYS A 1 414 ? -31.103 -18.532 -40.077 1.00 85.38 414 CYS A C 1
ATOM 3394 O O . CYS A 1 414 ? -31.500 -18.326 -38.930 1.00 85.38 414 CYS A O 1
ATOM 3396 N N . PRO A 1 415 ? -31.087 -19.780 -40.591 1.00 85.06 415 PRO A N 1
ATOM 3397 C CA . PRO A 1 415 ? -31.630 -20.943 -39.883 1.00 85.06 415 PRO A CA 1
ATOM 3398 C C . PRO A 1 415 ? -30.671 -21.535 -38.831 1.00 85.06 415 PRO A C 1
ATOM 3400 O O . PRO A 1 415 ? -30.974 -22.571 -38.233 1.00 85.06 415 PRO A O 1
ATOM 3403 N N . PHE A 1 416 ? -29.488 -20.942 -38.636 1.00 88.12 416 PHE A N 1
ATOM 3404 C CA . PHE A 1 416 ? -28.452 -21.441 -37.731 1.00 88.12 416 PHE A CA 1
ATOM 3405 C C . PHE A 1 416 ? -28.322 -20.541 -36.505 1.00 88.12 416 PHE A C 1
ATOM 3407 O O . PHE A 1 416 ? -28.011 -19.360 -36.628 1.00 88.12 416 PHE A O 1
ATOM 3414 N N . HIS A 1 417 ? -28.471 -21.127 -35.317 1.00 86.25 417 HIS A N 1
ATOM 3415 C CA . HIS A 1 417 ? -28.382 -20.410 -34.046 1.00 86.25 417 HIS A CA 1
ATOM 3416 C C . HIS A 1 417 ? -27.204 -20.928 -33.221 1.00 86.25 417 HIS A C 1
ATOM 3418 O O . HIS A 1 417 ? -27.013 -22.140 -33.087 1.00 86.25 417 HIS A O 1
ATOM 3424 N N . MET A 1 418 ? -26.409 -20.010 -32.668 1.00 84.50 418 MET A N 1
ATOM 3425 C CA . MET A 1 418 ? -25.337 -20.357 -31.735 1.00 84.50 418 MET A CA 1
ATOM 3426 C C . MET A 1 418 ? -25.943 -20.748 -30.384 1.00 84.50 418 MET A C 1
ATOM 3428 O O . MET A 1 418 ? -26.821 -20.062 -29.868 1.00 84.50 418 MET A O 1
ATOM 3432 N N . VAL A 1 419 ? -25.452 -21.828 -29.779 1.00 74.38 419 VAL A N 1
ATOM 3433 C CA . VAL A 1 419 ? -25.855 -22.220 -28.422 1.00 74.38 419 VAL A CA 1
ATOM 3434 C C . VAL A 1 419 ? -25.047 -21.404 -27.416 1.00 74.38 419 VAL A C 1
ATOM 3436 O O . VAL A 1 419 ? -23.837 -21.599 -27.296 1.00 74.38 419 VAL A O 1
ATOM 3439 N N . THR A 1 420 ? -25.705 -20.504 -26.688 1.00 62.16 420 THR A N 1
ATOM 3440 C CA . THR A 1 420 ? -25.122 -19.819 -25.531 1.00 62.16 420 THR A CA 1
ATOM 3441 C C . THR A 1 420 ? -25.302 -20.697 -24.292 1.00 62.16 420 THR A C 1
ATOM 3443 O O . THR A 1 420 ? -26.411 -21.094 -23.941 1.00 62.16 420 THR A O 1
ATOM 3446 N N . THR A 1 421 ? -24.202 -21.068 -23.637 1.00 47.34 421 THR A N 1
ATOM 3447 C CA . THR A 1 421 ? -24.264 -21.735 -22.330 1.00 47.34 421 THR A CA 1
ATOM 3448 C C . THR A 1 421 ? -24.663 -20.699 -21.286 1.00 47.34 421 THR A C 1
ATOM 3450 O O . THR A 1 421 ? -23.857 -19.825 -20.972 1.00 47.34 421 THR A O 1
ATOM 3453 N N . SER A 1 422 ? -25.906 -20.780 -20.804 1.00 35.34 422 SER A N 1
ATOM 3454 C CA . SER A 1 422 ? -26.422 -20.010 -19.663 1.00 35.34 422 SER A CA 1
ATOM 3455 C C . SER A 1 422 ? -25.672 -20.304 -18.373 1.00 35.34 422 SER A C 1
ATOM 3457 O O . SER A 1 422 ? -25.421 -21.511 -18.137 1.00 35.34 422 SER A O 1
#

InterPro domains:
  IPR011664 Abortive infection system protein AbiD/AbiF-like [PF07751] (44-244)

Foldseek 3Di:
DPPVPDDDDDPDDDDDDDQLLVLLVVLVVQAADDDDSVRSSVVCVVQNPVRLCVQCQVQFDADPVGRVHGDTRGDHPHYPCSSVLLLVLQLLVLVLLLVLLVLVLVVLLVLLLVVLCVQQNQARLLDCSSQVLDDPVL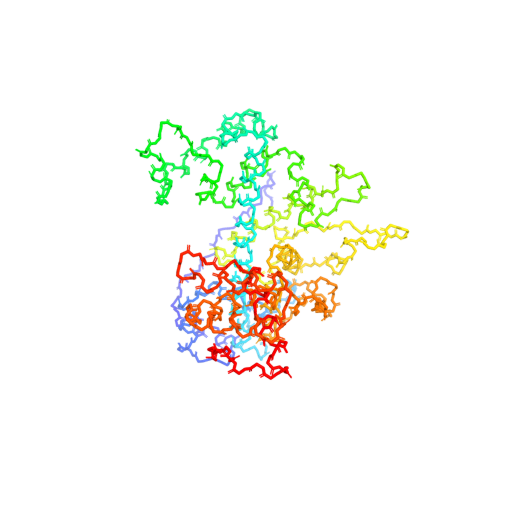SVVLVVLLLVLLVPDPPPVSVVCVVPDPDSHGGSNPSSVSDDLVSCLSRRVSSHDPQSLQVVQVLLVQADLDPPPSNGGDSPQVNQLSQLSVQSNVCSVVVHRAQLDQDPSNAGDADDADDDPSRPPPPRNLCVLQVVFGACVNNLLVSLSSCCSRPRRPSLVVVVVSCVVCVSDDVSSRRGDPPNCPRPSNDDPPPPVCPPVVVVVVLVQLLVLLQVDALVLLVVVLVVCVVVVHDDPLLSVLSVQSNPPPVHRHHSVSSVSPVVRQVVCVVVVDPRDTDRDD

Sequence (422 aa):
MDDDGIQQLHPYPQHPPKSVGDLAAKLIENGLGGVDRPTLERRIEQVGYFRLKGYWYPFLTPIPDRPAKRVLPFREGTRFHDIWDQYVFDQELRVLVFDGIITIEIYLKSFLAHELSLFGGEFGYMTQAGLPELSYDEHLACLDSLRRTFKKSNIPYIRHFRNTYDNPLPPYWMIVGCLSYGTLKENFYRGAPNSIKRKLAASLHVFNPNSNPDVHGDIKILSNWLETIRQARNMTAHHDRFWNESSTRIAPKLPKHRSGSHATDWWGNDWDAFRGSTGSAAFLTMENYLLTQIDGPSWRRKFIDLMHRYPQIPAPAMGFPDDWESLALWRRSRERESGRVQRDDNEIENQRVVVNQKPEFWEKVEKWLVTEGEGTEKERGCVHVAASMPSKIPTEKQCAVIVGLMHRIENEGCPFHMVTTS

Organism: NCBI:txid33905